Protein AF-A0A661SQD1-F1 (afdb_monomer_lite)

Sequence (396 aa):
MTQITIQVTFFHPFRVVPWNHRDHRKTDRKYLRGGTFAKWHCTASEGKSGRPYITGTLLRSALFAEIEKLIAFHDPFKCCRGKDKTENGNAKPLFLRRRPRADCDPCGTCPLCLLMGRSDTVRRDAKKQKKDWSVHFCNLREATERSFNWKETAIERIVNRVDPSSGKAKDYMRIWEIDPLVCSQFNGIITINLDTDNAGKVKLLMAAGLAQINILAGSICRADIISEDHDALIKQFMAIDVREPEVSTSFPLQDDELNNAPAGCGDDEISTDQPVGHNLVDRVRISKIAESIEGVFSQEQKAQQLRRMADAIRDLRRSKPDETTLDALPKGKTDKDNSVWDKPLKKDILPSPRMPASEDDDTPTLRKVLKDEINGQEDMWRKFCEALGNSLYDLS

Radius of gyration: 28.75 Å; chains: 1; bounding box: 71×48×98 Å

pLDDT: mean 76.03, std 19.91, range [27.05, 98.0]

Foldseek 3Di:
DDKFKKKKFFPFWFFEDEPPDPVCCVPPPRNVVCPQAWYWDADPDPSFKTFTWAALVNLLLQLLVLLLVVCVPAPLQPADSDDDDDDPPDPDRPDDDPDPDDPDDHPCPTLSNLSVQVVWPDDPPDPDDDGPHFKDGHMWGQPVPDMDGCVVFKDKDKDFDADPVPRDGPDIDITITGGSVVTTMTMTMMDGDDPPVSVLNNQLSSLLSQQSRQDGSRGGMHMHGPVDDSVVSPVVSVPSDPPDPPPPPPDPDDDDDDDDDDDDDDDDDDDDDDPPDDDPPPLLQLLLLLVQLLVLDDPVCSLVVLLVVLVVLLVCLVPQLDLVVLVPPDAAPDPVGGDSQADATDPVRHDDQPDDDDPDPRRDGNSNVSNSVSVPCRVCSNVSSNSSSVSSNVVD

Structure (mmCIF, N/CA/C/O backbone):
data_AF-A0A661SQD1-F1
#
_entry.id   AF-A0A661SQD1-F1
#
loop_
_atom_site.group_PDB
_atom_site.id
_atom_site.type_symbol
_atom_site.label_atom_id
_atom_site.label_alt_id
_atom_site.label_comp_id
_atom_site.label_asym_id
_atom_site.label_entity_id
_atom_site.label_seq_id
_atom_site.pdbx_PDB_ins_code
_atom_site.Cartn_x
_atom_site.Cartn_y
_atom_site.Cartn_z
_atom_site.occupancy
_atom_site.B_iso_or_equiv
_atom_site.auth_seq_id
_atom_site.auth_comp_id
_atom_site.auth_asym_id
_atom_site.auth_atom_id
_atom_site.pdbx_PDB_model_num
ATOM 1 N N . MET A 1 1 ? -23.353 11.674 2.525 1.00 85.19 1 MET A N 1
ATOM 2 C CA . MET A 1 1 ? -22.384 11.096 1.569 1.00 85.19 1 MET A CA 1
ATOM 3 C C . MET A 1 1 ? -21.149 11.972 1.572 1.00 85.19 1 MET A C 1
ATOM 5 O O . MET A 1 1 ? -21.251 13.142 1.231 1.00 85.19 1 MET A O 1
ATOM 9 N N . THR A 1 2 ? -20.018 11.419 1.990 1.00 91.38 2 THR A N 1
ATOM 10 C CA . THR A 1 2 ? -18.751 12.141 2.162 1.00 91.38 2 THR A CA 1
ATOM 11 C C . THR A 1 2 ? -17.753 11.627 1.134 1.00 91.38 2 THR A C 1
ATOM 13 O O . THR A 1 2 ? -17.626 10.414 0.958 1.00 91.38 2 THR A O 1
ATOM 16 N N . GLN A 1 3 ? -17.066 12.526 0.433 1.00 94.62 3 GLN A N 1
ATOM 17 C CA . GLN A 1 3 ? -16.004 12.175 -0.511 1.00 94.62 3 GLN A CA 1
ATOM 18 C C . GLN A 1 3 ? -14.655 12.554 0.085 1.00 94.62 3 GLN A C 1
ATOM 20 O O . GLN A 1 3 ? -14.497 13.652 0.605 1.00 94.62 3 GLN A O 1
ATOM 25 N N . ILE A 1 4 ? -13.706 11.628 0.009 1.00 95.88 4 ILE A N 1
ATOM 26 C CA . ILE A 1 4 ? -12.348 11.794 0.512 1.00 95.88 4 ILE A CA 1
ATOM 27 C C . ILE A 1 4 ? -11.409 11.611 -0.668 1.00 95.88 4 ILE A C 1
ATOM 29 O O . ILE A 1 4 ? -11.439 10.573 -1.337 1.00 95.88 4 ILE A O 1
ATOM 33 N N . THR A 1 5 ? -10.583 12.617 -0.922 1.00 97.12 5 THR A N 1
ATOM 34 C CA . THR A 1 5 ? -9.567 12.551 -1.970 1.00 97.12 5 THR A CA 1
ATOM 35 C C . THR A 1 5 ? -8.308 11.945 -1.381 1.00 97.12 5 THR A C 1
ATOM 37 O O . THR A 1 5 ? -7.803 12.407 -0.359 1.00 97.12 5 THR A O 1
ATOM 40 N N . ILE A 1 6 ? -7.805 10.910 -2.038 1.00 97.44 6 ILE A N 1
ATOM 41 C CA . ILE A 1 6 ? -6.592 10.198 -1.651 1.00 97.44 6 ILE A CA 1
ATOM 42 C C . ILE A 1 6 ? -5.519 10.342 -2.721 1.00 97.44 6 ILE A C 1
ATOM 44 O O . ILE A 1 6 ? -5.829 10.407 -3.914 1.00 97.44 6 ILE A O 1
ATOM 48 N N . GLN A 1 7 ? -4.265 10.316 -2.292 1.00 97.56 7 GLN A N 1
ATOM 49 C CA . GLN A 1 7 ? -3.096 10.285 -3.153 1.00 97.56 7 GLN A CA 1
ATOM 50 C C . GLN A 1 7 ? -2.206 9.101 -2.782 1.00 97.56 7 GLN A C 1
ATOM 52 O O . GLN A 1 7 ? -1.984 8.822 -1.611 1.00 97.56 7 GLN A O 1
ATOM 57 N N . VAL A 1 8 ? -1.677 8.407 -3.784 1.00 98.00 8 VAL A N 1
ATOM 58 C CA . VAL A 1 8 ? -0.572 7.462 -3.617 1.00 98.00 8 VAL A CA 1
ATOM 59 C C . VAL A 1 8 ? 0.641 8.015 -4.346 1.00 98.00 8 VAL A C 1
ATOM 61 O O . VAL A 1 8 ? 0.559 8.290 -5.543 1.00 98.00 8 VAL A O 1
ATOM 64 N N . THR A 1 9 ? 1.755 8.126 -3.630 1.00 97.69 9 THR A N 1
ATOM 65 C CA . THR A 1 9 ? 3.041 8.591 -4.154 1.00 97.69 9 THR A CA 1
ATOM 66 C C . THR A 1 9 ? 4.053 7.452 -4.110 1.00 97.69 9 THR A C 1
ATOM 68 O O . THR A 1 9 ? 4.333 6.910 -3.042 1.00 97.69 9 THR A O 1
ATOM 71 N N . PHE A 1 10 ? 4.599 7.073 -5.264 1.00 97.12 10 PHE A N 1
ATOM 72 C CA . PHE A 1 10 ? 5.676 6.090 -5.381 1.00 97.12 10 PHE A CA 1
ATOM 73 C C . PHE A 1 10 ? 7.047 6.753 -5.305 1.00 97.12 10 PHE A C 1
ATOM 75 O O . PHE A 1 10 ? 7.287 7.774 -5.946 1.00 97.12 10 PHE A O 1
ATOM 82 N N . PHE A 1 11 ? 7.964 6.115 -4.578 1.00 94.38 11 PHE A N 1
ATOM 83 C CA . PHE A 1 11 ? 9.355 6.563 -4.442 1.00 94.38 11 PHE A CA 1
ATOM 84 C C . PHE A 1 11 ? 10.348 5.663 -5.177 1.00 94.38 11 PHE A C 1
ATOM 86 O O . PHE A 1 11 ? 11.519 6.000 -5.286 1.00 94.38 11 PHE A O 1
ATOM 93 N N . HIS A 1 12 ? 9.896 4.503 -5.650 1.00 94.69 12 HIS A N 1
ATOM 94 C CA . HIS A 1 12 ? 10.696 3.539 -6.402 1.00 94.69 12 HIS A CA 1
ATOM 95 C C . HIS A 1 12 ? 9.927 3.072 -7.645 1.00 94.69 12 HIS A C 1
ATOM 97 O O . HIS A 1 12 ? 8.700 3.247 -7.700 1.00 94.69 12 HIS A O 1
ATOM 103 N N . PRO A 1 13 ? 10.599 2.447 -8.632 1.00 95.19 13 PRO A N 1
ATOM 104 C CA . PRO A 1 13 ? 9.924 1.893 -9.797 1.00 95.19 13 PRO A CA 1
ATOM 105 C C . PRO A 1 13 ? 8.789 0.950 -9.400 1.00 95.19 13 PRO A C 1
ATOM 107 O O . PRO A 1 13 ? 8.994 0.008 -8.635 1.00 95.19 13 PRO A O 1
ATOM 110 N N . PHE A 1 14 ? 7.579 1.215 -9.889 1.00 95.50 14 PHE A N 1
ATOM 111 C CA . PHE A 1 14 ? 6.391 0.433 -9.547 1.00 95.50 14 PHE A CA 1
ATOM 112 C C . PHE A 1 14 ? 5.998 -0.504 -10.673 1.00 95.50 14 PHE A C 1
ATOM 114 O O . PHE A 1 14 ? 6.151 -0.202 -11.856 1.00 95.50 14 PHE A O 1
ATOM 121 N N . ARG A 1 15 ? 5.468 -1.670 -10.299 1.00 94.00 15 ARG A N 1
ATOM 122 C CA . ARG A 1 15 ? 5.148 -2.720 -11.259 1.00 94.00 15 ARG A CA 1
ATOM 123 C C . ARG A 1 15 ? 3.828 -2.426 -11.937 1.00 94.00 15 ARG A C 1
ATOM 125 O O . ARG A 1 15 ? 2.823 -2.126 -11.285 1.00 94.00 15 ARG A O 1
ATOM 132 N N . VAL A 1 16 ? 3.817 -2.615 -13.246 1.00 93.06 16 VAL A N 1
ATOM 133 C CA . VAL A 1 16 ? 2.665 -2.386 -14.104 1.00 93.06 16 VAL A CA 1
ATOM 134 C C . VAL A 1 16 ? 2.396 -3.612 -14.973 1.00 93.06 16 VAL A C 1
ATOM 136 O O . VAL A 1 16 ? 3.295 -4.374 -15.323 1.00 93.06 16 VAL A O 1
ATOM 139 N N . VAL A 1 17 ? 1.129 -3.836 -15.315 1.00 89.62 17 VAL A N 1
ATOM 140 C CA . VAL A 1 17 ? 0.724 -4.866 -16.274 1.00 89.62 17 VAL A CA 1
ATOM 141 C C . VAL A 1 17 ? -0.226 -4.272 -17.318 1.00 89.62 17 VAL A C 1
ATOM 143 O O . VAL A 1 17 ? -1.152 -3.540 -16.942 1.00 89.62 17 VAL A O 1
ATOM 146 N N . PRO A 1 18 ? -0.055 -4.594 -18.616 1.00 86.69 18 PRO A N 1
ATOM 147 C CA . PRO A 1 18 ? -1.050 -4.285 -19.637 1.00 86.69 18 PRO A CA 1
ATOM 148 C C . PRO A 1 18 ? -2.416 -4.829 -19.226 1.00 86.69 18 PRO A C 1
ATOM 150 O O . PRO A 1 18 ? -2.525 -5.971 -18.788 1.00 86.69 18 PRO A O 1
ATOM 153 N N . TRP A 1 19 ? -3.467 -4.015 -19.321 1.00 82.94 19 TRP A N 1
ATOM 154 C CA . TRP A 1 19 ? -4.817 -4.410 -18.910 1.00 82.94 19 TRP A CA 1
ATOM 155 C C . TRP A 1 19 ? -5.816 -4.339 -20.070 1.00 82.94 19 TRP A C 1
ATOM 157 O O . TRP A 1 19 ? -6.962 -3.918 -19.910 1.00 82.94 19 TRP A O 1
ATOM 167 N N . ASN A 1 20 ? -5.388 -4.779 -21.249 1.00 75.00 20 ASN A N 1
ATOM 168 C CA . ASN A 1 20 ? -6.091 -4.642 -22.527 1.00 75.00 20 ASN A CA 1
ATOM 169 C C . ASN A 1 20 ? -6.905 -5.890 -22.933 1.00 75.00 20 ASN A C 1
ATOM 171 O O . ASN A 1 20 ? -8.025 -5.739 -23.411 1.00 75.00 20 ASN A O 1
ATOM 175 N N . HIS A 1 21 ? -6.437 -7.113 -22.665 1.00 72.50 21 HIS A N 1
ATOM 176 C CA . HIS A 1 21 ? -7.135 -8.335 -23.103 1.00 72.50 21 HIS A CA 1
ATOM 177 C C . HIS A 1 21 ? -8.022 -8.924 -22.003 1.00 72.50 21 HIS A C 1
ATOM 179 O O . HIS A 1 21 ? -7.527 -9.621 -21.120 1.00 72.50 21 HIS A O 1
ATOM 185 N N . ARG A 1 22 ? -9.336 -8.645 -22.024 1.00 72.75 22 ARG A N 1
ATOM 186 C CA . ARG A 1 22 ? -10.289 -9.133 -21.000 1.00 72.75 22 ARG A CA 1
ATOM 187 C C . ARG A 1 22 ? -10.290 -10.655 -20.857 1.00 72.75 22 ARG A C 1
ATOM 189 O O . ARG A 1 22 ? -10.279 -11.133 -19.723 1.00 72.75 22 ARG A O 1
ATOM 196 N N . ASP A 1 23 ? -10.246 -11.377 -21.970 1.00 73.19 23 ASP A N 1
ATOM 197 C CA . ASP A 1 23 ? -10.400 -12.836 -21.992 1.00 73.19 23 ASP A CA 1
ATOM 198 C C . ASP A 1 23 ? -9.183 -13.559 -21.402 1.00 73.19 23 ASP A C 1
ATOM 200 O O . ASP A 1 23 ? -9.313 -14.598 -20.759 1.00 73.19 23 ASP A O 1
ATOM 204 N N . HIS A 1 24 ? -7.999 -12.949 -21.504 1.00 70.06 24 HIS A N 1
ATOM 205 C CA . HIS A 1 24 ? -6.753 -13.527 -20.997 1.00 70.06 24 HIS A CA 1
ATOM 206 C C . HIS A 1 24 ? -6.563 -13.296 -19.492 1.00 70.06 24 HIS A C 1
ATOM 208 O O . HIS A 1 24 ? -5.728 -13.942 -18.863 1.00 70.06 24 HIS A O 1
ATOM 214 N N . ARG A 1 25 ? 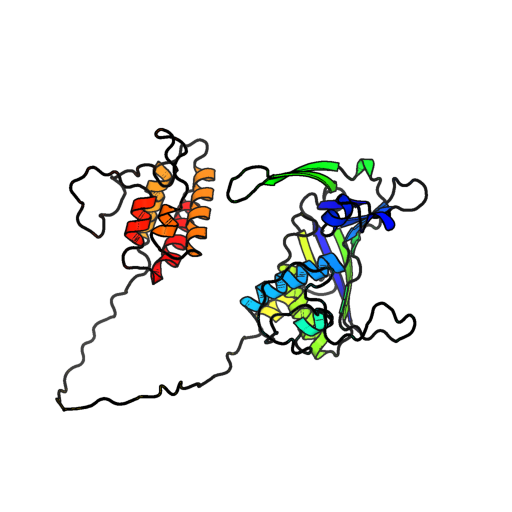-7.360 -12.417 -18.863 1.00 71.94 25 ARG A N 1
ATOM 215 C CA . ARG A 1 25 ? -7.186 -12.051 -17.443 1.00 71.94 25 ARG A CA 1
ATOM 216 C C . ARG A 1 25 ? -7.357 -13.220 -16.476 1.00 71.94 25 ARG A C 1
ATOM 218 O O . ARG A 1 25 ? -6.844 -13.153 -15.362 1.00 71.94 25 ARG A O 1
ATOM 225 N N . LYS A 1 26 ? -8.114 -14.248 -16.872 1.00 68.75 26 LYS A N 1
ATOM 226 C CA . LYS A 1 26 ? -8.430 -15.416 -16.034 1.00 68.75 26 LYS A CA 1
ATOM 227 C C . LYS A 1 26 ? -7.545 -16.630 -16.321 1.00 68.75 26 LYS A C 1
ATOM 229 O O . LYS A 1 26 ? -7.488 -17.529 -15.492 1.00 68.75 26 LYS A O 1
ATOM 234 N N . THR A 1 27 ? -6.883 -16.662 -17.473 1.00 69.62 27 THR A N 1
ATOM 235 C CA . THR A 1 27 ? -6.175 -17.843 -17.984 1.00 69.62 27 THR A CA 1
ATOM 236 C C . THR A 1 27 ? -4.670 -17.616 -18.087 1.00 69.62 27 THR A C 1
ATOM 238 O O . THR A 1 27 ? -3.890 -18.517 -17.785 1.00 69.62 27 THR A O 1
ATOM 241 N N . ASP A 1 28 ? -4.235 -16.408 -18.445 1.00 73.19 28 ASP A N 1
ATOM 242 C CA . ASP A 1 28 ? -2.822 -16.090 -18.606 1.00 73.19 28 ASP A CA 1
ATOM 243 C C . ASP A 1 28 ? -2.163 -15.805 -17.245 1.00 73.19 28 ASP A C 1
ATOM 245 O O . ASP A 1 28 ? -2.543 -14.903 -16.486 1.00 73.19 28 ASP A O 1
ATOM 249 N N . ARG A 1 29 ? -1.108 -16.575 -16.954 1.00 69.44 29 ARG A N 1
ATOM 250 C CA . ARG A 1 29 ? -0.277 -16.440 -15.752 1.00 69.44 29 ARG A CA 1
ATOM 251 C C . ARG A 1 29 ? 0.250 -15.019 -15.550 1.00 69.44 29 ARG A C 1
ATOM 253 O O . ARG A 1 29 ? 0.378 -14.611 -14.397 1.00 69.44 29 ARG A O 1
ATOM 260 N N . LYS A 1 30 ? 0.536 -14.258 -16.614 1.00 68.81 30 LYS A N 1
ATOM 261 C CA . LYS A 1 30 ? 0.999 -12.862 -16.514 1.00 68.81 30 LYS A CA 1
ATOM 262 C C . LYS A 1 30 ? -0.053 -11.968 -15.855 1.00 68.81 30 LYS A C 1
ATOM 264 O O . LYS A 1 30 ? 0.273 -11.187 -14.963 1.00 68.81 30 LYS A O 1
ATOM 269 N N . TYR A 1 31 ? -1.323 -12.136 -16.220 1.00 68.81 31 TYR A N 1
ATOM 270 C CA . TYR A 1 31 ? -2.433 -11.361 -15.663 1.00 68.81 31 TYR A CA 1
ATOM 271 C C . TYR A 1 31 ? -2.813 -11.805 -14.252 1.00 68.81 31 TYR A C 1
ATOM 273 O O . TYR A 1 31 ? -3.046 -10.953 -13.391 1.00 68.81 31 TYR A O 1
ATOM 281 N N . LEU A 1 32 ? -2.823 -13.119 -14.000 1.00 68.12 32 LEU A N 1
ATOM 282 C CA . LEU A 1 32 ? -3.098 -13.679 -12.675 1.00 68.12 32 LEU A CA 1
ATOM 283 C C . LEU A 1 32 ? -2.062 -13.208 -11.643 1.00 68.12 32 LEU A C 1
ATOM 285 O O . LEU A 1 32 ? -2.422 -12.795 -10.542 1.00 68.12 32 LEU A O 1
ATOM 289 N N . ARG A 1 33 ? -0.775 -13.202 -12.017 1.00 68.56 33 ARG A N 1
ATOM 290 C CA . ARG A 1 33 ? 0.319 -12.692 -11.172 1.00 68.56 33 ARG A CA 1
ATOM 291 C C . ARG A 1 33 ? 0.289 -11.169 -11.042 1.00 68.56 33 ARG A C 1
ATOM 293 O O . ARG A 1 33 ? 0.550 -10.646 -9.965 1.00 68.56 33 ARG A O 1
ATOM 300 N N . GLY A 1 34 ? -0.098 -10.463 -12.105 1.00 71.12 34 GLY A N 1
ATOM 301 C CA . GLY A 1 34 ? -0.237 -9.007 -12.119 1.00 71.12 34 GLY A CA 1
ATOM 302 C C . GLY A 1 34 ? -1.415 -8.466 -11.306 1.00 71.12 34 GLY A C 1
ATOM 303 O O . GLY A 1 34 ? -1.644 -7.258 -11.316 1.00 71.12 34 GLY A O 1
ATOM 304 N N . GLY A 1 35 ? -2.185 -9.310 -10.606 1.00 76.81 35 GLY A N 1
ATOM 305 C CA . GLY A 1 35 ? -3.311 -8.905 -9.757 1.00 76.81 35 GLY A CA 1
ATOM 306 C C . GLY A 1 35 ? -2.954 -7.843 -8.710 1.00 76.81 35 GLY A C 1
ATOM 307 O O . GLY A 1 35 ? -3.789 -7.000 -8.400 1.00 76.81 35 GLY A O 1
ATOM 308 N N . THR A 1 36 ? -1.705 -7.834 -8.241 1.00 85.00 36 THR A N 1
ATOM 309 C CA . THR A 1 36 ? -1.187 -6.874 -7.255 1.00 85.00 36 THR A CA 1
ATOM 310 C C . THR A 1 36 ? -0.424 -5.699 -7.863 1.00 85.00 36 THR A C 1
ATOM 312 O O . THR A 1 36 ? 0.175 -4.938 -7.115 1.00 85.00 36 THR A O 1
ATOM 315 N N . PHE A 1 37 ? -0.375 -5.572 -9.190 1.00 92.06 37 PHE A N 1
ATOM 316 C CA . PHE A 1 37 ? 0.352 -4.510 -9.895 1.00 92.06 37 PHE A CA 1
ATOM 317 C C . PHE A 1 37 ? -0.589 -3.384 -10.321 1.00 92.06 37 PHE A C 1
ATOM 319 O O . PHE A 1 37 ? -1.805 -3.588 -10.444 1.00 92.06 37 PHE A O 1
ATOM 326 N N . ALA A 1 38 ? -0.012 -2.216 -10.602 1.00 93.88 38 ALA A N 1
ATOM 327 C CA . ALA A 1 38 ? -0.712 -1.162 -11.317 1.00 93.88 38 ALA A CA 1
ATOM 328 C C . ALA A 1 38 ? -1.145 -1.670 -12.700 1.00 93.88 38 ALA A C 1
ATOM 330 O O . ALA A 1 38 ? -0.570 -2.602 -13.271 1.00 93.88 38 ALA A O 1
ATOM 331 N N . LYS A 1 39 ? -2.206 -1.083 -13.235 1.00 92.50 39 LYS A N 1
ATOM 332 C CA . LYS A 1 39 ? -2.807 -1.492 -14.501 1.00 92.50 39 LYS A CA 1
ATOM 333 C C . LYS A 1 39 ? -2.526 -0.441 -15.549 1.00 92.50 39 LYS A C 1
ATOM 335 O O . LYS A 1 39 ? -2.630 0.742 -15.260 1.00 92.50 39 LYS A O 1
ATOM 340 N N . TRP A 1 40 ? -2.232 -0.866 -16.766 1.00 90.69 40 TRP A N 1
ATOM 341 C CA . TRP A 1 40 ? -2.110 0.040 -17.896 1.00 90.69 40 TRP A CA 1
ATOM 342 C C . TRP A 1 40 ? -3.365 -0.010 -18.759 1.00 90.69 40 TRP A C 1
ATOM 344 O O . TRP A 1 40 ? -3.717 -1.063 -19.302 1.00 90.69 40 TRP A O 1
ATOM 354 N N . HIS A 1 41 ? -4.047 1.125 -18.878 1.00 85.62 41 HIS A N 1
ATOM 355 C CA . HIS A 1 41 ? -5.179 1.294 -19.779 1.00 85.62 41 HIS A CA 1
ATOM 356 C C . HIS A 1 41 ? -4.698 1.879 -21.109 1.00 85.62 41 HIS A C 1
ATOM 358 O O . HIS A 1 41 ? -4.190 2.997 -21.133 1.00 85.62 41 HIS A O 1
ATOM 364 N N . CYS A 1 42 ? -4.852 1.140 -22.208 1.00 80.44 42 CYS A N 1
ATOM 365 C CA . CYS A 1 42 ? -4.530 1.638 -23.546 1.00 80.44 42 CYS A CA 1
ATOM 366 C C . CYS A 1 42 ? -5.630 2.584 -24.043 1.00 80.44 42 CYS A C 1
ATOM 368 O O . CYS A 1 42 ? -6.807 2.222 -24.015 1.00 80.44 42 CYS A O 1
ATOM 370 N N . THR A 1 43 ? -5.249 3.756 -24.546 1.00 70.12 43 THR A N 1
ATOM 371 C CA . THR A 1 43 ? -6.152 4.647 -25.285 1.00 70.12 43 THR A CA 1
ATOM 372 C C . THR A 1 43 ? -6.221 4.192 -26.743 1.00 70.12 43 THR A C 1
ATOM 374 O O . THR A 1 43 ? -5.201 3.896 -27.366 1.00 70.12 43 THR A O 1
ATOM 377 N N . ALA A 1 44 ? -7.435 4.042 -27.268 1.00 58.72 44 ALA A N 1
ATOM 378 C CA . ALA A 1 44 ? -7.692 3.415 -28.559 1.00 58.72 44 ALA A CA 1
ATOM 379 C C . ALA A 1 44 ? -7.297 4.331 -29.730 1.00 58.72 44 ALA A C 1
ATOM 381 O O . ALA A 1 44 ? -8.056 5.214 -30.109 1.00 58.72 44 ALA A O 1
ATOM 382 N N . SER A 1 45 ? -6.123 4.084 -30.308 1.00 53.53 45 SER A N 1
ATOM 383 C CA . SER A 1 45 ? -5.845 4.344 -31.731 1.00 53.53 45 SER A CA 1
ATOM 384 C C . SER A 1 45 ? -4.616 3.577 -32.228 1.00 53.53 45 SER A C 1
ATOM 386 O O . SER A 1 45 ? -4.619 3.131 -33.365 1.00 53.53 45 SER A O 1
ATOM 388 N N . GLU A 1 46 ? -3.618 3.294 -31.376 1.00 54.03 46 GLU A N 1
ATOM 389 C CA . GLU A 1 46 ? -2.402 2.575 -31.822 1.00 54.03 46 GLU A CA 1
ATOM 390 C C . GLU A 1 46 ? -1.843 1.538 -30.831 1.00 54.03 46 GLU A C 1
ATOM 392 O O . GLU A 1 46 ? -0.744 1.017 -31.016 1.00 54.03 46 GLU A O 1
ATOM 397 N N . GLY A 1 47 ? -2.556 1.235 -29.740 1.00 59.81 47 GLY A N 1
ATOM 398 C CA . GLY A 1 47 ? -2.153 0.214 -28.756 1.00 59.81 47 GLY A CA 1
ATOM 399 C C . GLY A 1 47 ? -0.862 0.512 -27.972 1.00 59.81 47 GLY A C 1
ATOM 400 O O . GLY A 1 47 ? -0.525 -0.237 -27.057 1.00 59.81 47 GLY A O 1
ATOM 401 N N . LYS A 1 48 ? -0.156 1.601 -28.301 1.00 67.56 48 LYS A N 1
ATOM 402 C CA . LYS A 1 48 ? 1.118 2.019 -27.697 1.00 67.56 48 LYS A CA 1
ATOM 403 C C . LYS A 1 48 ? 0.954 3.130 -26.665 1.00 67.56 48 LYS A C 1
ATOM 405 O O . LYS A 1 48 ? 1.743 3.186 -25.726 1.00 67.56 48 LYS A O 1
ATOM 410 N N . SER A 1 49 ? -0.063 3.979 -26.811 1.00 83.94 49 SER A N 1
ATOM 411 C CA . SER A 1 49 ? -0.368 5.045 -25.860 1.00 83.94 49 SER A CA 1
ATOM 412 C C . SER A 1 49 ? -1.355 4.571 -24.793 1.00 83.94 49 SER A C 1
ATOM 414 O O . SER A 1 49 ? -2.297 3.815 -25.055 1.00 83.94 49 SER A O 1
ATOM 416 N N . GLY A 1 50 ? -1.133 4.984 -23.555 1.00 88.50 50 GLY A N 1
ATOM 417 C CA . GLY A 1 50 ? -2.024 4.654 -22.459 1.00 88.50 50 GLY A CA 1
ATOM 418 C C . GLY A 1 50 ? -1.613 5.303 -21.157 1.00 88.50 50 GLY A C 1
ATOM 419 O O . GLY A 1 50 ? -0.780 6.207 -21.133 1.00 88.50 50 GLY A O 1
ATOM 420 N N . ARG A 1 51 ? -2.255 4.872 -20.073 1.00 90.00 51 ARG A N 1
ATOM 421 C CA . ARG A 1 51 ? -2.046 5.445 -18.744 1.00 90.00 51 ARG A CA 1
ATOM 422 C C . ARG A 1 51 ? -1.995 4.360 -17.683 1.00 90.00 51 ARG A C 1
ATOM 424 O O . ARG A 1 51 ? -2.850 3.461 -17.702 1.00 90.00 51 ARG A O 1
ATOM 431 N N . PRO A 1 52 ? -1.043 4.437 -16.742 1.00 93.88 52 PRO A N 1
ATOM 432 C CA . PRO A 1 52 ? -1.099 3.613 -15.556 1.00 93.88 52 PRO A CA 1
ATOM 433 C C . PRO A 1 52 ? -2.243 4.087 -14.649 1.00 93.88 52 PRO A C 1
ATOM 435 O O . PRO A 1 52 ? -2.596 5.265 -14.605 1.00 93.88 52 PRO A O 1
ATOM 438 N N . TYR A 1 53 ? -2.828 3.158 -13.906 1.00 94.88 53 TYR A N 1
ATOM 439 C CA . TYR A 1 53 ? -3.783 3.444 -12.845 1.00 94.88 53 TYR A CA 1
ATOM 440 C C . TYR A 1 53 ? -3.697 2.376 -11.752 1.00 94.88 53 TYR A C 1
ATOM 442 O O . TYR A 1 53 ? -3.369 1.210 -12.007 1.00 94.88 53 TYR A O 1
ATOM 450 N N . ILE A 1 54 ? -4.033 2.755 -10.524 1.00 95.88 54 ILE A N 1
ATOM 451 C CA . ILE A 1 54 ? -4.119 1.835 -9.389 1.00 95.88 54 ILE A CA 1
ATOM 452 C C . ILE A 1 54 ? -5.586 1.463 -9.216 1.00 95.88 54 ILE A C 1
ATOM 454 O O . ILE A 1 54 ? -6.461 2.320 -9.106 1.00 95.88 54 ILE A O 1
ATOM 458 N N . THR A 1 55 ? -5.897 0.170 -9.202 1.00 93.75 55 THR A N 1
ATOM 459 C CA . THR A 1 55 ? -7.280 -0.256 -8.954 1.00 93.75 55 THR A CA 1
ATOM 460 C C . THR A 1 55 ? -7.684 0.048 -7.516 1.00 93.75 55 THR A C 1
ATOM 462 O O . THR A 1 55 ? -6.925 -0.282 -6.604 1.00 93.75 55 THR A O 1
ATOM 465 N N . GLY A 1 56 ? -8.908 0.533 -7.295 1.00 93.19 56 GLY A N 1
ATOM 466 C CA . GLY A 1 56 ? -9.431 0.756 -5.942 1.00 93.19 56 GLY A CA 1
ATOM 467 C C . GLY A 1 56 ? -9.413 -0.519 -5.091 1.00 93.19 56 GLY A C 1
ATOM 468 O O . GLY A 1 56 ? -9.113 -0.479 -3.904 1.00 93.19 56 GLY A O 1
ATOM 469 N N . THR A 1 57 ? -9.613 -1.688 -5.714 1.00 89.44 57 THR A N 1
ATOM 470 C CA . THR A 1 57 ? -9.489 -2.998 -5.052 1.00 89.44 57 THR A CA 1
ATOM 471 C C . THR A 1 57 ? -8.081 -3.275 -4.523 1.00 89.44 57 THR A C 1
ATOM 473 O O . THR A 1 57 ? -7.954 -3.882 -3.463 1.00 89.44 57 THR A O 1
ATOM 476 N N . LEU A 1 58 ? -7.028 -2.841 -5.226 1.00 92.31 58 LEU A N 1
ATOM 477 C CA . LEU A 1 58 ? -5.644 -3.049 -4.791 1.00 92.31 58 LEU A CA 1
ATOM 478 C C . LEU A 1 58 ? -5.354 -2.226 -3.535 1.00 92.31 58 LEU A C 1
ATOM 480 O O . LEU A 1 58 ? -4.910 -2.794 -2.540 1.00 92.31 58 LEU A O 1
ATOM 484 N N . LEU A 1 59 ? -5.692 -0.933 -3.558 1.00 95.25 59 LEU A N 1
ATOM 485 C CA . LEU A 1 59 ? -5.547 -0.063 -2.393 1.00 95.25 59 LEU A CA 1
ATOM 486 C C . LEU A 1 59 ? -6.392 -0.560 -1.216 1.00 95.25 59 LEU A C 1
ATOM 488 O O . LEU A 1 59 ? -5.867 -0.736 -0.125 1.00 95.25 59 LEU A O 1
ATOM 492 N N . ARG A 1 60 ? -7.673 -0.869 -1.451 1.00 92.88 60 ARG A N 1
ATOM 493 C CA . ARG A 1 60 ? -8.577 -1.438 -0.442 1.00 92.88 60 ARG A CA 1
ATOM 494 C C . ARG A 1 60 ? -7.993 -2.693 0.208 1.00 92.88 60 ARG A C 1
ATOM 496 O O . ARG A 1 60 ? -8.063 -2.853 1.420 1.00 92.88 60 ARG A O 1
ATOM 503 N N . SER A 1 61 ? -7.417 -3.592 -0.589 1.00 89.00 61 SER A N 1
ATOM 504 C CA . SER A 1 61 ? -6.846 -4.838 -0.066 1.00 89.00 61 SER A CA 1
ATOM 505 C C . SER A 1 61 ? -5.605 -4.592 0.790 1.00 89.00 61 SER A C 1
ATOM 507 O O . SER A 1 61 ? -5.446 -5.266 1.805 1.00 89.00 61 SER A O 1
ATOM 509 N N . ALA A 1 62 ? -4.744 -3.655 0.379 1.00 92.44 62 ALA A N 1
ATOM 510 C CA . ALA A 1 62 ? -3.567 -3.259 1.146 1.00 92.44 62 ALA A CA 1
ATOM 511 C C . ALA A 1 62 ? -3.974 -2.580 2.460 1.00 92.44 62 ALA A C 1
ATOM 513 O O . ALA A 1 62 ? -3.550 -3.013 3.524 1.00 92.44 62 ALA A O 1
ATOM 514 N N . LEU A 1 63 ? -4.897 -1.619 2.386 1.00 94.56 63 LEU A N 1
ATOM 515 C CA . LEU A 1 63 ? -5.458 -0.924 3.539 1.00 94.56 63 LEU A CA 1
ATOM 516 C C . LEU A 1 63 ? -6.003 -1.899 4.584 1.00 94.56 63 LEU A C 1
ATOM 518 O O . LEU A 1 63 ? -5.695 -1.774 5.761 1.00 94.56 63 LEU A O 1
ATOM 522 N N . PHE A 1 64 ? -6.783 -2.898 4.169 1.00 90.62 64 PHE A N 1
ATOM 523 C CA . PHE A 1 64 ? -7.347 -3.864 5.114 1.00 90.62 64 PHE A CA 1
ATOM 524 C C . PHE A 1 64 ? -6.272 -4.695 5.809 1.00 90.62 64 PHE A C 1
ATOM 526 O O . PHE A 1 64 ? -6.412 -4.974 6.991 1.00 90.62 64 PHE A O 1
ATOM 533 N N . ALA A 1 65 ? -5.217 -5.084 5.089 1.00 87.25 65 ALA A N 1
ATOM 534 C CA . ALA A 1 65 ? -4.123 -5.846 5.679 1.00 87.25 65 ALA A CA 1
ATOM 535 C C . ALA A 1 65 ? -3.367 -5.025 6.734 1.00 87.25 65 ALA A C 1
ATOM 537 O O . ALA A 1 65 ? -2.975 -5.569 7.762 1.00 87.25 65 ALA A O 1
ATOM 538 N N . GLU A 1 66 ? -3.182 -3.725 6.498 1.00 91.94 66 GLU A N 1
ATOM 539 C CA . GLU A 1 66 ? -2.529 -2.851 7.472 1.00 91.94 66 GLU A CA 1
ATOM 540 C C . GLU A 1 66 ? -3.442 -2.493 8.650 1.00 91.94 66 GLU A C 1
ATOM 542 O O . GLU A 1 66 ? -2.990 -2.507 9.790 1.00 91.94 66 GLU A O 1
ATOM 547 N N . ILE A 1 67 ? -4.738 -2.270 8.414 1.00 92.25 67 ILE A N 1
ATOM 548 C CA . ILE A 1 67 ? -5.717 -2.056 9.490 1.00 92.25 67 ILE A CA 1
ATOM 549 C C . ILE A 1 67 ? -5.802 -3.278 10.413 1.00 92.25 67 ILE A C 1
ATOM 551 O O . ILE A 1 67 ? -5.853 -3.117 11.625 1.00 92.25 67 ILE A O 1
ATOM 555 N N . GLU A 1 68 ? -5.792 -4.498 9.871 1.00 86.25 68 GLU A N 1
ATOM 556 C CA . GLU A 1 68 ? -5.802 -5.722 10.687 1.00 86.25 68 GLU A CA 1
ATOM 557 C C . GLU A 1 68 ? -4.583 -5.814 11.612 1.00 86.25 68 GLU A C 1
ATOM 559 O O . GLU A 1 68 ? -4.718 -6.227 12.763 1.00 86.25 68 GLU A O 1
ATOM 564 N N . LYS A 1 69 ? -3.400 -5.404 11.135 1.00 87.69 69 LYS A N 1
ATOM 565 C CA . LYS A 1 69 ? -2.201 -5.315 11.978 1.00 87.69 69 LYS A CA 1
ATOM 566 C C . LYS A 1 69 ? -2.350 -4.215 13.019 1.00 87.69 69 LYS A C 1
ATOM 568 O O . LYS A 1 69 ? -2.042 -4.452 14.175 1.00 87.69 69 LYS A O 1
ATOM 573 N N . LEU A 1 70 ? -2.831 -3.039 12.616 1.00 89.75 70 LEU A N 1
ATOM 574 C CA . LEU A 1 70 ? -3.010 -1.886 13.495 1.00 89.75 70 LEU A CA 1
ATOM 575 C C . LEU A 1 70 ? -3.955 -2.209 14.658 1.00 89.75 70 LEU A C 1
ATOM 577 O O . LEU A 1 70 ? -3.584 -2.009 15.807 1.00 89.75 70 LEU A O 1
ATOM 581 N N . ILE A 1 71 ? -5.116 -2.796 14.364 1.00 87.88 71 ILE A N 1
ATOM 582 C CA . ILE A 1 71 ? -6.122 -3.230 15.348 1.00 87.88 71 ILE A CA 1
ATOM 583 C C . ILE A 1 71 ? -5.560 -4.280 16.316 1.00 87.88 71 ILE A C 1
ATOM 585 O O . ILE A 1 71 ? -5.984 -4.349 17.463 1.00 87.88 71 ILE A O 1
ATOM 589 N N . ALA A 1 72 ? -4.582 -5.093 15.903 1.00 84.38 72 ALA A N 1
ATOM 590 C CA . ALA A 1 72 ? -3.947 -6.041 16.817 1.00 84.38 72 ALA A CA 1
ATOM 591 C C . ALA A 1 72 ? -3.146 -5.357 17.944 1.00 84.38 72 ALA A C 1
ATOM 593 O O . ALA A 1 72 ? -2.881 -6.002 18.956 1.00 84.38 72 ALA A O 1
ATOM 594 N N . PHE A 1 73 ? -2.769 -4.085 17.771 1.00 84.69 73 PHE A N 1
ATOM 595 C CA . PHE A 1 73 ? -2.009 -3.302 18.750 1.00 84.69 73 PHE A CA 1
ATOM 596 C C . PHE A 1 73 ? -2.811 -2.141 19.353 1.00 84.69 73 PHE A C 1
ATOM 598 O O . PHE A 1 73 ? -2.611 -1.819 20.518 1.00 84.69 73 PHE A O 1
ATOM 605 N N . HIS A 1 74 ? -3.700 -1.515 18.578 1.00 87.94 74 HIS A N 1
ATOM 606 C CA . HIS A 1 74 ? -4.518 -0.372 18.985 1.00 87.94 74 HIS A CA 1
ATOM 607 C C . HIS A 1 74 ? -5.904 -0.467 18.341 1.00 87.94 74 HIS A C 1
ATOM 609 O O . HIS A 1 74 ? -6.071 -0.194 17.149 1.00 87.94 74 HIS A O 1
ATOM 615 N N . ASP A 1 75 ? -6.901 -0.870 19.131 1.00 87.88 75 ASP A N 1
ATOM 616 C CA . ASP A 1 75 ? -8.291 -1.017 18.686 1.00 87.88 75 ASP A CA 1
ATOM 617 C C . ASP A 1 75 ? -9.259 -0.164 19.518 1.00 87.88 75 ASP A C 1
ATOM 619 O O . ASP A 1 75 ? -10.055 -0.688 20.307 1.00 87.88 75 ASP A O 1
ATOM 623 N N . PRO A 1 76 ? -9.241 1.166 19.330 1.00 88.06 76 PRO A N 1
ATOM 624 C CA . PRO A 1 76 ? -10.114 2.076 20.070 1.00 88.06 76 PRO A CA 1
ATOM 625 C C . PRO A 1 76 ? -11.605 1.843 19.785 1.00 88.06 76 PRO A C 1
ATOM 627 O O . PRO A 1 76 ? -12.470 2.271 20.547 1.00 88.06 76 PRO A O 1
ATOM 630 N N . PHE A 1 77 ? -11.931 1.161 18.683 1.00 87.75 77 PHE A N 1
ATOM 631 C CA . PHE A 1 77 ? -13.303 0.935 18.239 1.00 87.75 77 PHE A CA 1
ATOM 632 C C . PHE A 1 77 ? -13.823 -0.476 18.530 1.00 87.75 77 PHE A C 1
ATOM 634 O O . PHE A 1 77 ? -14.960 -0.772 18.156 1.00 87.75 77 PHE A O 1
ATOM 641 N N . LYS A 1 78 ? -13.019 -1.339 19.172 1.00 86.69 78 LYS A N 1
ATOM 642 C CA . LYS A 1 78 ? -13.360 -2.742 19.469 1.00 86.69 78 LYS A CA 1
ATOM 643 C C . LYS A 1 78 ? -13.846 -3.485 18.214 1.00 86.69 78 LYS A C 1
ATOM 645 O O . LYS A 1 78 ? -14.913 -4.104 18.186 1.00 86.69 78 LYS A O 1
ATOM 650 N N . CYS A 1 79 ? -13.099 -3.352 17.123 1.00 84.12 79 CYS A N 1
ATOM 651 C CA . CYS A 1 79 ? -13.377 -4.002 15.856 1.00 84.12 79 CYS A CA 1
ATOM 652 C C . CYS A 1 79 ? -13.187 -5.524 15.930 1.00 84.12 79 CYS A C 1
ATOM 654 O O . CYS A 1 79 ? -12.186 -6.045 16.409 1.00 84.12 79 CYS A O 1
ATOM 656 N N . CYS A 1 80 ? -14.115 -6.272 15.327 1.00 78.19 80 CYS A N 1
ATOM 657 C CA . CYS A 1 80 ? -13.903 -7.702 15.098 1.00 78.19 80 CYS A CA 1
ATOM 658 C C . CYS A 1 80 ? -12.746 -7.943 14.103 1.00 78.19 80 CYS A C 1
ATOM 660 O O . CYS A 1 80 ? -12.474 -7.106 13.242 1.00 78.19 80 CYS A O 1
ATOM 662 N N . ARG A 1 81 ? -12.111 -9.123 14.134 1.00 67.62 81 ARG A N 1
ATOM 663 C CA . ARG A 1 81 ? -10.969 -9.489 13.261 1.00 67.62 81 ARG A CA 1
ATOM 664 C C . ARG A 1 81 ? -11.333 -9.791 11.789 1.00 67.62 81 ARG A C 1
ATOM 666 O O . ARG A 1 81 ? -10.618 -10.516 11.112 1.00 67.62 81 ARG A O 1
ATOM 673 N N . GLY A 1 82 ? -12.437 -9.242 11.272 1.00 58.88 82 GLY A N 1
ATOM 674 C CA . GLY A 1 82 ? -12.739 -9.158 9.834 1.00 58.88 82 GLY A CA 1
ATOM 675 C C . GLY A 1 82 ? -12.651 -10.459 9.009 1.00 58.88 82 GLY A C 1
ATOM 676 O O . GLY A 1 82 ? -11.835 -10.568 8.103 1.00 58.88 82 GLY A O 1
ATOM 677 N N . LYS A 1 83 ? -13.539 -11.441 9.209 1.00 60.97 83 LYS A N 1
ATOM 678 C CA . LYS A 1 83 ? -13.530 -12.716 8.445 1.00 60.97 83 LYS A CA 1
ATOM 679 C C . LYS A 1 83 ? -14.203 -12.612 7.077 1.00 60.97 83 LYS A C 1
ATOM 681 O O . LYS A 1 83 ? -15.405 -12.401 7.053 1.00 60.97 83 LYS A O 1
ATOM 686 N N . ASP A 1 84 ? -13.515 -12.745 5.933 1.00 56.19 84 ASP A N 1
ATOM 687 C CA . ASP A 1 84 ? -14.101 -12.700 4.560 1.00 56.19 84 ASP A CA 1
ATOM 688 C C . ASP A 1 84 ? -15.413 -13.500 4.393 1.00 56.19 84 ASP A C 1
ATOM 690 O O . ASP A 1 84 ? -15.537 -14.605 4.915 1.00 56.19 84 ASP A O 1
ATOM 694 N N . LYS A 1 85 ? -16.410 -12.941 3.676 1.00 52.19 85 LYS A N 1
ATOM 695 C CA . LYS A 1 85 ? -17.672 -13.645 3.375 1.00 52.19 85 LYS A CA 1
ATOM 696 C C . LYS A 1 85 ? -17.325 -14.794 2.428 1.00 52.19 85 LYS A C 1
ATOM 698 O O . LYS A 1 85 ? -17.091 -14.569 1.243 1.00 52.19 85 LYS A O 1
ATOM 703 N N . THR A 1 86 ? -17.278 -16.017 2.938 1.00 51.22 86 THR A N 1
ATOM 704 C CA . THR A 1 86 ? -17.370 -17.212 2.099 1.00 51.22 86 THR A CA 1
ATOM 705 C C . THR A 1 86 ? -18.835 -17.414 1.738 1.00 51.22 86 THR A C 1
ATOM 707 O O . THR A 1 86 ? -19.686 -17.398 2.623 1.00 51.22 86 THR A O 1
ATOM 710 N N . GLU A 1 87 ? -19.148 -17.558 0.451 1.00 44.28 87 GLU A N 1
ATOM 711 C CA . GLU A 1 87 ? -20.493 -17.961 0.031 1.00 44.28 87 GLU A CA 1
ATOM 712 C C . GLU A 1 87 ? -20.849 -19.307 0.675 1.00 44.28 87 GLU A C 1
ATOM 714 O O . GLU A 1 87 ? -20.012 -20.216 0.718 1.00 44.28 87 GLU A O 1
ATOM 719 N N . ASN A 1 88 ? -22.079 -19.429 1.184 1.00 42.47 88 ASN A N 1
ATOM 720 C CA . ASN A 1 88 ? -22.592 -20.676 1.752 1.00 42.47 88 ASN A CA 1
ATOM 721 C C . ASN A 1 88 ? -22.364 -21.828 0.758 1.00 42.47 88 ASN A C 1
ATOM 723 O O . ASN A 1 88 ? -22.800 -21.752 -0.388 1.00 42.47 88 ASN A O 1
ATOM 727 N N . GLY A 1 89 ? -21.661 -22.875 1.197 1.00 47.62 89 GLY A N 1
ATOM 728 C CA . GLY A 1 89 ? -21.358 -24.063 0.390 1.00 47.62 89 GLY A CA 1
ATOM 729 C C . GLY A 1 89 ? -19.988 -24.072 -0.303 1.00 47.62 89 GLY A C 1
ATOM 730 O O . GLY A 1 89 ? -19.547 -25.136 -0.724 1.00 47.62 89 GLY A O 1
ATOM 731 N N . ASN A 1 90 ? -19.257 -22.952 -0.355 1.00 46.28 90 ASN A N 1
ATOM 732 C CA . ASN A 1 90 ? -17.896 -22.917 -0.899 1.00 46.28 90 ASN A CA 1
ATOM 733 C C . ASN A 1 90 ? -16.857 -22.806 0.228 1.00 46.28 90 ASN A C 1
ATOM 735 O O . ASN A 1 90 ? -16.630 -21.737 0.791 1.00 46.28 90 ASN A O 1
ATOM 739 N N . ALA A 1 91 ? -16.146 -23.905 0.509 1.00 47.56 91 ALA A N 1
ATOM 740 C CA . ALA A 1 91 ? -15.077 -23.969 1.519 1.00 47.56 91 ALA A CA 1
ATOM 741 C C . ALA A 1 91 ? -13.877 -23.035 1.237 1.00 47.56 91 ALA A C 1
ATOM 743 O O . ALA A 1 91 ? -12.965 -22.908 2.062 1.00 47.56 91 ALA A O 1
ATOM 744 N N . LYS A 1 92 ? -13.833 -22.404 0.057 1.00 43.06 92 LYS A N 1
ATOM 745 C CA . LYS A 1 92 ? -12.773 -21.486 -0.366 1.00 43.06 92 LYS A CA 1
ATOM 746 C C . LYS A 1 92 ? -13.398 -20.248 -1.020 1.00 43.06 92 LYS A C 1
ATOM 748 O O . LYS A 1 92 ? -14.147 -20.405 -1.983 1.00 43.06 92 LYS A O 1
ATOM 753 N N . PRO A 1 93 ? -13.082 -19.025 -0.559 1.00 43.44 93 PRO A N 1
ATOM 754 C CA . PRO A 1 93 ? -13.490 -17.817 -1.264 1.00 43.44 93 PRO A CA 1
ATOM 755 C C . PRO A 1 93 ? -12.835 -17.792 -2.656 1.00 43.44 93 PRO A C 1
ATOM 757 O O . PRO A 1 93 ? -11.635 -18.036 -2.784 1.00 43.44 93 PRO A O 1
ATOM 760 N N . LEU A 1 94 ? -13.627 -17.494 -3.694 1.00 38.00 94 LEU A N 1
ATOM 761 C CA . LEU A 1 94 ? -13.230 -17.548 -5.112 1.00 38.00 94 LEU A CA 1
ATOM 762 C C . LEU A 1 94 ? -11.981 -16.713 -5.442 1.00 38.00 94 LEU A C 1
ATOM 764 O O . LEU A 1 94 ? -11.241 -17.060 -6.356 1.00 38.00 94 LEU A O 1
ATOM 768 N N . PHE A 1 95 ? -11.725 -15.633 -4.700 1.00 40.22 95 PHE A N 1
ATOM 769 C CA . PHE A 1 95 ? -10.565 -14.766 -4.900 1.00 40.22 95 PHE A CA 1
ATOM 770 C C . PHE A 1 95 ? -10.213 -14.022 -3.614 1.00 40.22 95 PHE A C 1
ATOM 772 O O . PHE A 1 95 ? -10.526 -12.845 -3.529 1.00 40.22 95 PHE A O 1
ATOM 779 N N . LEU A 1 96 ? -9.573 -14.650 -2.625 1.00 44.78 96 LEU A N 1
ATOM 780 C CA . LEU A 1 96 ? -8.899 -13.917 -1.541 1.00 44.78 96 LEU A CA 1
ATOM 781 C C . LEU A 1 96 ? -7.737 -14.741 -0.969 1.00 44.78 96 LEU A C 1
ATOM 783 O O . LEU A 1 96 ? -7.798 -15.968 -0.871 1.00 44.78 96 LEU A O 1
ATOM 787 N N . ARG A 1 97 ? -6.645 -14.040 -0.633 1.00 44.34 97 ARG A N 1
ATOM 788 C CA . ARG A 1 97 ? -5.500 -14.590 0.107 1.00 44.34 97 ARG A CA 1
ATOM 789 C C . ARG A 1 97 ? -6.027 -15.254 1.384 1.00 44.34 97 ARG A C 1
ATOM 791 O O . ARG A 1 97 ? -6.887 -14.683 2.043 1.00 44.34 97 ARG A O 1
ATOM 798 N N . ARG A 1 98 ? -5.500 -16.429 1.750 1.00 37.34 98 ARG A N 1
ATOM 799 C CA . ARG A 1 98 ? -5.749 -17.041 3.067 1.00 37.34 98 ARG A CA 1
ATOM 800 C C . ARG A 1 98 ? -5.273 -16.059 4.147 1.00 37.34 98 ARG A C 1
ATOM 802 O O . ARG A 1 98 ? -4.072 -15.974 4.383 1.00 37.34 98 ARG A O 1
ATOM 809 N N . ARG A 1 99 ? -6.182 -15.288 4.746 1.00 47.00 99 ARG A N 1
ATOM 810 C CA . ARG A 1 99 ? -5.899 -14.517 5.964 1.00 47.00 99 ARG A CA 1
ATOM 811 C C . ARG A 1 99 ? -5.837 -15.484 7.156 1.00 47.00 99 ARG A C 1
ATOM 813 O O . ARG A 1 99 ? -6.498 -16.529 7.095 1.00 47.00 99 ARG A O 1
ATOM 820 N N . PRO A 1 100 ? -5.038 -15.195 8.198 1.00 38.12 100 PRO A N 1
ATOM 821 C CA . PRO A 1 100 ? -5.061 -15.967 9.435 1.00 38.12 100 PRO A CA 1
ATOM 822 C C . PRO A 1 100 ? -6.502 -16.051 9.940 1.00 38.12 100 PRO A C 1
ATOM 824 O O . PRO A 1 100 ? -7.186 -15.038 10.064 1.00 38.12 100 PRO A O 1
ATOM 827 N N . ARG A 1 101 ? -6.991 -17.274 10.142 1.00 39.06 101 ARG A N 1
ATOM 828 C CA . ARG A 1 101 ? -8.334 -17.512 10.667 1.00 39.06 101 ARG A CA 1
ATOM 829 C C . ARG A 1 101 ? -8.328 -17.105 12.138 1.00 39.06 101 ARG A C 1
ATOM 831 O O . ARG A 1 101 ? -7.521 -17.631 12.895 1.00 39.06 101 ARG A O 1
ATOM 838 N N . ALA A 1 102 ? -9.206 -16.190 12.517 1.00 41.34 102 ALA A N 1
ATOM 839 C CA . ALA A 1 102 ? -9.592 -15.997 13.905 1.00 41.34 102 ALA A CA 1
ATOM 840 C C . ALA A 1 102 ? -11.096 -16.265 14.021 1.00 41.34 102 ALA A C 1
ATOM 842 O O . ALA A 1 102 ? -11.876 -15.842 13.160 1.00 41.34 102 ALA A O 1
ATOM 843 N N . ASP A 1 103 ? -11.473 -16.989 15.068 1.00 44.56 103 ASP A N 1
ATOM 844 C CA . ASP A 1 103 ? -12.836 -17.424 15.365 1.00 44.56 103 ASP A CA 1
ATOM 845 C C . ASP A 1 103 ? -13.634 -16.304 16.043 1.00 44.56 103 ASP A C 1
ATOM 847 O O . ASP A 1 103 ? -14.030 -16.411 17.197 1.00 44.56 103 ASP A O 1
ATOM 851 N N . CYS A 1 104 ? -13.856 -15.190 15.341 1.00 49.50 104 CYS A N 1
ATOM 852 C CA . CYS A 1 104 ? -14.892 -14.242 15.745 1.00 49.50 104 CYS A CA 1
ATOM 853 C C . CYS A 1 104 ? -15.919 -14.075 14.629 1.00 49.50 104 CYS A C 1
ATOM 855 O O . CYS A 1 104 ? -15.562 -13.892 13.455 1.00 49.50 104 CYS A O 1
ATOM 857 N N . ASP A 1 105 ? -17.196 -14.101 14.994 1.00 59.62 105 ASP A N 1
ATOM 858 C CA . ASP A 1 105 ? -18.259 -13.784 14.056 1.00 59.62 105 ASP A CA 1
ATOM 859 C C . ASP A 1 105 ? -18.241 -12.283 13.727 1.00 59.62 105 ASP A C 1
ATOM 861 O O . ASP A 1 105 ? -18.066 -11.439 14.612 1.00 59.62 105 ASP A O 1
ATOM 865 N N . PRO A 1 106 ? -18.358 -11.911 12.441 1.00 64.56 106 PRO A N 1
ATOM 866 C CA . PRO A 1 106 ? -18.379 -10.513 12.049 1.00 64.56 106 PRO A CA 1
ATOM 867 C C . PRO A 1 106 ? -19.641 -9.836 12.597 1.00 64.56 106 PRO A C 1
ATOM 869 O O . PRO A 1 106 ? -20.750 -10.211 12.227 1.00 64.56 106 PRO A O 1
ATOM 872 N N . CYS A 1 107 ? -19.477 -8.792 13.415 1.00 75.75 107 CYS A N 1
ATOM 873 C CA . CYS A 1 107 ? -20.605 -8.060 14.005 1.00 75.75 107 CYS A CA 1
ATOM 874 C C . CYS A 1 107 ? -21.387 -7.206 12.990 1.00 75.75 107 CYS A C 1
ATOM 876 O O . CYS A 1 107 ? -22.513 -6.804 13.253 1.00 75.75 107 CYS A O 1
ATOM 878 N N . GLY A 1 108 ? -20.794 -6.896 11.829 1.00 73.94 108 GLY A N 1
ATOM 879 C CA . GLY A 1 108 ? -21.439 -6.133 10.753 1.00 73.94 108 GLY A CA 1
ATOM 880 C C . GLY A 1 108 ? -21.549 -4.622 10.997 1.00 73.94 108 GLY A C 1
ATOM 881 O O . GLY A 1 108 ? -21.809 -3.883 10.051 1.00 73.94 108 GLY A O 1
ATOM 882 N N . THR A 1 109 ? -21.292 -4.156 12.219 1.00 83.25 109 THR A N 1
ATOM 883 C CA . THR A 1 109 ? -21.511 -2.764 12.644 1.00 83.25 109 THR A CA 1
ATOM 884 C C . THR A 1 109 ? -20.238 -2.019 13.034 1.00 83.25 109 THR A C 1
ATOM 886 O O . THR A 1 109 ? -20.247 -0.793 13.049 1.00 83.25 109 THR A O 1
ATOM 889 N N . CYS A 1 110 ? -19.125 -2.709 13.322 1.00 87.81 110 CYS A N 1
ATOM 890 C CA . CYS A 1 110 ? -17.883 -2.016 13.674 1.00 87.81 110 CYS A CA 1
ATOM 891 C C . CYS A 1 110 ? -17.296 -1.246 12.472 1.00 87.81 110 CYS A C 1
ATOM 893 O O . CYS A 1 110 ? -17.531 -1.638 11.321 1.00 87.81 110 CYS A O 1
ATOM 895 N N . PRO A 1 111 ? -16.463 -0.210 12.700 1.00 90.94 111 PRO A N 1
ATOM 896 C CA . PRO A 1 111 ? -15.867 0.581 11.621 1.00 90.94 111 PRO A CA 1
ATOM 897 C C . PRO A 1 111 ? -15.133 -0.256 10.566 1.00 90.94 111 PRO A C 1
ATOM 899 O O . PRO A 1 111 ? -15.275 0.007 9.373 1.00 90.94 111 PRO A O 1
ATOM 902 N N . LEU A 1 112 ? -14.426 -1.323 10.964 1.00 90.25 112 LEU A N 1
ATOM 903 C CA . LEU A 1 112 ? -13.813 -2.251 10.008 1.00 90.25 112 LEU A CA 1
ATOM 904 C C . LEU A 1 112 ? -14.863 -3.007 9.172 1.00 90.25 112 LEU A C 1
ATOM 906 O O . LEU A 1 112 ? -14.709 -3.125 7.958 1.00 90.25 112 LEU A O 1
ATOM 910 N N . CYS A 1 113 ? -15.951 -3.502 9.772 1.00 85.81 113 CYS A N 1
ATOM 911 C CA . CYS A 1 113 ? -17.034 -4.167 9.038 1.00 85.81 113 CYS A CA 1
ATOM 912 C C . CYS A 1 113 ? -17.734 -3.233 8.043 1.00 85.81 113 CYS A C 1
ATOM 914 O O . CYS A 1 113 ? -18.026 -3.662 6.922 1.00 85.81 113 CYS A O 1
ATOM 916 N N . LEU A 1 114 ? -17.968 -1.977 8.434 1.00 89.06 114 LEU A N 1
ATOM 917 C CA . LEU A 1 114 ? -18.542 -0.941 7.573 1.00 89.06 114 LEU A CA 1
ATOM 918 C C . LEU A 1 114 ? -17.594 -0.606 6.416 1.00 89.06 114 LEU A C 1
ATOM 920 O O . LEU A 1 114 ? -17.999 -0.610 5.255 1.00 89.06 114 LEU A O 1
ATOM 924 N N . LEU A 1 115 ? -16.302 -0.436 6.702 1.00 89.88 115 LEU A N 1
ATOM 925 C CA . LEU A 1 115 ? -15.267 -0.215 5.692 1.00 89.88 115 LEU A CA 1
ATOM 926 C C . LEU A 1 115 ? -15.136 -1.405 4.717 1.00 89.88 115 LEU A C 1
ATOM 928 O O . LEU A 1 115 ? -14.912 -1.227 3.516 1.00 89.88 115 LEU A O 1
ATOM 932 N N . MET A 1 116 ? -15.321 -2.632 5.209 1.00 85.88 116 MET A N 1
ATOM 933 C CA . MET A 1 116 ? -15.378 -3.848 4.394 1.00 85.88 116 MET A CA 1
ATOM 934 C C . MET A 1 116 ? -16.696 -4.011 3.617 1.00 85.88 116 MET A C 1
ATOM 936 O O . MET A 1 116 ? -16.756 -4.879 2.742 1.00 85.88 116 MET A O 1
ATOM 940 N N . GLY A 1 117 ? -17.734 -3.221 3.894 1.00 81.81 117 GLY A N 1
ATOM 941 C CA . GLY A 1 117 ? -19.050 -3.361 3.267 1.00 81.81 117 GLY A CA 1
ATOM 942 C C . GLY A 1 117 ? -19.753 -4.669 3.641 1.00 81.81 117 GLY A C 1
ATOM 943 O O . GLY A 1 117 ? -20.294 -5.369 2.787 1.00 81.81 117 GLY A O 1
ATOM 944 N N . ARG A 1 118 ? -19.686 -5.079 4.915 1.00 75.25 118 ARG A N 1
ATOM 945 C CA . ARG A 1 118 ? -20.282 -6.350 5.377 1.00 75.25 118 ARG A CA 1
ATOM 946 C C . ARG A 1 118 ? -21.794 -6.358 5.327 1.00 75.25 118 ARG A C 1
ATOM 948 O O . ARG A 1 118 ? -22.374 -7.394 5.000 1.00 75.25 118 ARG A O 1
ATOM 955 N N . SER A 1 119 ? -22.393 -5.223 5.626 1.00 71.06 119 SER A N 1
ATOM 956 C CA . SER A 1 119 ? -23.840 -5.040 5.618 1.00 71.06 119 SER A CA 1
ATOM 957 C C . SER A 1 119 ? -24.351 -4.597 4.243 1.00 71.06 119 SER A C 1
ATOM 959 O O . SER A 1 119 ? -25.555 -4.477 4.053 1.00 71.06 119 SER A O 1
ATOM 961 N N . ASP A 1 120 ? -23.454 -4.425 3.262 1.00 77.44 120 ASP A N 1
ATOM 962 C CA . ASP A 1 120 ? -23.817 -4.029 1.905 1.00 77.44 120 ASP A CA 1
ATOM 963 C C . ASP A 1 120 ? -24.611 -5.155 1.223 1.00 77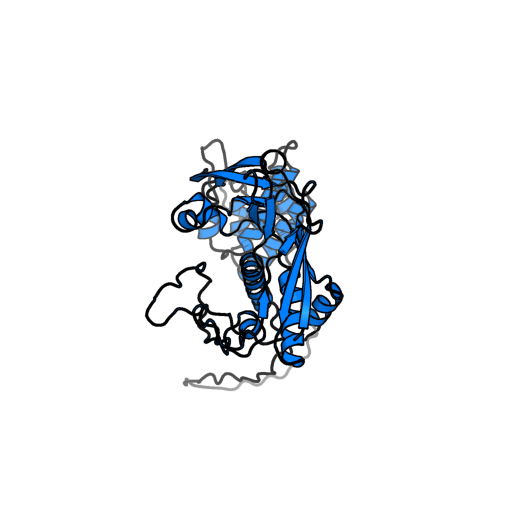.44 120 ASP A C 1
ATOM 965 O O . ASP A 1 120 ? -24.187 -6.317 1.164 1.00 77.44 120 ASP A O 1
ATOM 969 N N . THR A 1 121 ? -25.764 -4.799 0.661 1.00 64.56 121 THR A N 1
ATOM 970 C CA . THR A 1 121 ? -26.670 -5.713 -0.057 1.00 64.56 121 THR A CA 1
ATOM 971 C C . THR A 1 121 ? -26.314 -5.856 -1.539 1.00 64.56 121 THR A C 1
ATOM 973 O O . THR A 1 121 ? -26.957 -6.611 -2.271 1.00 64.56 121 THR A O 1
ATOM 976 N N . VAL A 1 122 ? -25.262 -5.168 -2.001 1.00 57.75 122 VAL A N 1
ATOM 977 C CA . VAL A 1 122 ? -24.853 -5.118 -3.410 1.00 57.75 122 VAL A CA 1
ATOM 978 C C . VAL A 1 122 ? -24.348 -6.487 -3.891 1.00 57.75 122 VAL A C 1
ATOM 980 O O . VAL A 1 122 ? -23.155 -6.793 -3.857 1.00 57.75 122 VAL A O 1
ATOM 983 N N . ARG A 1 123 ? -25.258 -7.319 -4.410 1.00 51.06 123 ARG A N 1
ATOM 984 C CA . ARG A 1 123 ? -24.913 -8.437 -5.301 1.00 51.06 123 ARG A CA 1
ATOM 985 C C . ARG A 1 123 ? -24.535 -7.884 -6.679 1.00 51.06 123 ARG A C 1
ATOM 987 O O . ARG A 1 123 ? -25.139 -6.926 -7.159 1.00 51.06 123 ARG A O 1
ATOM 994 N N . ARG A 1 124 ? -23.544 -8.506 -7.330 1.00 47.56 124 ARG A N 1
ATOM 995 C CA . ARG A 1 124 ? -22.979 -8.091 -8.634 1.00 47.56 124 ARG A CA 1
ATOM 996 C C . ARG A 1 124 ? -23.997 -7.985 -9.786 1.00 47.56 124 ARG A C 1
ATOM 998 O O . ARG A 1 124 ? -23.652 -7.374 -10.794 1.00 47.56 124 ARG A O 1
ATOM 1005 N N . ASP A 1 125 ? -25.225 -8.487 -9.630 1.00 42.69 125 ASP A N 1
ATOM 1006 C CA . ASP A 1 125 ? -26.152 -8.710 -10.750 1.00 42.69 125 ASP A CA 1
ATOM 1007 C C . ASP A 1 125 ? -27.402 -7.808 -10.808 1.00 42.69 125 ASP A C 1
ATOM 1009 O O . ASP A 1 125 ? -28.177 -7.899 -11.759 1.00 42.69 125 ASP A O 1
ATOM 1013 N N . ALA A 1 126 ? -27.617 -6.871 -9.879 1.00 43.22 126 ALA A N 1
ATOM 1014 C CA . ALA A 1 126 ? -28.821 -6.031 -9.913 1.00 43.22 126 ALA A CA 1
ATOM 1015 C C . ALA A 1 126 ? -28.584 -4.689 -10.632 1.00 43.22 126 ALA A C 1
ATOM 1017 O O . ALA A 1 126 ? -28.253 -3.676 -10.019 1.00 43.22 126 ALA A O 1
ATOM 1018 N N . LYS A 1 127 ? -28.819 -4.652 -11.950 1.00 45.69 127 LYS A N 1
ATOM 1019 C CA . LYS A 1 127 ? -28.744 -3.449 -12.811 1.00 45.69 127 LYS A CA 1
ATOM 1020 C C . LYS A 1 127 ? -29.668 -2.270 -12.417 1.00 45.69 127 LYS A C 1
ATOM 1022 O O . LYS A 1 127 ? -29.675 -1.280 -13.143 1.00 45.69 127 LYS A O 1
ATOM 1027 N N . LYS A 1 128 ? -30.460 -2.332 -11.335 1.00 45.53 128 LYS A N 1
ATOM 1028 C CA . LYS A 1 128 ? -31.532 -1.343 -11.070 1.00 45.53 128 LYS A CA 1
ATOM 1029 C C . LYS A 1 128 ? -31.836 -0.967 -9.608 1.00 45.53 128 LYS A C 1
ATOM 1031 O O . LYS A 1 128 ? -32.764 -0.193 -9.407 1.00 45.53 128 LYS A O 1
ATOM 1036 N N . GLN A 1 129 ? -31.103 -1.424 -8.592 1.00 45.62 129 GLN A N 1
ATOM 1037 C CA . GLN A 1 129 ? -31.371 -0.976 -7.210 1.00 45.62 129 GLN A CA 1
ATOM 1038 C C . GLN A 1 129 ? -30.412 0.137 -6.771 1.00 45.62 129 GLN A C 1
ATOM 1040 O O . GLN A 1 129 ? -29.221 0.101 -7.095 1.00 45.62 129 GLN A O 1
ATOM 1045 N N . LYS A 1 130 ? -30.954 1.145 -6.060 1.00 49.06 130 LYS A N 1
ATOM 1046 C CA . LYS A 1 130 ? -30.176 2.152 -5.320 1.00 49.06 130 LYS A CA 1
ATOM 1047 C C . LYS A 1 130 ? -29.117 1.397 -4.525 1.00 49.06 130 LYS A C 1
ATOM 1049 O O . LYS A 1 130 ? -29.435 0.474 -3.785 1.00 49.06 130 LYS A O 1
ATOM 1054 N N . LYS A 1 131 ? -27.853 1.696 -4.803 1.00 56.69 131 LYS A N 1
ATOM 1055 C CA . LYS A 1 131 ? -26.756 0.881 -4.304 1.00 56.69 131 LYS A CA 1
ATOM 1056 C C . LYS A 1 131 ? -26.516 1.227 -2.830 1.00 56.69 131 LYS A C 1
ATOM 1058 O O . LYS A 1 131 ? -25.888 2.246 -2.560 1.00 56.69 131 LYS A O 1
ATOM 1063 N N . ASP A 1 132 ? -26.969 0.374 -1.919 1.00 70.75 132 ASP A N 1
ATOM 1064 C CA . ASP A 1 132 ? -26.615 0.444 -0.497 1.00 70.75 132 ASP A CA 1
ATOM 1065 C C . ASP A 1 132 ? -25.209 -0.140 -0.298 1.00 70.75 132 ASP A C 1
ATOM 1067 O O . ASP A 1 132 ? -25.031 -1.303 0.070 1.00 70.75 132 ASP A O 1
ATOM 1071 N N . TRP A 1 133 ? -24.189 0.648 -0.645 1.00 84.50 133 TRP A N 1
ATOM 1072 C CA . TRP A 1 133 ? -22.805 0.391 -0.240 1.00 84.50 133 TRP A CA 1
ATOM 1073 C C . TRP A 1 133 ? -22.395 1.368 0.851 1.00 84.50 133 TRP A C 1
ATOM 1075 O O . TRP A 1 133 ? -22.765 2.539 0.797 1.00 84.50 133 TRP A O 1
ATOM 1085 N N . SER A 1 134 ? -21.590 0.890 1.797 1.00 89.19 134 SER A N 1
ATOM 1086 C CA . SER A 1 134 ? -21.068 1.693 2.906 1.00 89.19 134 SER A CA 1
ATOM 1087 C C . SER A 1 134 ? -19.870 2.535 2.468 1.00 89.19 134 SER A C 1
ATOM 1089 O O . SER A 1 134 ? -19.844 3.752 2.655 1.00 89.19 134 SER A O 1
ATOM 1091 N N . VAL A 1 135 ? -18.873 1.897 1.838 1.00 91.25 135 VAL A N 1
ATOM 1092 C CA . VAL A 1 135 ? -17.641 2.555 1.379 1.00 91.25 135 VAL A CA 1
ATOM 1093 C C . VAL A 1 135 ? -17.240 2.073 -0.014 1.00 91.25 135 VAL A C 1
ATOM 1095 O O . VAL A 1 135 ? -17.097 0.873 -0.268 1.00 91.25 135 VAL A O 1
ATOM 1098 N N . HIS A 1 136 ? -17.003 3.017 -0.923 1.00 92.00 136 HIS A N 1
ATOM 1099 C CA . HIS A 1 136 ? -16.578 2.751 -2.292 1.00 92.00 136 HIS A CA 1
ATOM 1100 C C . HIS A 1 136 ? -15.181 3.309 -2.577 1.00 92.00 136 HIS A C 1
ATOM 1102 O O . HIS A 1 136 ? -14.911 4.477 -2.322 1.00 92.00 136 HIS A O 1
ATOM 1108 N N . PHE A 1 137 ? -14.314 2.476 -3.161 1.00 94.06 137 PHE A N 1
ATOM 1109 C CA . PHE A 1 137 ? -12.961 2.845 -3.582 1.00 94.06 137 PHE A CA 1
ATOM 1110 C C . PHE A 1 137 ? -12.918 2.971 -5.105 1.00 94.06 137 PHE A C 1
ATOM 1112 O O . PHE A 1 137 ? -12.962 1.955 -5.810 1.00 94.06 137 PHE A O 1
ATOM 1119 N N . CYS A 1 138 ? -12.796 4.196 -5.615 1.00 94.25 138 CYS A N 1
ATOM 1120 C CA . CYS A 1 138 ? -12.545 4.422 -7.035 1.00 94.25 138 CYS A CA 1
ATOM 1121 C C . CYS A 1 138 ? -11.121 3.992 -7.418 1.00 94.25 138 CYS A C 1
ATOM 1123 O O . CYS A 1 138 ? -10.239 3.830 -6.575 1.00 94.25 138 CYS A O 1
ATOM 1125 N N . ASN A 1 139 ? -10.882 3.808 -8.717 1.00 95.44 139 ASN A N 1
ATOM 1126 C CA . ASN A 1 139 ? -9.520 3.653 -9.224 1.00 95.44 139 ASN A CA 1
ATOM 1127 C C . ASN A 1 139 ? -8.771 4.983 -9.110 1.00 95.44 139 ASN A C 1
ATOM 1129 O O . ASN A 1 139 ? -9.350 6.030 -9.401 1.00 95.44 139 ASN A O 1
ATOM 1133 N N . LEU A 1 140 ? -7.492 4.920 -8.748 1.00 96.44 140 LEU A N 1
ATOM 1134 C CA . LEU A 1 140 ? -6.629 6.089 -8.692 1.00 96.44 140 LEU A CA 1
ATOM 1135 C C . LEU A 1 140 ? -5.976 6.270 -10.057 1.00 96.44 140 LEU A C 1
ATOM 1137 O O . LEU A 1 140 ? -5.398 5.328 -10.611 1.00 96.44 140 LEU A O 1
ATOM 1141 N N . ARG A 1 141 ? -6.088 7.476 -10.595 1.00 94.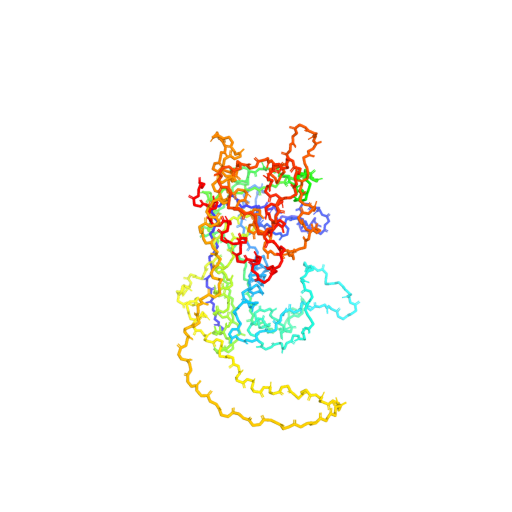69 141 ARG A N 1
ATOM 1142 C CA . ARG A 1 141 ? -5.524 7.872 -11.881 1.00 94.69 141 ARG A CA 1
ATOM 1143 C C . ARG A 1 141 ? -4.226 8.616 -11.651 1.00 94.69 141 ARG A C 1
ATOM 1145 O O . ARG A 1 141 ? -4.076 9.280 -10.634 1.00 94.69 141 ARG A O 1
ATOM 1152 N N . GLU A 1 142 ? -3.309 8.495 -12.597 1.00 93.25 142 GLU A N 1
ATOM 1153 C CA . GLU A 1 142 ? -2.099 9.309 -12.603 1.00 93.25 142 GLU A CA 1
ATOM 1154 C C . GLU A 1 142 ? -2.476 10.803 -12.587 1.00 93.25 142 GLU A C 1
ATOM 1156 O O . GLU A 1 142 ? -3.400 11.217 -13.290 1.00 93.25 142 GLU A O 1
ATOM 1161 N N . ALA A 1 143 ? -1.816 11.574 -11.720 1.00 90.00 143 ALA A N 1
ATOM 1162 C CA . ALA A 1 143 ? -2.252 12.911 -11.322 1.00 90.00 143 ALA A CA 1
ATOM 1163 C C . ALA A 1 143 ? -2.212 13.953 -12.452 1.00 90.00 143 ALA A C 1
ATOM 1165 O O . ALA A 1 143 ? -3.038 14.862 -12.456 1.00 90.00 143 ALA A O 1
ATOM 1166 N N . THR A 1 144 ? -1.283 13.831 -13.406 1.00 86.00 144 THR A N 1
ATOM 1167 C CA . THR A 1 144 ? -1.165 14.774 -14.532 1.00 86.00 144 THR A CA 1
ATOM 1168 C C . THR A 1 144 ? -2.134 14.479 -15.673 1.00 86.00 144 THR A C 1
ATOM 1170 O O . THR A 1 144 ? -2.244 15.272 -16.605 1.00 86.00 144 THR A O 1
ATOM 1173 N N . GLU A 1 145 ? -2.831 13.339 -15.620 1.00 80.94 145 GLU A N 1
ATOM 1174 C CA . GLU A 1 145 ? -3.711 12.855 -16.678 1.00 80.94 145 GLU A CA 1
ATOM 1175 C C . GLU A 1 145 ? -3.059 12.911 -18.069 1.00 80.94 145 GLU A C 1
ATOM 1177 O O . GLU A 1 145 ? -3.731 13.145 -19.078 1.00 80.94 145 GLU A O 1
ATOM 1182 N N . ARG A 1 146 ? -1.747 12.677 -18.156 1.00 85.19 146 ARG A N 1
ATOM 1183 C CA . ARG A 1 146 ? -1.052 12.611 -19.444 1.00 85.19 146 ARG A CA 1
ATOM 1184 C C . ARG A 1 146 ? -1.100 11.202 -20.012 1.00 85.19 146 ARG A C 1
ATOM 1186 O O . ARG A 1 146 ? -1.228 10.217 -19.289 1.00 85.19 146 ARG A O 1
ATOM 1193 N N . SER A 1 147 ? -1.039 11.098 -21.333 1.00 87.38 147 SER A N 1
ATOM 1194 C CA . SER A 1 147 ? -0.902 9.808 -22.011 1.00 87.38 147 SER A CA 1
ATOM 1195 C C . SER A 1 147 ? 0.572 9.509 -22.247 1.00 87.38 147 SER A C 1
ATOM 1197 O O . SER A 1 147 ? 1.335 10.390 -22.626 1.00 87.38 147 SER A O 1
ATOM 1199 N N . PHE A 1 148 ? 0.955 8.258 -22.040 1.00 89.50 148 PHE A N 1
ATOM 1200 C CA . PHE A 1 148 ? 2.333 7.792 -22.092 1.00 89.50 148 PHE A CA 1
ATOM 1201 C C . PHE A 1 148 ? 2.491 6.731 -23.173 1.00 89.50 148 PHE A C 1
ATOM 1203 O O . PHE A 1 148 ? 1.572 5.941 -23.403 1.00 89.50 148 PHE A O 1
ATOM 1210 N N . ASN A 1 149 ? 3.660 6.664 -23.804 1.00 89.94 149 ASN A N 1
ATOM 1211 C CA . ASN A 1 149 ? 4.016 5.551 -24.676 1.00 89.94 149 ASN A CA 1
ATOM 1212 C C . ASN A 1 149 ? 4.593 4.400 -23.838 1.00 89.94 149 ASN A C 1
ATOM 1214 O O . ASN A 1 149 ? 5.590 4.571 -23.138 1.00 89.94 149 ASN A O 1
ATOM 1218 N N . TRP A 1 150 ? 3.992 3.211 -23.933 1.00 89.19 150 TRP A N 1
ATOM 1219 C CA . TRP A 1 150 ? 4.422 2.025 -23.185 1.00 89.19 150 TRP A CA 1
ATOM 1220 C C . TRP A 1 150 ? 5.904 1.703 -23.384 1.00 89.19 150 TRP A C 1
ATOM 1222 O O . TRP A 1 150 ? 6.594 1.422 -22.412 1.00 89.19 150 TRP A O 1
ATOM 1232 N N . LYS A 1 151 ? 6.400 1.755 -24.628 1.00 87.12 151 LYS A N 1
ATOM 1233 C CA . LYS A 1 151 ? 7.780 1.356 -24.950 1.00 87.12 151 LYS A CA 1
ATOM 1234 C C . LYS A 1 151 ? 8.831 2.315 -24.395 1.00 87.12 151 LYS A C 1
ATOM 1236 O O . LYS A 1 151 ? 9.963 1.903 -24.192 1.00 87.12 151 LYS A O 1
ATOM 1241 N N . GLU A 1 152 ? 8.456 3.573 -24.196 1.00 88.81 152 GLU A N 1
ATOM 1242 C CA . GLU A 1 152 ? 9.341 4.618 -23.672 1.00 88.81 152 GLU A CA 1
ATOM 1243 C C . GLU A 1 152 ? 9.271 4.695 -22.143 1.00 88.81 152 GLU A C 1
ATOM 1245 O O . GLU A 1 152 ? 10.239 5.073 -21.496 1.00 88.81 152 GLU A O 1
ATOM 1250 N N . THR A 1 153 ? 8.119 4.345 -21.563 1.00 91.38 153 THR A N 1
ATOM 1251 C CA . THR A 1 153 ? 7.838 4.542 -20.134 1.00 91.38 153 THR A CA 1
ATOM 1252 C C . THR A 1 153 ? 8.047 3.282 -19.298 1.00 91.38 153 THR A C 1
ATOM 1254 O O . THR A 1 153 ? 8.502 3.367 -18.160 1.00 91.38 153 THR A O 1
ATOM 1257 N N . ALA A 1 154 ? 7.675 2.113 -19.825 1.00 92.12 154 ALA A N 1
ATOM 1258 C CA . ALA A 1 154 ? 7.738 0.857 -19.094 1.00 92.12 154 ALA A CA 1
ATOM 1259 C C . ALA A 1 154 ? 9.011 0.085 -19.458 1.00 92.12 154 ALA A C 1
ATOM 1261 O O . ALA A 1 154 ? 9.278 -0.187 -20.628 1.00 92.12 154 ALA A O 1
ATOM 1262 N N . ILE A 1 155 ? 9.761 -0.328 -18.441 1.00 92.62 155 ILE A N 1
ATOM 1263 C CA . ILE A 1 155 ? 11.007 -1.083 -18.580 1.00 92.62 155 ILE A CA 1
ATOM 1264 C C . ILE A 1 155 ? 10.745 -2.534 -18.176 1.00 92.62 155 ILE A C 1
ATOM 1266 O O . ILE A 1 155 ? 10.227 -2.802 -17.089 1.00 92.62 155 ILE A O 1
ATOM 1270 N N . GLU A 1 156 ? 11.095 -3.488 -19.044 1.00 92.25 156 GLU A N 1
ATOM 1271 C CA . GLU A 1 156 ? 11.024 -4.912 -18.705 1.00 92.25 156 GLU A CA 1
ATOM 1272 C C . GLU A 1 156 ? 12.213 -5.296 -17.818 1.00 92.25 156 GLU A C 1
ATOM 1274 O O . GLU A 1 156 ? 13.369 -5.024 -18.142 1.00 92.25 156 GLU A O 1
ATOM 1279 N N . ARG A 1 157 ? 11.937 -5.975 -16.704 1.00 88.81 157 ARG A N 1
ATOM 1280 C CA . ARG A 1 157 ? 12.953 -6.530 -15.809 1.00 88.81 157 ARG A CA 1
ATOM 1281 C C . ARG A 1 157 ? 12.683 -7.991 -15.515 1.00 88.81 157 ARG A C 1
ATOM 1283 O O . ARG A 1 157 ? 11.536 -8.432 -15.432 1.00 88.81 157 ARG A O 1
ATOM 1290 N N . ILE A 1 158 ? 13.759 -8.739 -15.303 1.00 88.12 158 ILE A N 1
ATOM 1291 C CA . ILE A 1 158 ? 13.702 -10.112 -14.810 1.00 88.12 158 ILE A CA 1
ATOM 1292 C C . ILE A 1 158 ? 13.958 -10.078 -13.307 1.00 88.12 158 ILE A C 1
ATOM 1294 O O . ILE A 1 158 ? 15.008 -9.619 -12.867 1.00 88.12 158 ILE A O 1
ATOM 1298 N N . VAL A 1 159 ? 12.996 -10.562 -12.525 1.00 85.62 159 VAL A N 1
ATOM 1299 C CA . VAL A 1 159 ? 13.123 -10.687 -11.070 1.00 85.62 159 VAL A CA 1
ATOM 1300 C C . VAL A 1 159 ? 13.108 -12.149 -10.657 1.00 85.62 159 VAL A C 1
ATOM 1302 O O . VAL A 1 159 ? 12.320 -12.943 -11.174 1.00 85.62 159 VAL A O 1
ATOM 1305 N N . ASN A 1 160 ? 13.963 -12.489 -9.695 1.00 84.19 160 ASN A N 1
ATOM 1306 C CA . ASN A 1 160 ? 14.035 -13.822 -9.111 1.00 84.19 160 ASN A CA 1
ATOM 1307 C C . ASN A 1 160 ? 13.196 -13.874 -7.840 1.00 84.19 160 ASN A C 1
ATOM 1309 O O . ASN A 1 160 ? 13.305 -13.007 -6.973 1.00 84.19 160 ASN A O 1
ATOM 1313 N N . ARG A 1 161 ? 12.387 -14.922 -7.694 1.00 79.25 161 ARG A N 1
ATOM 1314 C CA . ARG A 1 161 ? 11.818 -15.268 -6.396 1.00 79.25 161 ARG A CA 1
ATOM 1315 C C . ARG A 1 161 ? 12.829 -16.131 -5.669 1.00 79.25 161 ARG A C 1
ATOM 1317 O O . ARG A 1 161 ? 13.077 -17.271 -6.057 1.00 79.25 161 ARG A O 1
ATOM 1324 N N . VAL A 1 162 ? 13.396 -15.576 -4.614 1.00 79.88 162 VAL A N 1
ATOM 1325 C CA . VAL A 1 162 ? 14.338 -16.282 -3.755 1.00 79.88 162 VAL A CA 1
ATOM 1326 C C . VAL A 1 162 ? 13.564 -16.949 -2.629 1.00 79.88 162 VAL A C 1
ATOM 1328 O O . VAL A 1 162 ? 12.658 -16.355 -2.046 1.00 79.88 162 VAL A O 1
ATOM 1331 N N . ASP A 1 163 ? 13.882 -18.208 -2.367 1.00 78.62 163 ASP A N 1
ATOM 1332 C CA . ASP A 1 163 ? 13.403 -18.915 -1.192 1.00 78.62 163 ASP A CA 1
ATOM 1333 C C . ASP A 1 163 ? 14.104 -18.378 0.059 1.00 78.62 163 ASP A C 1
ATOM 1335 O O . ASP A 1 163 ? 15.325 -18.522 0.147 1.00 78.62 163 ASP A O 1
ATOM 1339 N N . PRO A 1 164 ? 13.390 -17.780 1.027 1.00 77.06 164 PRO A N 1
ATOM 1340 C CA . PRO A 1 164 ? 14.042 -17.155 2.175 1.00 77.06 164 PRO A CA 1
ATOM 1341 C C . PRO A 1 164 ? 14.863 -18.140 3.013 1.00 77.06 164 PRO A C 1
ATOM 1343 O O . PRO A 1 164 ? 15.898 -17.763 3.546 1.00 77.06 164 PRO A O 1
ATOM 1346 N N . SER A 1 165 ? 14.433 -19.404 3.101 1.00 81.12 165 SER A N 1
ATOM 1347 C CA . SER A 1 165 ? 15.108 -20.428 3.906 1.00 81.12 165 SER A CA 1
ATOM 1348 C C . SER A 1 165 ? 16.378 -20.980 3.256 1.00 81.12 165 SER A C 1
ATOM 1350 O O . SER A 1 165 ? 17.329 -21.303 3.958 1.00 81.12 165 SER A O 1
ATOM 1352 N N . SER A 1 166 ? 16.411 -21.105 1.926 1.00 86.25 166 SER A N 1
ATOM 1353 C CA . SER A 1 166 ? 17.550 -21.701 1.211 1.00 86.25 166 SER A CA 1
ATOM 1354 C C . SER A 1 166 ? 18.425 -20.688 0.471 1.00 86.25 166 SER A C 1
ATOM 1356 O O . SER A 1 166 ? 19.505 -21.048 0.000 1.00 86.25 166 SER A O 1
ATOM 1358 N N . GLY A 1 167 ? 17.967 -19.443 0.313 1.00 84.62 167 GLY A N 1
ATOM 1359 C CA . GLY A 1 167 ? 18.631 -18.413 -0.491 1.00 84.62 167 GLY A CA 1
ATOM 1360 C C . GLY A 1 167 ? 18.675 -18.729 -1.991 1.00 84.62 167 GLY A C 1
ATOM 1361 O O . GLY A 1 167 ? 19.289 -17.993 -2.762 1.00 84.62 167 GLY A O 1
ATOM 1362 N N . LYS A 1 168 ? 18.036 -19.820 -2.436 1.00 84.44 168 LYS A N 1
ATOM 1363 C CA . LYS A 1 168 ? 18.043 -20.255 -3.835 1.00 84.44 168 LYS A CA 1
ATOM 1364 C C . LYS A 1 168 ? 16.919 -19.583 -4.612 1.00 84.44 168 LYS A C 1
ATOM 1366 O O . LYS A 1 168 ? 15.795 -19.447 -4.123 1.00 84.44 168 LYS A O 1
ATOM 1371 N N . ALA A 1 169 ? 17.204 -19.200 -5.854 1.00 81.62 169 ALA A N 1
ATOM 1372 C CA . ALA A 1 169 ? 16.167 -18.763 -6.779 1.00 81.62 169 ALA A CA 1
ATOM 1373 C C . ALA A 1 169 ? 15.245 -19.950 -7.107 1.00 81.62 169 ALA A C 1
ATOM 1375 O O . ALA A 1 169 ? 15.693 -20.960 -7.645 1.00 81.62 169 ALA A O 1
ATOM 1376 N N . LYS A 1 170 ? 13.958 -19.834 -6.763 1.00 78.62 170 LYS A N 1
ATOM 1377 C CA . LYS A 1 170 ? 12.921 -20.829 -7.082 1.00 78.62 170 LYS A CA 1
ATOM 1378 C C . LYS A 1 170 ? 12.451 -20.707 -8.525 1.00 78.62 170 LYS A C 1
ATOM 1380 O O . LYS A 1 170 ? 12.225 -21.707 -9.192 1.00 78.62 170 LYS A O 1
ATOM 1385 N N . ASP A 1 171 ? 12.264 -19.477 -8.983 1.00 79.31 171 ASP A N 1
ATOM 1386 C CA . ASP A 1 171 ? 11.913 -19.142 -10.358 1.00 79.31 171 ASP A CA 1
ATOM 1387 C C . ASP A 1 171 ? 12.286 -17.689 -10.660 1.00 79.31 171 ASP A C 1
ATOM 1389 O O . ASP A 1 171 ? 12.499 -16.878 -9.755 1.00 79.31 171 ASP A O 1
ATOM 1393 N N . TYR A 1 172 ? 12.339 -17.365 -11.948 1.00 83.00 172 TYR A N 1
ATOM 1394 C CA . TYR A 1 172 ? 12.425 -15.998 -12.438 1.00 83.00 172 TYR A CA 1
ATOM 1395 C C . TYR A 1 172 ? 11.114 -15.611 -13.118 1.00 83.00 172 TYR A C 1
ATOM 1397 O O . TYR A 1 172 ? 10.365 -16.452 -13.625 1.00 83.00 172 TYR A O 1
ATOM 1405 N N . MET A 1 173 ? 10.812 -14.321 -13.140 1.00 81.56 173 MET A N 1
ATOM 1406 C CA . MET A 1 173 ? 9.669 -13.799 -13.871 1.00 81.56 173 MET A CA 1
ATOM 1407 C C . MET A 1 173 ? 9.986 -12.451 -14.490 1.00 81.56 173 MET A C 1
ATOM 1409 O O . MET A 1 173 ? 10.729 -11.650 -13.927 1.00 81.56 173 MET A O 1
ATOM 1413 N N . ARG A 1 174 ? 9.386 -12.212 -15.653 1.00 85.69 174 ARG A N 1
ATOM 1414 C CA . ARG A 1 174 ? 9.438 -10.916 -16.316 1.00 85.69 174 ARG A CA 1
ATOM 1415 C C . ARG A 1 174 ? 8.335 -10.026 -15.769 1.00 85.69 174 ARG A C 1
ATOM 1417 O O . ARG A 1 174 ? 7.175 -10.442 -15.716 1.00 85.69 174 ARG A O 1
ATOM 1424 N N . ILE A 1 175 ? 8.710 -8.827 -15.364 1.00 89.50 175 ILE A N 1
ATOM 1425 C CA . ILE A 1 175 ? 7.813 -7.777 -14.899 1.00 89.50 175 ILE A CA 1
ATOM 1426 C C . ILE A 1 175 ? 8.087 -6.508 -15.694 1.00 89.50 175 ILE A C 1
ATOM 1428 O O . ILE A 1 175 ? 9.173 -6.338 -16.238 1.00 89.50 175 ILE A O 1
ATOM 1432 N N . TRP A 1 176 ? 7.098 -5.628 -15.741 1.00 92.38 176 TRP A N 1
ATOM 1433 C CA . TRP A 1 176 ? 7.265 -4.285 -16.275 1.00 92.38 176 TRP A CA 1
ATOM 1434 C C . TRP A 1 176 ? 7.216 -3.304 -15.120 1.00 92.38 176 TRP A C 1
ATOM 1436 O O . TRP A 1 176 ? 6.350 -3.427 -14.251 1.00 92.38 176 TRP A O 1
ATOM 1446 N N . GLU A 1 177 ? 8.139 -2.356 -15.110 1.00 94.44 177 GLU A N 1
ATOM 1447 C CA . GLU A 1 177 ? 8.226 -1.306 -14.102 1.00 94.44 177 GLU A CA 1
ATOM 1448 C C . GLU A 1 177 ? 8.192 0.066 -14.768 1.00 94.44 177 GLU A C 1
ATOM 1450 O O . GLU A 1 177 ? 8.653 0.225 -15.896 1.00 94.44 177 GLU A O 1
ATOM 1455 N N . ILE A 1 178 ? 7.626 1.047 -14.074 1.00 95.00 178 ILE A N 1
ATOM 1456 C CA . ILE A 1 178 ? 7.655 2.454 -14.474 1.00 95.00 178 ILE A CA 1
ATOM 1457 C C . ILE A 1 178 ? 8.417 3.215 -13.401 1.00 95.00 178 ILE A C 1
ATOM 1459 O O . ILE A 1 178 ? 8.140 3.051 -12.212 1.00 95.00 178 ILE A O 1
ATOM 1463 N N . ASP A 1 179 ? 9.369 4.035 -13.833 1.00 93.69 179 ASP A N 1
ATOM 1464 C CA . ASP A 1 179 ? 10.167 4.871 -12.947 1.00 93.69 179 ASP A CA 1
ATOM 1465 C C . ASP A 1 179 ? 9.311 6.006 -12.337 1.00 93.69 179 ASP A C 1
ATOM 1467 O O . ASP A 1 179 ? 8.542 6.650 -13.066 1.00 93.69 179 ASP A O 1
ATOM 1471 N N . PRO A 1 180 ? 9.417 6.280 -11.021 1.00 92.25 180 PRO A N 1
ATOM 1472 C CA . PRO A 1 180 ? 8.677 7.359 -10.370 1.00 92.25 180 PRO A CA 1
ATOM 1473 C C . PRO A 1 180 ? 8.984 8.745 -10.956 1.00 92.25 180 PRO A C 1
ATOM 1475 O O . PRO A 1 180 ? 8.117 9.614 -10.904 1.00 92.25 180 PRO A O 1
ATOM 1478 N N . LEU A 1 181 ? 10.153 8.956 -11.573 1.00 90.19 181 LEU A N 1
ATOM 1479 C CA . LEU A 1 181 ? 10.479 10.197 -12.288 1.00 90.19 181 LEU A CA 1
ATOM 1480 C C . LEU A 1 181 ? 9.553 10.435 -13.491 1.00 90.19 181 LEU A C 1
ATOM 1482 O O . LEU A 1 181 ? 9.306 11.577 -13.876 1.00 90.19 181 LEU A O 1
ATOM 1486 N N . VAL A 1 182 ? 9.010 9.363 -14.077 1.00 89.31 182 VAL A N 1
ATOM 1487 C CA . VAL A 1 182 ? 8.009 9.449 -15.146 1.00 89.31 182 VAL A CA 1
ATOM 1488 C C . VAL A 1 182 ? 6.600 9.528 -14.566 1.00 89.31 182 VAL A C 1
ATOM 1490 O O . VAL A 1 182 ? 5.739 10.218 -15.101 1.00 89.31 182 VAL A O 1
ATOM 1493 N N . CYS A 1 183 ? 6.304 8.815 -13.489 1.00 89.38 183 CYS A N 1
ATOM 1494 C CA . CYS A 1 183 ? 4.962 8.781 -12.923 1.00 89.38 183 CYS A CA 1
ATOM 1495 C C . CYS A 1 183 ? 5.043 8.387 -11.450 1.00 89.38 183 CYS A C 1
ATOM 1497 O O . CYS A 1 183 ? 5.227 7.219 -11.132 1.00 89.38 183 CYS A O 1
ATOM 1499 N N . SER A 1 184 ? 4.898 9.345 -10.540 1.00 93.69 184 SER A N 1
ATOM 1500 C CA . SER A 1 184 ? 4.978 9.071 -9.101 1.00 93.69 184 SER A CA 1
ATOM 1501 C C . SER A 1 184 ? 3.625 9.142 -8.404 1.00 93.69 184 SER A C 1
ATOM 1503 O O . SER A 1 184 ? 3.405 8.387 -7.461 1.00 93.69 184 SER A O 1
ATOM 1505 N N . GLN A 1 185 ? 2.715 10.009 -8.854 1.00 96.44 185 GLN A N 1
ATOM 1506 C CA . GLN A 1 185 ? 1.516 10.375 -8.098 1.00 96.44 185 GLN A CA 1
ATOM 1507 C C . GLN A 1 185 ? 0.222 9.889 -8.745 1.00 96.44 185 GLN A C 1
ATOM 1509 O O . GLN A 1 185 ? -0.018 10.077 -9.940 1.00 96.44 185 GLN A O 1
ATOM 1514 N N . PHE A 1 186 ? -0.644 9.304 -7.919 1.00 97.56 186 PHE A N 1
ATOM 1515 C CA . PHE A 1 186 ? -1.944 8.783 -8.317 1.00 97.56 186 PHE A CA 1
ATOM 1516 C C . PHE A 1 186 ? -3.037 9.278 -7.380 1.00 97.56 186 PHE A C 1
ATOM 1518 O O . PHE A 1 186 ? -2.999 8.987 -6.190 1.00 97.56 186 PHE A O 1
ATOM 1525 N N . ASN A 1 187 ? -4.054 9.940 -7.924 1.00 97.31 187 ASN A N 1
ATOM 1526 C CA . ASN A 1 187 ? -5.163 10.495 -7.158 1.00 97.31 187 ASN A CA 1
ATOM 1527 C C . ASN A 1 187 ? -6.437 9.677 -7.371 1.00 97.31 187 ASN A C 1
ATOM 1529 O O . ASN A 1 187 ? -6.744 9.247 -8.485 1.00 97.31 187 ASN A O 1
ATOM 1533 N N . GLY A 1 188 ? -7.212 9.475 -6.312 1.00 96.62 188 GLY A N 1
ATOM 1534 C CA . GLY A 1 188 ? -8.513 8.818 -6.382 1.00 96.62 188 GLY A CA 1
ATOM 1535 C C . GLY A 1 188 ? -9.473 9.333 -5.325 1.00 96.62 188 GLY A C 1
ATOM 1536 O O . GLY A 1 188 ? -9.117 10.140 -4.473 1.00 96.62 188 GLY A O 1
ATOM 1537 N N . ILE A 1 189 ? -10.711 8.851 -5.394 1.00 97.06 189 ILE A N 1
ATOM 1538 C CA . ILE A 1 189 ? -11.775 9.236 -4.469 1.00 97.06 189 ILE A CA 1
ATOM 1539 C C . ILE A 1 189 ? -12.254 7.991 -3.729 1.00 97.06 189 ILE A C 1
ATOM 1541 O O . ILE A 1 189 ? -12.562 6.965 -4.344 1.00 97.06 189 ILE A O 1
ATOM 1545 N N . ILE A 1 190 ? -12.342 8.098 -2.409 1.00 96.50 190 ILE A N 1
ATOM 1546 C CA . ILE A 1 190 ? -13.072 7.161 -1.564 1.00 96.50 190 ILE A CA 1
ATOM 1547 C C . ILE A 1 190 ? -14.378 7.831 -1.169 1.00 96.50 190 ILE A C 1
ATOM 1549 O O . ILE A 1 190 ? -14.395 8.973 -0.715 1.00 96.50 190 ILE A O 1
ATOM 1553 N N . THR A 1 191 ? -15.491 7.136 -1.361 1.00 95.50 191 THR A N 1
ATOM 1554 C CA . THR A 1 191 ? -16.804 7.650 -0.981 1.00 95.50 191 THR A CA 1
ATOM 1555 C C . THR A 1 191 ? -17.360 6.874 0.196 1.00 95.50 191 THR A C 1
ATOM 1557 O O . THR A 1 191 ? -17.375 5.646 0.165 1.00 95.50 191 THR A O 1
ATOM 1560 N N . ILE A 1 192 ? -17.838 7.595 1.208 1.00 94.38 192 ILE A N 1
ATOM 1561 C CA . ILE A 1 192 ? -18.446 7.051 2.420 1.00 94.38 192 ILE A CA 1
ATOM 1562 C C . ILE A 1 192 ? -19.927 7.432 2.437 1.00 94.38 192 ILE A C 1
ATOM 1564 O O . ILE A 1 192 ? -20.293 8.610 2.368 1.00 94.38 192 ILE A O 1
ATOM 1568 N N . ASN A 1 193 ? -20.785 6.424 2.521 1.00 92.19 193 ASN A N 1
ATOM 1569 C CA . ASN A 1 193 ? -22.233 6.557 2.580 1.00 92.19 193 ASN A CA 1
ATOM 1570 C C . ASN A 1 193 ? -22.748 5.962 3.898 1.00 92.19 193 ASN A C 1
ATOM 1572 O O . ASN A 1 193 ? -23.380 4.912 3.925 1.00 92.19 193 ASN A O 1
ATOM 1576 N N . LEU A 1 194 ? -22.399 6.635 4.992 1.00 90.25 194 LEU A N 1
ATOM 1577 C CA . LEU A 1 194 ? -22.764 6.299 6.366 1.00 90.25 194 LEU A CA 1
ATOM 1578 C C . LEU A 1 194 ? -23.299 7.562 7.052 1.00 90.25 194 LEU A C 1
ATOM 1580 O O . LEU A 1 194 ? -23.108 8.672 6.540 1.00 90.25 194 LEU A O 1
ATOM 1584 N N . ASP A 1 195 ? -23.953 7.398 8.200 1.00 91.25 195 ASP A N 1
ATOM 1585 C CA . ASP A 1 195 ? -24.246 8.51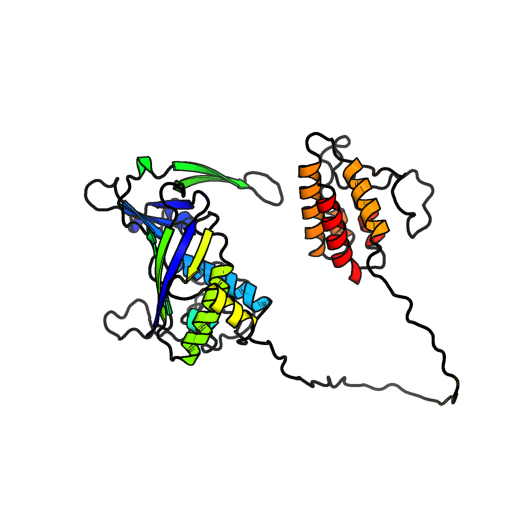2 9.103 1.00 91.25 195 ASP A CA 1
ATOM 1586 C C . ASP A 1 195 ? -22.951 9.183 9.598 1.00 91.25 195 ASP A C 1
ATOM 1588 O O . ASP A 1 195 ? -21.857 8.625 9.490 1.00 91.25 195 ASP A O 1
ATOM 1592 N N . THR A 1 196 ? -23.068 10.405 10.117 1.00 89.75 196 THR A N 1
ATOM 1593 C CA . THR A 1 196 ? -21.920 11.253 10.467 1.00 89.75 196 THR A CA 1
ATOM 1594 C C . THR A 1 196 ? -20.986 10.613 11.498 1.00 89.75 196 THR A C 1
ATOM 1596 O O . THR A 1 196 ? -19.769 10.740 11.356 1.00 89.75 196 THR A O 1
ATOM 1599 N N . ASP A 1 197 ? -21.524 9.901 12.493 1.00 91.19 197 ASP A N 1
ATOM 1600 C CA . ASP A 1 197 ? -20.723 9.262 13.546 1.00 91.19 197 ASP A CA 1
ATOM 1601 C C . ASP A 1 197 ? -19.908 8.094 12.974 1.00 91.19 197 ASP A C 1
ATOM 1603 O O . ASP A 1 197 ? -18.675 8.061 13.067 1.00 91.19 197 ASP A O 1
ATOM 1607 N N . ASN A 1 198 ? -20.572 7.175 12.271 1.00 92.12 198 ASN A N 1
ATOM 1608 C CA . ASN A 1 198 ? -19.893 6.049 11.634 1.00 92.12 198 ASN A CA 1
ATOM 1609 C C . ASN A 1 198 ? -18.920 6.497 10.536 1.00 92.12 198 ASN A C 1
ATOM 1611 O O . ASN A 1 198 ? -17.830 5.933 10.406 1.00 92.12 198 ASN A O 1
ATOM 1615 N N . ALA A 1 199 ? -19.264 7.535 9.771 1.00 93.50 199 ALA A N 1
ATOM 1616 C CA . ALA A 1 199 ? -18.370 8.114 8.777 1.00 93.50 199 ALA A CA 1
ATOM 1617 C C . ALA A 1 199 ? -17.095 8.686 9.417 1.00 93.50 199 ALA A C 1
ATOM 1619 O O . ALA A 1 199 ? -16.012 8.503 8.859 1.00 93.50 199 ALA A O 1
ATOM 1620 N N . GLY A 1 200 ? -17.204 9.328 10.586 1.00 94.69 200 GLY A N 1
ATOM 1621 C CA . GLY A 1 200 ? -16.062 9.824 11.357 1.00 94.69 200 GLY A CA 1
ATOM 1622 C C . GLY A 1 200 ? -15.133 8.696 11.806 1.00 94.69 200 GLY A C 1
ATOM 1623 O O . GLY A 1 200 ? -13.941 8.716 11.500 1.00 94.69 200 GLY A O 1
ATOM 1624 N N . LYS A 1 201 ? -15.683 7.653 12.438 1.00 94.81 201 LYS A N 1
ATOM 1625 C CA . LYS A 1 201 ? -14.908 6.486 12.905 1.00 94.81 201 LYS A CA 1
ATOM 1626 C C . LYS A 1 201 ? -14.207 5.754 11.759 1.00 94.81 201 LYS A C 1
ATOM 1628 O O . LYS A 1 201 ? -13.023 5.431 11.851 1.00 94.81 201 LYS A O 1
ATOM 1633 N N . VAL A 1 202 ? -14.919 5.530 10.651 1.00 94.88 202 VAL A N 1
ATOM 1634 C CA . VAL A 1 202 ? -14.354 4.910 9.442 1.00 94.88 202 VAL A CA 1
ATOM 1635 C C . VAL A 1 202 ? -13.241 5.771 8.850 1.00 94.88 202 VAL A C 1
ATOM 1637 O O . VAL A 1 202 ? -12.216 5.229 8.439 1.00 94.88 202 VAL A O 1
ATOM 1640 N N . LYS A 1 203 ? -13.408 7.097 8.827 1.00 96.31 203 LYS A N 1
ATOM 1641 C CA . LYS A 1 203 ? -12.389 8.025 8.327 1.00 96.31 203 LYS A CA 1
ATOM 1642 C C . LYS A 1 203 ? -11.108 7.963 9.162 1.00 96.31 203 LYS A C 1
ATOM 1644 O O . LYS A 1 203 ? -10.036 7.837 8.579 1.00 96.31 203 LYS A O 1
ATOM 1649 N N . LEU A 1 204 ? -11.216 7.991 10.491 1.00 96.50 204 LEU A N 1
ATOM 1650 C CA . LEU A 1 204 ? -10.069 7.891 11.401 1.00 96.50 204 LEU A CA 1
ATOM 1651 C C . LEU A 1 204 ? -9.313 6.568 11.222 1.00 96.50 204 LEU A C 1
ATOM 1653 O O . LEU A 1 204 ? -8.099 6.565 11.017 1.00 96.50 204 LEU A O 1
ATOM 1657 N N . LEU A 1 205 ? -10.041 5.446 11.208 1.00 95.94 205 LEU A N 1
ATOM 1658 C CA . LEU A 1 205 ? -9.453 4.123 10.989 1.00 95.94 205 LEU A CA 1
ATOM 1659 C C . LEU A 1 205 ? -8.766 4.022 9.618 1.00 95.94 205 LEU A C 1
ATOM 1661 O O . LEU A 1 205 ? -7.678 3.461 9.492 1.00 95.94 205 LEU A O 1
ATOM 1665 N N . MET A 1 206 ? -9.396 4.576 8.581 1.00 96.50 206 MET A N 1
ATOM 1666 C CA . MET A 1 206 ? -8.845 4.607 7.231 1.00 96.50 206 MET A CA 1
ATOM 1667 C C . MET A 1 206 ? -7.579 5.463 7.153 1.00 96.50 206 MET A C 1
ATOM 1669 O O . MET A 1 206 ? -6.614 5.028 6.534 1.00 96.50 206 MET A O 1
ATOM 1673 N N . ALA A 1 207 ? -7.560 6.640 7.780 1.00 97.19 207 ALA A N 1
ATOM 1674 C CA . ALA A 1 207 ? -6.394 7.518 7.822 1.00 97.19 207 ALA A CA 1
ATOM 1675 C C . ALA A 1 207 ? -5.189 6.807 8.458 1.00 97.19 207 ALA A C 1
ATOM 1677 O O . ALA A 1 207 ? -4.114 6.747 7.858 1.00 97.19 207 ALA A O 1
ATOM 1678 N N . ALA A 1 208 ? -5.391 6.192 9.625 1.00 96.50 208 ALA A N 1
ATOM 1679 C CA . ALA A 1 208 ? -4.345 5.441 10.307 1.00 96.50 208 ALA A CA 1
ATOM 1680 C C . ALA A 1 208 ? -3.878 4.229 9.485 1.00 96.50 208 ALA A C 1
ATOM 1682 O O . ALA A 1 208 ? -2.679 4.001 9.354 1.00 96.50 208 ALA A O 1
ATOM 1683 N N . GLY A 1 209 ? -4.804 3.493 8.863 1.00 96.12 209 GLY A N 1
ATOM 1684 C CA . GLY A 1 209 ? -4.480 2.361 7.998 1.00 96.12 209 GLY A CA 1
ATOM 1685 C C . GLY A 1 209 ? -3.714 2.742 6.726 1.00 96.12 209 GLY A C 1
ATOM 1686 O O . GLY A 1 209 ? -2.781 2.039 6.349 1.00 96.12 209 GLY A O 1
ATOM 1687 N N . LEU A 1 210 ? -4.079 3.848 6.065 1.00 97.38 210 LEU A N 1
ATOM 1688 C CA . LEU A 1 210 ? -3.394 4.341 4.863 1.00 97.38 210 LEU A CA 1
ATOM 1689 C C . LEU A 1 210 ? -1.941 4.721 5.167 1.00 97.38 210 LEU A C 1
ATOM 1691 O O . LEU A 1 210 ? -1.052 4.358 4.399 1.00 97.38 210 LEU A O 1
ATOM 1695 N N . ALA A 1 211 ? -1.697 5.353 6.318 1.00 95.38 211 ALA A N 1
ATOM 1696 C CA . ALA A 1 211 ? -0.360 5.753 6.756 1.00 95.38 211 ALA A CA 1
ATOM 1697 C C . ALA A 1 211 ? 0.603 4.568 6.963 1.00 95.38 211 ALA A C 1
ATOM 1699 O O . ALA A 1 211 ? 1.816 4.736 6.880 1.00 95.38 211 ALA A O 1
ATOM 1700 N N . GLN A 1 212 ? 0.077 3.363 7.205 1.00 95.44 212 GLN A N 1
ATOM 1701 C CA . GLN A 1 212 ? 0.878 2.142 7.351 1.00 95.44 212 GLN A CA 1
ATOM 1702 C C . GLN A 1 212 ? 1.222 1.475 6.007 1.00 95.44 212 GLN A C 1
ATOM 1704 O O . GLN A 1 212 ? 2.065 0.577 5.959 1.00 95.44 212 GLN A O 1
ATOM 1709 N N . ILE A 1 213 ? 0.592 1.881 4.897 1.00 95.88 213 ILE A N 1
ATOM 1710 C CA . ILE A 1 213 ? 0.864 1.295 3.580 1.00 95.88 213 ILE A CA 1
ATOM 1711 C C . ILE A 1 213 ? 2.209 1.812 3.067 1.00 95.88 213 ILE A C 1
ATOM 1713 O O . ILE A 1 213 ? 2.297 2.885 2.477 1.00 95.88 213 ILE A O 1
ATOM 1717 N N . ASN A 1 214 ? 3.248 0.998 3.232 1.00 94.19 214 ASN A N 1
ATOM 1718 C CA . ASN A 1 214 ? 4.595 1.292 2.743 1.00 94.19 214 ASN A CA 1
ATOM 1719 C C . ASN A 1 214 ? 4.921 0.634 1.393 1.00 94.19 214 ASN A C 1
ATOM 1721 O O . ASN A 1 214 ? 5.882 1.034 0.738 1.00 94.19 214 ASN A O 1
ATOM 1725 N N . ILE A 1 215 ? 4.152 -0.378 0.970 1.00 94.06 215 ILE A N 1
ATOM 1726 C CA . ILE A 1 215 ? 4.355 -1.091 -0.296 1.00 94.06 215 ILE A CA 1
ATOM 1727 C C . ILE A 1 215 ? 3.031 -1.253 -1.041 1.00 94.06 215 ILE A C 1
ATOM 1729 O O . ILE A 1 215 ? 2.096 -1.902 -0.567 1.00 94.06 215 ILE A O 1
ATOM 1733 N N . LEU A 1 216 ? 2.991 -0.767 -2.279 1.00 94.75 216 LEU A N 1
ATOM 1734 C CA . LEU A 1 216 ? 1.887 -0.972 -3.213 1.00 94.75 216 LEU A CA 1
ATOM 1735 C C . LEU A 1 216 ? 2.450 -1.230 -4.610 1.00 94.75 216 LEU A C 1
ATOM 1737 O O . LEU A 1 216 ? 3.528 -0.759 -4.947 1.00 94.75 216 LEU A O 1
ATOM 1741 N N . ALA A 1 217 ? 1.772 -2.036 -5.431 1.00 93.56 217 ALA A N 1
ATOM 1742 C CA . ALA A 1 217 ? 2.263 -2.377 -6.773 1.00 93.56 217 ALA A CA 1
ATOM 1743 C C . ALA A 1 217 ? 3.727 -2.885 -6.812 1.00 93.56 217 ALA A C 1
ATOM 1745 O O . ALA A 1 217 ? 4.409 -2.753 -7.823 1.00 93.56 217 ALA A O 1
ATOM 1746 N N . GLY A 1 218 ? 4.210 -3.493 -5.721 1.00 90.38 218 GLY A N 1
ATOM 1747 C CA . GLY A 1 218 ? 5.586 -3.983 -5.603 1.00 90.38 218 GLY A CA 1
ATOM 1748 C C . GLY A 1 218 ? 6.658 -2.902 -5.431 1.00 90.38 218 GLY A C 1
ATOM 1749 O O . GLY A 1 218 ? 7.826 -3.232 -5.595 1.00 90.38 218 GLY A O 1
ATOM 1750 N N . SER A 1 219 ? 6.274 -1.665 -5.109 1.00 93.88 219 SER A N 1
ATOM 1751 C CA . SER A 1 219 ? 7.168 -0.527 -4.892 1.00 93.88 219 SER A CA 1
ATOM 1752 C C . SER A 1 219 ? 6.891 0.164 -3.563 1.00 93.88 219 SER A C 1
ATOM 1754 O O . SER A 1 219 ? 5.784 0.070 -3.031 1.00 93.88 219 SER A O 1
ATOM 1756 N N . ILE A 1 220 ? 7.909 0.855 -3.051 1.00 95.56 220 ILE A N 1
ATOM 1757 C CA . ILE A 1 220 ? 7.808 1.706 -1.870 1.00 95.56 220 ILE A CA 1
ATOM 1758 C C . ILE A 1 220 ? 6.929 2.910 -2.207 1.00 95.56 220 ILE A C 1
ATOM 1760 O O . ILE A 1 220 ? 7.173 3.625 -3.186 1.00 95.56 220 ILE A O 1
ATOM 1764 N N . CYS A 1 221 ? 5.912 3.134 -1.384 1.00 96.75 221 CYS A N 1
ATOM 1765 C CA . CYS A 1 221 ? 4.965 4.222 -1.559 1.00 96.75 221 CYS A CA 1
ATOM 1766 C C . CYS A 1 221 ? 4.539 4.840 -0.230 1.00 96.75 221 CYS A C 1
ATOM 1768 O O . CYS A 1 221 ? 4.754 4.268 0.836 1.00 96.75 221 CYS A O 1
ATOM 1770 N N . ARG A 1 222 ? 3.864 5.982 -0.335 1.00 96.75 222 ARG A N 1
ATOM 1771 C CA . ARG A 1 222 ? 3.070 6.601 0.725 1.00 96.75 222 ARG A CA 1
ATOM 1772 C C . ARG A 1 222 ? 1.649 6.799 0.206 1.00 96.75 222 ARG A C 1
ATOM 1774 O O . ARG A 1 222 ? 1.473 7.136 -0.967 1.00 96.75 222 ARG A O 1
ATOM 1781 N N . ALA A 1 223 ? 0.653 6.535 1.044 1.00 97.31 223 ALA A N 1
ATOM 1782 C CA . ALA A 1 223 ? -0.754 6.730 0.719 1.00 97.31 223 ALA A CA 1
ATOM 1783 C C . ALA A 1 223 ? -1.365 7.732 1.699 1.00 97.31 223 ALA A C 1
ATOM 1785 O O . ALA A 1 223 ? -1.421 7.452 2.895 1.00 97.31 223 ALA A O 1
ATOM 1786 N N . ASP A 1 224 ? -1.838 8.864 1.182 1.00 96.12 224 ASP A N 1
ATOM 1787 C CA . ASP A 1 224 ? -2.325 9.980 1.984 1.00 96.12 224 ASP A CA 1
ATOM 1788 C C . ASP A 1 224 ? -3.768 10.369 1.662 1.00 96.12 224 ASP A C 1
ATOM 1790 O O . ASP A 1 224 ? -4.243 10.211 0.534 1.00 96.12 224 ASP A O 1
ATOM 1794 N N . ILE A 1 225 ? -4.460 10.923 2.656 1.00 97.06 225 ILE A N 1
ATOM 1795 C CA . ILE A 1 225 ? -5.674 11.713 2.446 1.00 97.06 225 ILE A CA 1
ATOM 1796 C C . ILE A 1 225 ? -5.239 13.150 2.157 1.00 97.06 225 ILE A C 1
ATOM 1798 O O . ILE A 1 225 ? -4.545 13.754 2.963 1.00 97.06 225 ILE A O 1
ATOM 1802 N N . ILE A 1 226 ? -5.656 13.703 1.018 1.00 95.88 226 ILE A N 1
ATOM 1803 C CA . ILE A 1 226 ? -5.284 15.067 0.598 1.00 95.88 226 ILE A CA 1
ATOM 1804 C C . ILE A 1 226 ? -6.455 16.051 0.639 1.00 95.88 226 ILE A C 1
ATOM 1806 O O . ILE A 1 226 ? -6.264 17.244 0.433 1.00 95.88 226 ILE A O 1
ATOM 1810 N N . SER A 1 227 ? -7.679 15.573 0.883 1.00 93.69 227 SER A N 1
ATOM 1811 C CA . SER A 1 227 ? -8.845 16.447 1.071 1.00 93.69 227 SER A CA 1
ATOM 1812 C C . SER A 1 227 ? -8.933 17.061 2.472 1.00 93.69 227 SER A C 1
ATOM 1814 O O . SER A 1 227 ? -9.744 17.957 2.681 1.00 93.69 227 SER A O 1
ATOM 1816 N N . GLU A 1 228 ? -8.160 16.554 3.433 1.00 93.44 228 GLU A N 1
ATOM 1817 C CA . GLU A 1 228 ? -8.183 16.919 4.855 1.00 93.44 228 GLU A CA 1
ATOM 1818 C C . GLU A 1 228 ? -6.765 16.780 5.437 1.00 93.44 228 GLU A C 1
ATOM 1820 O O . GLU A 1 228 ? -5.892 16.196 4.796 1.00 93.44 228 GLU A O 1
ATOM 1825 N N . ASP A 1 229 ? -6.536 17.281 6.654 1.00 94.56 229 ASP A N 1
ATOM 1826 C CA . ASP A 1 229 ? -5.268 17.084 7.366 1.00 94.56 229 ASP A CA 1
ATOM 1827 C C . ASP A 1 229 ? -5.141 15.625 7.839 1.00 94.56 229 ASP A C 1
ATOM 1829 O O . ASP A 1 229 ? -5.742 15.202 8.832 1.00 94.56 229 ASP A O 1
ATOM 1833 N N . HIS A 1 230 ? -4.370 14.837 7.090 1.00 94.38 230 HIS A N 1
ATOM 1834 C CA . HIS A 1 230 ? -4.153 13.421 7.373 1.00 94.38 230 HIS A CA 1
ATOM 1835 C C . HIS A 1 230 ? -3.457 13.206 8.721 1.00 94.38 230 HIS A C 1
ATOM 1837 O O . HIS A 1 230 ? -3.893 12.360 9.503 1.00 94.38 230 HIS A O 1
ATOM 1843 N N . ASP A 1 231 ? -2.438 13.996 9.049 1.00 93.44 231 ASP A N 1
ATOM 1844 C CA . ASP A 1 231 ? -1.701 13.839 10.304 1.00 93.44 231 ASP A CA 1
ATOM 1845 C C . ASP A 1 231 ? -2.593 14.154 11.509 1.00 93.44 231 ASP A C 1
ATOM 1847 O O . ASP A 1 231 ? -2.524 13.464 12.531 1.00 93.44 231 ASP A O 1
ATOM 1851 N N . ALA A 1 232 ? -3.487 15.139 11.387 1.00 95.25 232 ALA A N 1
ATOM 1852 C CA . ALA A 1 232 ? -4.499 15.408 12.404 1.00 95.25 232 ALA A CA 1
ATOM 1853 C C . ALA A 1 232 ? -5.461 14.224 12.592 1.00 95.25 232 ALA A C 1
ATOM 1855 O O . ALA A 1 232 ? -5.754 13.862 13.732 1.00 95.25 232 ALA A O 1
ATOM 1856 N N . LEU A 1 233 ? -5.915 13.580 11.511 1.00 95.56 233 LEU A N 1
ATOM 1857 C CA . LEU A 1 233 ? -6.773 12.389 11.595 1.00 95.56 233 LEU A CA 1
ATOM 1858 C C . LEU A 1 233 ? -6.055 11.208 12.265 1.00 95.56 233 LEU A C 1
ATOM 1860 O O . LEU A 1 233 ? -6.655 10.500 13.073 1.00 95.56 233 LEU A O 1
ATOM 1864 N N . ILE A 1 234 ? -4.766 11.005 11.976 1.00 94.56 234 ILE A N 1
ATOM 1865 C CA . ILE A 1 234 ? -3.958 9.964 12.631 1.00 94.56 234 ILE A CA 1
ATOM 1866 C C . ILE A 1 234 ? -3.817 10.272 14.123 1.00 94.56 234 ILE A C 1
ATOM 1868 O O . ILE A 1 234 ? -4.052 9.395 14.951 1.00 94.56 234 ILE A O 1
ATOM 1872 N N . LYS A 1 235 ? -3.479 11.517 14.482 1.00 94.25 235 LYS A N 1
ATOM 1873 C CA . LYS A 1 235 ? -3.370 11.942 15.886 1.00 94.25 235 LYS A CA 1
ATOM 1874 C C . LYS A 1 235 ? -4.684 11.744 16.634 1.00 94.25 235 LYS A C 1
ATOM 1876 O O . LYS A 1 235 ? -4.664 11.211 17.735 1.00 94.25 235 LYS A O 1
ATOM 1881 N N . GLN A 1 236 ? -5.813 12.104 16.022 1.00 94.94 236 GLN A N 1
ATOM 1882 C CA . GLN A 1 236 ? -7.139 11.865 16.593 1.00 94.94 236 GLN A CA 1
ATOM 1883 C C . GLN A 1 236 ? -7.393 10.374 16.820 1.00 94.94 236 GLN A C 1
ATOM 1885 O O . GLN A 1 236 ? -7.845 10.006 17.894 1.00 94.94 236 GLN A O 1
ATOM 1890 N N . PHE A 1 237 ? -7.061 9.508 15.859 1.00 94.38 237 PHE A N 1
ATOM 1891 C CA . PHE A 1 237 ? -7.202 8.058 16.023 1.00 94.38 237 PHE A CA 1
ATOM 1892 C C . PHE A 1 237 ? -6.344 7.502 17.174 1.00 94.38 237 PHE A C 1
ATOM 1894 O O . PHE A 1 237 ? -6.814 6.672 17.952 1.00 94.38 237 PHE A O 1
ATOM 1901 N N . MET A 1 238 ? -5.099 7.969 17.302 1.00 92.38 238 MET A N 1
ATOM 1902 C CA . MET A 1 238 ? -4.180 7.529 18.359 1.00 92.38 238 MET A CA 1
ATOM 1903 C C . MET A 1 238 ? -4.547 8.084 19.741 1.00 92.38 238 MET A C 1
ATOM 1905 O O . MET A 1 238 ? -4.253 7.444 20.742 1.00 92.38 238 MET A O 1
ATOM 1909 N N . ALA A 1 239 ? -5.196 9.249 19.799 1.00 92.31 239 ALA A N 1
ATOM 1910 C CA . ALA A 1 239 ? -5.637 9.882 21.042 1.00 92.31 239 ALA A CA 1
ATOM 1911 C C . ALA A 1 239 ? -6.945 9.302 21.604 1.00 92.31 239 ALA A C 1
ATOM 1913 O O . ALA A 1 239 ? -7.344 9.666 22.708 1.00 92.31 239 ALA A O 1
ATOM 1914 N N . ILE A 1 240 ? -7.643 8.433 20.862 1.00 90.25 240 ILE A N 1
ATOM 1915 C CA . ILE A 1 240 ? -8.793 7.719 21.418 1.00 90.25 240 ILE A CA 1
ATOM 1916 C C . ILE A 1 240 ? -8.245 6.672 22.383 1.00 90.25 240 ILE A C 1
ATOM 1918 O O . ILE A 1 240 ? -7.762 5.621 21.958 1.00 90.25 240 ILE A O 1
ATOM 1922 N N . ASP A 1 241 ? -8.318 6.983 23.676 1.00 77.31 241 ASP A N 1
ATOM 1923 C CA . ASP A 1 241 ? -7.925 6.069 24.739 1.00 77.31 241 ASP A CA 1
ATOM 1924 C C . ASP A 1 241 ? -8.644 4.729 24.574 1.00 77.31 241 ASP A C 1
ATOM 1926 O O . ASP A 1 241 ? -9.880 4.650 24.564 1.00 77.31 241 ASP A O 1
ATOM 1930 N N . VAL A 1 242 ? -7.863 3.650 24.536 1.00 64.50 242 VAL A N 1
ATOM 1931 C CA . VAL A 1 242 ? -8.368 2.314 24.840 1.00 64.50 242 VAL A CA 1
ATOM 1932 C C . VAL A 1 242 ? -8.569 2.287 26.351 1.00 64.50 242 VAL A C 1
ATOM 1934 O O . VAL A 1 242 ? -7.753 1.740 27.084 1.00 64.50 242 VAL A O 1
ATOM 1937 N N . ARG A 1 243 ? -9.623 2.943 26.852 1.00 48.88 243 ARG A N 1
ATOM 1938 C CA . ARG A 1 243 ? -10.058 2.688 28.225 1.00 48.88 243 ARG A CA 1
ATOM 1939 C C . ARG A 1 243 ? -10.392 1.207 28.285 1.00 48.88 243 ARG A C 1
ATOM 1941 O O . ARG A 1 243 ? -11.369 0.761 27.669 1.00 48.88 243 ARG A O 1
ATOM 1948 N N . GLU A 1 244 ? -9.541 0.451 28.973 1.00 43.59 244 GLU A N 1
ATOM 1949 C CA . GLU A 1 244 ? -9.888 -0.882 29.428 1.00 43.59 244 GLU A CA 1
ATOM 1950 C C . GLU A 1 244 ? -11.278 -0.774 30.067 1.00 43.59 244 GLU A C 1
ATOM 1952 O O . GLU A 1 244 ? -11.519 0.143 30.859 1.00 43.59 244 GLU A O 1
ATOM 1957 N N . PRO A 1 245 ? -12.252 -1.624 29.703 1.00 42.09 245 PRO A N 1
ATOM 1958 C CA . PRO A 1 245 ? -13.332 -1.834 30.642 1.00 42.09 245 PRO A CA 1
ATOM 1959 C C . PRO A 1 245 ? -12.664 -2.290 31.943 1.00 42.09 245 PRO A C 1
ATOM 1961 O O . PRO A 1 245 ? -11.873 -3.231 31.912 1.00 42.09 245 PRO A O 1
ATOM 1964 N N . GLU A 1 246 ? -12.949 -1.608 33.053 1.00 38.31 246 GLU A N 1
ATOM 1965 C CA . GLU A 1 246 ? -12.697 -2.130 34.393 1.00 38.31 246 GLU A CA 1
ATOM 1966 C C . GLU A 1 246 ? -13.459 -3.454 34.503 1.00 38.31 246 GLU A C 1
ATOM 1968 O O . GLU A 1 246 ? -14.633 -3.508 34.862 1.00 38.31 246 GLU A O 1
ATOM 1973 N N . VAL A 1 247 ? -12.818 -4.537 34.078 1.00 36.91 247 VAL A N 1
ATOM 1974 C CA . VAL A 1 247 ? -13.309 -5.884 34.283 1.00 36.91 247 VAL A CA 1
ATOM 1975 C C . VAL A 1 247 ? -12.697 -6.323 35.599 1.00 36.91 247 VAL A C 1
ATOM 1977 O O . VAL A 1 247 ? -11.642 -6.948 35.660 1.00 36.91 247 VAL A O 1
ATOM 1980 N N . SER A 1 248 ? -13.403 -5.981 36.671 1.00 42.66 248 SER A N 1
ATOM 1981 C CA . SER A 1 248 ? -13.423 -6.753 37.904 1.00 42.66 248 SER A CA 1
ATOM 1982 C C . SER A 1 248 ? -13.998 -8.145 37.611 1.00 42.66 248 SER A C 1
ATOM 1984 O O . SER A 1 248 ? -15.104 -8.491 38.009 1.00 42.66 248 SER A O 1
ATOM 1986 N N . THR A 1 249 ? -13.250 -8.975 36.887 1.00 34.47 249 THR A N 1
ATOM 1987 C CA . THR A 1 249 ? -13.429 -10.426 36.947 1.00 34.47 249 THR A CA 1
ATOM 1988 C C . THR A 1 249 ? -12.460 -10.942 37.983 1.00 34.47 249 THR A C 1
ATOM 1990 O O . THR A 1 249 ? -11.331 -11.326 37.680 1.00 34.47 249 THR A O 1
ATOM 1993 N N . SER A 1 250 ? -12.931 -10.945 39.226 1.00 33.16 250 SER A N 1
ATOM 1994 C CA . SER A 1 250 ? -12.611 -12.023 40.145 1.00 33.16 250 SER A CA 1
ATOM 1995 C C . SER A 1 250 ? -12.816 -13.343 39.399 1.00 33.16 250 SER A C 1
ATOM 1997 O O . SER A 1 250 ? -13.930 -13.706 39.028 1.00 33.16 250 SER A O 1
ATOM 1999 N N . PHE A 1 251 ? -11.721 -14.041 39.117 1.00 29.80 251 PHE A N 1
ATOM 2000 C CA . PHE A 1 251 ? -11.777 -15.464 38.825 1.00 29.80 251 PHE A CA 1
ATOM 2001 C C . PHE A 1 251 ? -12.293 -16.155 40.097 1.00 29.80 251 PHE A C 1
ATOM 2003 O O . PHE A 1 251 ? -11.632 -16.035 41.129 1.00 29.80 251 PHE A O 1
ATOM 2010 N N . PRO A 1 252 ? -13.432 -16.869 40.083 1.00 31.22 252 PRO A N 1
ATOM 2011 C CA . PRO A 1 252 ? -13.681 -17.859 41.110 1.00 31.22 252 PRO A CA 1
ATOM 2012 C C . PRO A 1 252 ? -12.784 -19.049 40.769 1.00 31.22 252 PRO A C 1
ATOM 2014 O O . PRO A 1 252 ? -13.089 -19.837 39.873 1.00 31.22 252 PRO A O 1
ATOM 2017 N N . LEU A 1 253 ? -11.639 -19.135 41.444 1.00 30.89 253 LEU A N 1
ATOM 2018 C CA . LEU A 1 253 ? -10.967 -20.413 41.608 1.00 30.89 253 LEU A CA 1
ATOM 2019 C C . LEU A 1 253 ? -11.908 -21.280 42.447 1.00 30.89 253 LEU A C 1
ATOM 2021 O O . LEU A 1 253 ? -12.290 -20.910 43.555 1.00 30.89 253 LEU A O 1
ATOM 2025 N N . GLN A 1 254 ? -12.362 -22.382 41.857 1.00 32.72 254 GLN A N 1
ATOM 2026 C CA . GLN A 1 254 ? -12.950 -23.480 42.605 1.00 32.72 254 GLN A CA 1
ATOM 2027 C C . GLN A 1 254 ? -11.826 -24.107 43.426 1.00 32.72 254 GLN A C 1
ATOM 2029 O O . GLN A 1 254 ? -10.946 -24.759 42.867 1.00 32.72 254 GLN A O 1
ATOM 2034 N N . ASP A 1 255 ? -11.858 -23.858 44.730 1.00 31.03 255 ASP A N 1
ATOM 2035 C CA . ASP A 1 255 ? -11.150 -24.658 45.715 1.00 31.03 255 ASP A CA 1
ATOM 2036 C C . ASP A 1 255 ? -11.916 -25.973 45.888 1.00 31.03 255 ASP A C 1
ATOM 2038 O O . ASP A 1 255 ? -13.065 -25.966 46.333 1.00 31.03 255 ASP A O 1
ATOM 2042 N N . ASP A 1 256 ? -11.268 -27.087 45.544 1.00 34.44 256 ASP A N 1
ATOM 2043 C CA . ASP A 1 256 ? -11.543 -28.371 46.179 1.00 34.44 256 ASP A CA 1
ATOM 2044 C C . ASP A 1 256 ? -10.474 -28.611 47.253 1.00 34.44 256 ASP A C 1
ATOM 2046 O O . ASP A 1 256 ? -9.266 -28.503 47.033 1.00 34.44 256 ASP A O 1
ATOM 2050 N N . GLU A 1 257 ? -11.010 -28.894 48.431 1.00 36.88 257 GLU A N 1
ATOM 2051 C CA . GLU A 1 257 ? -10.440 -29.234 49.728 1.00 36.88 257 GLU A CA 1
ATOM 2052 C C . GLU A 1 257 ? -9.112 -30.015 49.721 1.00 36.88 257 GLU A C 1
ATOM 2054 O O . GLU A 1 257 ? -8.999 -31.050 49.074 1.00 36.88 257 GLU A O 1
ATOM 2059 N N . LEU A 1 258 ? -8.174 -29.631 50.604 1.00 33.69 258 LEU A N 1
ATOM 2060 C CA . LEU A 1 258 ? -7.634 -30.554 51.619 1.00 33.69 258 LEU A CA 1
ATOM 2061 C C . LEU A 1 258 ? -6.845 -29.823 52.734 1.00 33.69 258 LEU A C 1
ATOM 2063 O O . LEU A 1 258 ? -5.682 -29.469 52.589 1.00 33.69 258 LEU A O 1
ATOM 2067 N N . ASN A 1 259 ? -7.522 -29.690 53.877 1.00 32.03 259 ASN A N 1
ATOM 2068 C CA . ASN A 1 259 ? -7.078 -30.013 55.240 1.00 32.03 259 ASN A CA 1
ATOM 2069 C C . ASN A 1 259 ? -5.832 -29.371 55.900 1.00 32.03 259 ASN A C 1
ATOM 2071 O O . ASN A 1 259 ? -4.687 -29.708 55.623 1.00 32.03 259 ASN A O 1
ATOM 2075 N N . ASN A 1 260 ? -6.172 -28.711 57.017 1.00 32.94 260 ASN A N 1
ATOM 2076 C CA . ASN A 1 260 ? -5.596 -28.822 58.368 1.00 32.94 260 ASN A CA 1
ATOM 2077 C C . ASN A 1 260 ? -4.424 -27.909 58.801 1.00 32.94 260 ASN A C 1
ATOM 2079 O O . ASN A 1 260 ? -3.262 -28.102 58.472 1.00 32.94 260 ASN A O 1
ATOM 2083 N N . ALA A 1 261 ? -4.842 -26.973 59.666 1.00 30.36 261 ALA A N 1
ATOM 2084 C CA . ALA A 1 261 ? -4.202 -26.117 60.677 1.00 30.36 261 ALA A CA 1
ATOM 2085 C C . ALA A 1 261 ? -3.061 -26.769 61.525 1.00 30.36 261 ALA A C 1
ATOM 2087 O O . ALA A 1 261 ? -2.888 -27.983 61.419 1.00 30.36 261 ALA A O 1
ATOM 2088 N N . PRO A 1 262 ? -2.360 -26.056 62.457 1.00 39.78 262 PRO A N 1
ATOM 2089 C CA . PRO A 1 262 ? -2.701 -24.742 63.028 1.00 39.78 262 PRO A CA 1
ATOM 2090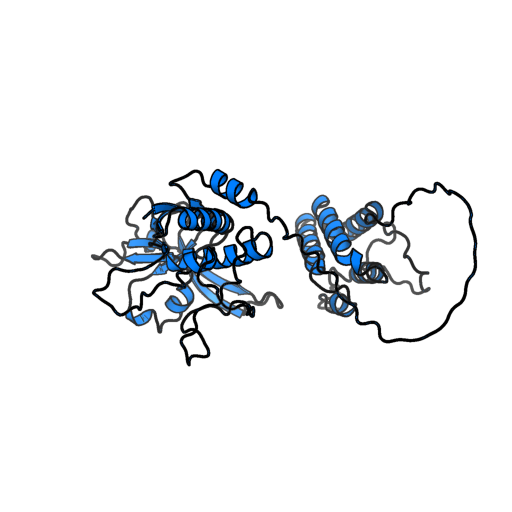 C C . PRO A 1 262 ? -1.560 -23.731 63.315 1.00 39.78 262 PRO A C 1
ATOM 2092 O O . PRO A 1 262 ? -0.384 -24.058 63.396 1.00 39.78 262 PRO A O 1
ATOM 2095 N N . ALA A 1 263 ? -2.014 -22.488 63.522 1.00 31.95 263 ALA A N 1
ATOM 2096 C CA . ALA A 1 263 ? -1.581 -21.466 64.485 1.00 31.95 263 ALA A CA 1
ATOM 2097 C C . ALA A 1 263 ? -0.103 -21.387 64.924 1.00 31.95 263 ALA A C 1
ATOM 2099 O O . ALA A 1 263 ? 0.398 -22.233 65.661 1.00 31.95 263 ALA A O 1
ATOM 2100 N N . GLY A 1 264 ? 0.513 -20.239 64.632 1.00 27.05 264 GLY A N 1
ATOM 2101 C CA . GLY A 1 264 ? 1.723 -19.756 65.292 1.00 27.05 264 GLY A CA 1
ATOM 2102 C C . GLY A 1 264 ? 1.822 -18.239 65.169 1.00 27.05 264 GLY A C 1
ATOM 2103 O O . GLY A 1 264 ? 2.017 -17.713 64.080 1.00 27.05 264 GLY A O 1
ATOM 2104 N N . CYS A 1 265 ? 1.609 -17.562 66.290 1.00 30.61 265 CYS A N 1
ATOM 2105 C CA . CYS A 1 265 ? 1.674 -16.121 66.498 1.00 30.61 265 CYS A CA 1
ATOM 2106 C C . CYS A 1 265 ? 3.122 -15.618 66.384 1.00 30.61 265 CYS A C 1
ATOM 2108 O O . CYS A 1 265 ? 4.040 -16.326 66.794 1.00 30.61 265 CYS A O 1
ATOM 2110 N N . GLY A 1 266 ? 3.315 -14.382 65.925 1.00 29.88 266 GLY A N 1
ATOM 2111 C CA . GLY A 1 266 ? 4.611 -13.709 65.974 1.00 29.88 266 GLY A CA 1
ATOM 2112 C C . GLY A 1 266 ? 4.535 -12.317 65.367 1.00 29.88 266 GLY A C 1
ATOM 2113 O O . GLY A 1 266 ? 4.681 -12.163 64.158 1.00 29.88 266 GLY A O 1
ATOM 2114 N N . ASP A 1 267 ? 4.266 -11.332 66.220 1.00 34.53 267 ASP A N 1
ATOM 2115 C CA . ASP A 1 267 ? 4.661 -9.945 65.996 1.00 34.53 267 ASP A CA 1
ATOM 2116 C C . ASP A 1 267 ? 6.193 -9.895 65.882 1.00 34.53 267 ASP A C 1
ATOM 2118 O O . ASP A 1 267 ? 6.861 -10.566 66.664 1.00 34.53 267 ASP A O 1
ATOM 2122 N N . ASP A 1 268 ? 6.740 -9.159 64.910 1.00 32.06 268 ASP A N 1
ATOM 2123 C CA . ASP A 1 268 ? 7.821 -8.195 65.154 1.00 32.06 268 ASP A CA 1
ATOM 2124 C C . ASP A 1 268 ? 8.343 -7.528 63.868 1.00 32.06 268 ASP A C 1
ATOM 2126 O O . ASP A 1 268 ? 8.578 -8.142 62.830 1.00 32.06 268 ASP A O 1
ATOM 2130 N N . GLU A 1 269 ? 8.533 -6.221 64.033 1.00 33.16 269 GLU A N 1
ATOM 2131 C CA . GLU A 1 269 ? 9.595 -5.377 63.490 1.00 33.16 269 GLU A CA 1
ATOM 2132 C C . GLU A 1 269 ? 9.675 -5.039 61.987 1.00 33.16 269 GLU A C 1
ATOM 2134 O O . GLU A 1 269 ? 10.079 -5.784 61.098 1.00 33.16 269 GLU A O 1
ATOM 2139 N N . ILE A 1 270 ? 9.390 -3.751 61.777 1.00 42.19 270 ILE A N 1
ATOM 2140 C CA . ILE A 1 270 ? 9.955 -2.831 60.791 1.00 42.19 270 ILE A CA 1
ATOM 2141 C C . ILE A 1 270 ? 11.405 -3.212 60.435 1.00 42.19 270 ILE A C 1
ATOM 2143 O O . ILE A 1 270 ? 12.323 -2.964 61.212 1.00 42.19 270 ILE A O 1
ATOM 2147 N N . SER A 1 271 ? 11.617 -3.693 59.208 1.00 31.81 271 SER A N 1
ATOM 2148 C CA . SER A 1 271 ? 12.907 -3.581 58.527 1.00 31.81 271 SER A CA 1
ATOM 2149 C C . SER A 1 271 ? 12.727 -2.786 57.239 1.00 31.81 271 SER A C 1
ATOM 2151 O O . SER A 1 271 ? 12.109 -3.221 56.266 1.00 31.81 271 SER A O 1
ATOM 2153 N N . THR A 1 272 ? 13.242 -1.563 57.270 1.00 42.31 272 THR A N 1
ATOM 2154 C CA . THR A 1 272 ? 13.580 -0.773 56.094 1.00 42.31 272 THR A CA 1
ATOM 2155 C C . THR A 1 272 ? 14.737 -1.447 55.369 1.00 42.31 272 THR A C 1
ATOM 2157 O O . THR A 1 272 ? 15.886 -1.171 55.694 1.00 42.31 272 THR A O 1
ATOM 2160 N N . ASP A 1 273 ? 14.440 -2.261 54.361 1.00 31.41 273 ASP A N 1
ATOM 2161 C CA . ASP A 1 273 ? 15.426 -2.645 53.357 1.00 31.41 273 ASP A CA 1
ATOM 2162 C C . ASP A 1 273 ? 14.866 -2.425 51.953 1.00 31.41 273 ASP A C 1
ATOM 2164 O O . ASP A 1 273 ? 13.804 -2.907 51.558 1.00 31.41 273 ASP A O 1
ATOM 2168 N N . GLN A 1 274 ? 15.597 -1.592 51.219 1.00 35.59 274 GLN A N 1
ATOM 2169 C CA . GLN A 1 274 ? 15.348 -1.235 49.834 1.00 35.59 274 GLN A CA 1
ATOM 2170 C C . GLN A 1 274 ? 15.286 -2.493 48.956 1.00 35.59 274 GLN A C 1
ATOM 2172 O O . GLN A 1 274 ? 16.120 -3.387 49.120 1.00 35.59 274 GLN A O 1
ATOM 2177 N N . PRO A 1 275 ? 14.406 -2.555 47.940 1.00 33.44 275 PRO A N 1
ATOM 2178 C CA . PRO A 1 275 ? 14.528 -3.584 46.927 1.00 33.44 275 PRO A CA 1
ATOM 2179 C C . PRO A 1 275 ? 15.743 -3.245 46.054 1.00 33.44 275 PRO A C 1
ATOM 2181 O O . PRO A 1 275 ? 15.676 -2.418 45.142 1.00 33.44 275 PRO A O 1
ATOM 2184 N N . VAL A 1 276 ? 16.875 -3.883 46.354 1.00 38.94 276 VAL A N 1
ATOM 2185 C CA . VAL A 1 276 ? 18.035 -3.959 45.463 1.00 38.94 276 VAL A CA 1
ATOM 2186 C C . VAL A 1 276 ? 17.555 -4.557 44.140 1.00 38.94 276 VAL A C 1
ATOM 2188 O O . VAL A 1 276 ? 16.993 -5.650 44.087 1.00 38.94 276 VAL A O 1
ATOM 2191 N N . GLY A 1 277 ? 17.710 -3.771 43.075 1.00 36.56 277 GLY A N 1
ATOM 2192 C CA . GLY A 1 277 ? 17.112 -4.003 41.770 1.00 36.56 277 GLY A CA 1
ATOM 2193 C C . GLY A 1 277 ? 17.484 -5.346 41.150 1.00 36.56 277 GLY A C 1
ATOM 2194 O O . GLY A 1 277 ? 18.618 -5.567 40.729 1.00 36.56 277 GLY A O 1
ATOM 2195 N N . HIS A 1 278 ? 16.484 -6.207 40.986 1.00 37.84 278 HIS A N 1
ATOM 2196 C CA . HIS A 1 278 ? 16.583 -7.354 40.100 1.00 37.84 278 HIS A CA 1
ATOM 2197 C C . HIS A 1 278 ? 16.460 -6.911 38.629 1.00 37.84 278 HIS A C 1
ATOM 2199 O O . HIS A 1 278 ? 15.386 -6.592 38.127 1.00 37.84 278 HIS A O 1
ATOM 2205 N N . ASN A 1 279 ? 17.605 -6.967 37.942 1.00 47.31 279 ASN A N 1
ATOM 2206 C CA . ASN A 1 279 ? 17.779 -7.277 36.518 1.00 47.31 279 ASN A CA 1
ATOM 2207 C C . ASN A 1 279 ? 17.206 -6.295 35.479 1.00 47.31 279 ASN A C 1
ATOM 2209 O O . ASN A 1 279 ? 16.427 -6.659 34.593 1.00 47.31 279 ASN A O 1
ATOM 2213 N N . LEU A 1 280 ? 17.753 -5.076 35.466 1.00 50.50 280 LEU A N 1
ATOM 2214 C CA . LEU A 1 280 ? 18.036 -4.418 34.190 1.00 50.50 280 LEU A CA 1
ATOM 2215 C C . LEU A 1 280 ? 19.101 -5.279 33.494 1.00 50.50 280 LEU A C 1
ATOM 2217 O O . LEU A 1 280 ? 20.146 -5.529 34.086 1.00 50.50 280 LEU A O 1
ATOM 2221 N N . VAL A 1 281 ? 18.819 -5.780 32.290 1.00 61.78 281 VAL A N 1
ATOM 2222 C CA . VAL A 1 281 ? 19.780 -6.536 31.470 1.00 61.78 281 VAL A CA 1
ATOM 2223 C C . VAL A 1 281 ? 21.156 -5.869 31.571 1.00 61.78 281 VAL A C 1
ATOM 2225 O O . VAL A 1 281 ? 21.258 -4.679 31.266 1.00 61.78 281 VAL A O 1
ATOM 2228 N N . ASP A 1 282 ? 22.166 -6.596 32.060 1.00 75.38 282 ASP A N 1
ATOM 2229 C CA . ASP A 1 282 ? 23.498 -6.056 32.350 1.00 75.38 282 ASP A CA 1
ATOM 2230 C C . ASP A 1 282 ? 24.109 -5.483 31.063 1.00 75.38 282 ASP A C 1
ATOM 2232 O O . ASP A 1 282 ? 24.650 -6.195 30.213 1.00 75.38 282 ASP A O 1
ATOM 2236 N N . ARG A 1 283 ? 23.951 -4.167 30.890 1.00 76.00 283 ARG A N 1
ATOM 2237 C CA . ARG A 1 283 ? 24.350 -3.451 29.676 1.00 76.00 283 ARG A CA 1
ATOM 2238 C C . ARG A 1 283 ? 25.850 -3.561 29.440 1.00 76.00 283 ARG A C 1
ATOM 2240 O O . ARG A 1 283 ? 26.267 -3.623 28.292 1.00 76.00 283 ARG A O 1
ATOM 2247 N N . VAL A 1 284 ? 26.644 -3.633 30.510 1.00 80.31 284 VAL A N 1
ATOM 2248 C CA . VAL A 1 284 ? 28.101 -3.779 30.423 1.00 80.31 284 VAL A CA 1
ATOM 2249 C C . VAL A 1 284 ? 28.451 -5.143 29.835 1.00 80.31 284 VAL A C 1
ATOM 2251 O O . VAL A 1 284 ? 29.291 -5.238 28.941 1.00 80.31 284 VAL A O 1
ATOM 2254 N N . ARG A 1 285 ? 27.767 -6.200 30.285 1.00 82.31 285 ARG A N 1
ATOM 2255 C CA . ARG A 1 285 ? 27.915 -7.552 29.733 1.00 82.31 285 ARG A CA 1
ATOM 2256 C C . ARG A 1 285 ? 27.497 -7.626 28.265 1.00 82.31 285 ARG A C 1
ATOM 2258 O O . ARG A 1 285 ? 28.224 -8.209 27.466 1.00 82.31 285 ARG A O 1
ATOM 2265 N N . ILE A 1 286 ? 26.386 -6.994 27.889 1.00 86.56 286 ILE A N 1
ATOM 2266 C CA . ILE A 1 286 ? 25.926 -6.970 26.493 1.00 86.56 286 ILE A CA 1
ATOM 2267 C C . ILE A 1 286 ? 26.897 -6.238 25.568 1.00 86.56 286 ILE A C 1
ATOM 2269 O O . ILE A 1 286 ? 27.211 -6.764 24.499 1.00 86.56 286 ILE A O 1
ATOM 2273 N N . SER A 1 287 ? 27.407 -5.073 25.971 1.00 85.12 287 SER A N 1
ATOM 2274 C CA . SER A 1 287 ? 28.379 -4.332 25.161 1.00 85.12 287 SER A CA 1
ATOM 2275 C C . SER A 1 287 ? 29.642 -5.156 24.902 1.00 85.12 287 SER A C 1
ATOM 2277 O O . SER A 1 287 ? 30.098 -5.232 23.766 1.00 85.12 287 SER A O 1
ATOM 2279 N N . LYS A 1 288 ? 30.141 -5.881 25.912 1.00 84.69 288 LYS A N 1
ATOM 2280 C CA . LYS A 1 288 ? 31.296 -6.783 25.762 1.00 84.69 288 LYS A CA 1
ATOM 2281 C C . LYS A 1 288 ? 31.045 -7.933 24.783 1.00 84.69 288 LYS A C 1
ATOM 2283 O O . LYS A 1 288 ? 31.927 -8.298 24.004 1.00 84.69 288 LYS A O 1
ATOM 2288 N N . ILE A 1 289 ? 29.840 -8.508 24.794 1.00 87.06 289 ILE A N 1
ATOM 2289 C CA . ILE A 1 289 ? 29.451 -9.534 23.814 1.00 87.06 289 ILE A CA 1
ATOM 2290 C C . ILE A 1 289 ? 29.412 -8.921 22.405 1.00 87.06 289 ILE A C 1
ATOM 2292 O O . ILE A 1 289 ? 29.927 -9.526 21.465 1.00 87.06 289 ILE A O 1
ATOM 2296 N N . ALA A 1 290 ? 28.862 -7.714 22.252 1.00 88.12 290 ALA A N 1
ATOM 2297 C CA . ALA A 1 290 ? 28.790 -7.023 20.965 1.00 88.12 290 ALA A CA 1
ATOM 2298 C C . ALA A 1 290 ? 30.185 -6.711 20.384 1.00 88.12 290 ALA A C 1
ATOM 2300 O O . ALA A 1 290 ? 30.441 -7.025 19.221 1.00 88.12 290 ALA A O 1
ATOM 2301 N N . GLU A 1 291 ? 31.111 -6.200 21.200 1.00 87.31 291 GLU A N 1
ATOM 2302 C CA . GLU A 1 291 ? 32.518 -5.963 20.826 1.00 87.31 291 GLU A CA 1
ATOM 2303 C C . GLU A 1 291 ? 33.238 -7.266 20.435 1.00 87.31 291 GLU A C 1
ATOM 2305 O O . GLU A 1 291 ? 34.028 -7.319 19.487 1.00 87.31 291 GLU A O 1
ATOM 2310 N N . SER A 1 292 ? 32.926 -8.366 21.126 1.00 85.44 292 SER A N 1
ATOM 2311 C CA . SER A 1 292 ? 33.479 -9.683 20.799 1.00 85.44 292 SER A CA 1
ATOM 2312 C C . SER A 1 292 ? 33.001 -10.180 19.429 1.00 85.44 292 SER A C 1
ATOM 2314 O O . SER A 1 292 ? 33.799 -10.726 18.666 1.00 85.44 292 SER A O 1
ATOM 2316 N N . ILE A 1 293 ? 31.722 -9.967 19.096 1.00 87.31 293 ILE A N 1
ATOM 2317 C CA . ILE A 1 293 ? 31.133 -10.298 17.786 1.00 87.31 293 ILE A CA 1
ATOM 2318 C C . ILE A 1 293 ? 31.735 -9.416 16.687 1.00 87.31 293 ILE A C 1
ATOM 2320 O O . ILE A 1 293 ? 32.069 -9.902 15.607 1.00 87.31 293 ILE A O 1
ATOM 2324 N N . GLU A 1 294 ? 31.913 -8.127 16.963 1.00 89.06 294 GLU A N 1
ATOM 2325 C CA . GLU A 1 294 ? 32.574 -7.182 16.067 1.00 89.06 294 GLU A CA 1
ATOM 2326 C C . GLU A 1 294 ? 33.978 -7.648 15.664 1.00 89.06 294 GLU A C 1
ATOM 2328 O O . GLU A 1 294 ? 34.350 -7.559 14.488 1.00 89.06 294 GLU A O 1
ATOM 2333 N N . GLY A 1 295 ? 34.728 -8.216 16.610 1.00 84.06 295 GLY A N 1
ATOM 2334 C CA . GLY A 1 295 ? 36.062 -8.766 16.381 1.00 84.06 295 GLY A CA 1
ATOM 2335 C C . GLY A 1 295 ? 36.134 -9.958 15.416 1.00 84.06 295 GLY A C 1
ATOM 2336 O O . GLY A 1 295 ? 37.241 -10.320 15.014 1.00 84.06 295 GLY A O 1
ATOM 2337 N N . VAL A 1 296 ? 34.998 -10.559 15.035 1.00 85.06 296 VAL A N 1
ATOM 2338 C CA . VAL A 1 296 ? 34.915 -11.716 14.120 1.00 85.06 296 VAL A CA 1
ATOM 2339 C C . VAL A 1 296 ? 34.915 -11.299 12.642 1.00 85.06 296 VAL A C 1
ATOM 2341 O O . VAL A 1 296 ? 35.258 -12.100 11.767 1.00 85.06 296 VAL A O 1
ATOM 2344 N N . PHE A 1 297 ? 34.520 -10.062 12.335 1.00 85.38 297 PHE A N 1
ATOM 2345 C CA . PHE A 1 297 ? 34.314 -9.604 10.960 1.00 85.38 297 PHE A CA 1
ATOM 2346 C C . PHE A 1 297 ? 35.533 -8.868 10.384 1.00 85.38 297 PHE A C 1
ATOM 2348 O O . PHE A 1 297 ? 36.194 -8.076 11.054 1.00 85.38 297 PHE A O 1
ATOM 2355 N N . SER A 1 298 ? 35.814 -9.092 9.096 1.00 82.56 298 SER A N 1
ATOM 2356 C CA . SER A 1 298 ? 36.868 -8.387 8.353 1.00 82.56 298 SER A CA 1
ATOM 2357 C C . SER A 1 298 ? 36.471 -6.937 8.051 1.00 82.56 298 SER A C 1
ATOM 2359 O O . SER A 1 298 ? 35.337 -6.691 7.639 1.00 82.56 298 SER A O 1
ATOM 2361 N N . GLN A 1 299 ? 37.422 -6.000 8.155 1.00 80.06 299 GLN A N 1
ATOM 2362 C CA . GLN A 1 299 ? 37.215 -4.546 8.002 1.00 80.06 299 GLN A CA 1
ATOM 2363 C C . GLN A 1 299 ? 36.418 -4.141 6.747 1.00 80.06 299 GLN A C 1
ATOM 2365 O O . GLN A 1 299 ? 35.540 -3.290 6.826 1.00 80.06 299 GLN A O 1
ATOM 2370 N N . GLU A 1 300 ? 36.657 -4.792 5.607 1.00 75.75 300 GLU A N 1
ATOM 2371 C CA . GLU A 1 300 ? 36.101 -4.399 4.302 1.00 75.75 300 GLU A CA 1
ATOM 2372 C C . GLU A 1 300 ? 34.567 -4.554 4.190 1.00 75.75 300 GLU A C 1
ATOM 2374 O O . GLU A 1 300 ? 33.931 -3.903 3.366 1.00 75.75 300 GLU A O 1
ATOM 2379 N N . GLN A 1 301 ? 33.944 -5.385 5.039 1.00 76.81 301 GLN A N 1
ATOM 2380 C CA . GLN A 1 301 ? 32.485 -5.610 5.057 1.00 76.81 301 GLN A CA 1
ATOM 2381 C C . GLN A 1 301 ? 31.879 -5.582 6.468 1.00 76.81 301 GLN A C 1
ATOM 2383 O O . GLN A 1 301 ? 30.719 -5.957 6.662 1.00 76.81 301 GLN A O 1
ATOM 2388 N N . LYS A 1 302 ? 32.656 -5.122 7.450 1.00 85.06 302 LYS A N 1
ATOM 2389 C CA . LYS A 1 302 ? 32.351 -5.191 8.880 1.00 85.06 302 LYS A CA 1
ATOM 2390 C C . LYS A 1 302 ? 30.999 -4.569 9.234 1.00 85.06 302 LYS A C 1
ATOM 2392 O O . LYS A 1 302 ? 30.145 -5.256 9.784 1.00 85.06 302 LYS A O 1
ATOM 2397 N N . ALA A 1 303 ? 30.763 -3.326 8.818 1.00 84.31 303 ALA A N 1
ATOM 2398 C CA . ALA A 1 303 ? 29.519 -2.599 9.083 1.00 84.31 303 ALA A CA 1
ATOM 2399 C C . ALA A 1 303 ? 28.274 -3.334 8.549 1.00 84.31 303 ALA A C 1
ATOM 2401 O O . ALA A 1 303 ? 27.282 -3.523 9.250 1.00 84.31 303 ALA A O 1
ATOM 2402 N N . GLN A 1 304 ? 28.322 -3.816 7.302 1.00 83.75 304 GLN A N 1
ATOM 2403 C CA . GLN A 1 304 ? 27.184 -4.517 6.705 1.00 83.75 304 GLN A CA 1
ATOM 2404 C C . GLN A 1 304 ? 26.945 -5.887 7.356 1.00 83.75 304 GLN A C 1
ATOM 2406 O O . GLN A 1 304 ? 25.794 -6.295 7.525 1.00 83.75 304 GLN A O 1
ATOM 2411 N N . GLN A 1 305 ? 28.013 -6.607 7.707 1.00 85.94 305 GLN A N 1
ATOM 2412 C CA . GLN A 1 305 ? 27.922 -7.903 8.380 1.00 85.94 305 GLN A CA 1
ATOM 2413 C C . GLN A 1 305 ? 27.396 -7.756 9.816 1.00 85.94 305 GLN A C 1
ATOM 2415 O O . GLN A 1 305 ? 26.549 -8.553 10.221 1.00 85.94 305 GLN A O 1
ATOM 2420 N N . LEU A 1 306 ? 27.785 -6.692 10.526 1.00 88.56 306 LEU A N 1
ATOM 2421 C CA . LEU A 1 306 ? 27.252 -6.348 11.845 1.00 88.56 306 LEU A CA 1
ATOM 2422 C C . LEU A 1 306 ? 25.759 -6.048 11.811 1.00 88.56 306 LEU A C 1
ATOM 2424 O O . LEU A 1 306 ? 25.024 -6.627 12.600 1.00 88.56 306 LEU A O 1
ATOM 2428 N N . ARG A 1 307 ? 25.281 -5.244 10.851 1.00 88.94 307 ARG A N 1
ATOM 2429 C CA . ARG A 1 307 ? 23.837 -4.971 10.706 1.00 88.94 307 ARG A CA 1
ATOM 2430 C C . ARG A 1 307 ? 23.033 -6.238 10.444 1.00 88.94 307 ARG A C 1
ATOM 2432 O O . ARG A 1 307 ? 22.006 -6.463 11.074 1.00 88.94 307 ARG A O 1
ATOM 2439 N N . ARG A 1 308 ? 23.530 -7.111 9.561 1.00 87.75 308 ARG A N 1
ATOM 2440 C CA . ARG A 1 308 ? 22.888 -8.410 9.291 1.00 87.75 308 ARG A CA 1
ATOM 2441 C C . ARG A 1 308 ? 22.862 -9.303 10.531 1.00 87.75 308 ARG A C 1
ATOM 2443 O O . ARG A 1 308 ? 21.877 -10.002 10.746 1.00 87.75 308 ARG A O 1
ATOM 2450 N N . MET A 1 309 ? 23.929 -9.287 11.330 1.00 90.12 309 MET A N 1
ATOM 2451 C CA . MET A 1 309 ? 23.990 -10.032 12.587 1.00 90.12 309 MET A CA 1
ATOM 2452 C C . MET A 1 309 ? 23.031 -9.452 13.633 1.00 90.12 309 MET A C 1
ATOM 2454 O O . MET A 1 309 ? 22.302 -10.202 14.278 1.00 90.12 309 MET A O 1
ATOM 2458 N N . ALA A 1 310 ? 22.972 -8.125 13.748 1.00 90.38 310 ALA A N 1
ATOM 2459 C CA . ALA A 1 310 ? 22.040 -7.422 14.615 1.00 90.38 310 ALA A CA 1
ATOM 2460 C C . ALA A 1 310 ? 20.586 -7.785 14.275 1.00 90.38 310 ALA A C 1
ATOM 2462 O O . ALA A 1 310 ? 19.824 -8.153 15.166 1.00 90.38 310 ALA A O 1
ATOM 2463 N N . ASP A 1 311 ? 20.213 -7.768 12.992 1.00 88.94 311 ASP A N 1
ATOM 2464 C CA . ASP A 1 311 ? 18.880 -8.183 12.541 1.00 88.94 311 ASP A CA 1
ATOM 2465 C C . ASP A 1 311 ? 18.582 -9.644 12.879 1.00 88.94 311 ASP A C 1
ATOM 2467 O O . ASP A 1 311 ? 17.516 -9.949 13.414 1.00 88.94 311 ASP A O 1
ATOM 2471 N N . ALA A 1 312 ? 19.540 -10.541 12.627 1.00 88.69 312 ALA A N 1
ATOM 2472 C CA . ALA A 1 312 ? 19.387 -11.960 12.924 1.00 88.69 312 ALA A CA 1
ATOM 2473 C C . ALA A 1 312 ? 19.172 -12.216 14.426 1.00 88.69 312 ALA A C 1
ATOM 2475 O O . ALA A 1 312 ? 18.266 -12.962 14.797 1.00 88.69 312 ALA A O 1
ATOM 2476 N N . ILE A 1 313 ? 19.944 -11.557 15.296 1.00 89.62 313 ILE A N 1
ATOM 2477 C CA . ILE A 1 313 ? 19.785 -11.642 16.755 1.00 89.62 313 ILE A CA 1
ATOM 2478 C C . ILE A 1 313 ? 18.448 -11.034 17.197 1.00 89.62 313 ILE A C 1
ATOM 2480 O O . ILE A 1 313 ? 17.759 -11.606 18.039 1.00 89.62 313 ILE A O 1
ATOM 2484 N N . ARG A 1 314 ? 18.012 -9.915 16.607 1.00 88.94 314 ARG A N 1
ATOM 2485 C CA . ARG A 1 314 ? 16.699 -9.326 16.925 1.00 88.94 314 ARG A CA 1
ATOM 2486 C C . ARG A 1 314 ? 15.541 -10.201 16.475 1.00 88.94 314 ARG A C 1
ATOM 2488 O O . ARG A 1 314 ? 14.493 -10.164 17.114 1.00 88.94 314 ARG A O 1
ATOM 2495 N N . ASP A 1 315 ? 15.685 -10.966 15.401 1.00 87.38 315 ASP A N 1
ATOM 2496 C CA . ASP A 1 315 ? 14.653 -11.904 14.964 1.00 87.38 315 ASP A CA 1
ATOM 2497 C C . ASP A 1 315 ? 14.564 -13.136 15.880 1.00 87.38 315 ASP A C 1
ATOM 2499 O O . ASP A 1 315 ? 13.456 -13.640 16.089 1.00 87.38 315 ASP A O 1
ATOM 2503 N N . LEU A 1 316 ? 15.667 -13.552 16.523 1.00 85.81 316 LEU A N 1
ATOM 2504 C CA . LEU A 1 316 ? 15.665 -14.641 17.515 1.00 85.81 316 LEU A CA 1
ATOM 2505 C C . LEU A 1 316 ? 14.726 -14.387 18.702 1.00 85.81 316 LEU A C 1
ATOM 2507 O O . LEU A 1 316 ? 14.199 -15.341 19.272 1.00 85.81 316 LEU A O 1
ATOM 2511 N N . ARG A 1 317 ? 14.416 -13.123 19.014 1.00 85.62 317 ARG A N 1
ATOM 2512 C CA . ARG A 1 317 ? 13.456 -12.747 20.070 1.00 85.62 317 ARG A CA 1
ATOM 2513 C C . ARG A 1 317 ? 12.036 -13.284 19.848 1.00 85.62 317 ARG A C 1
ATOM 2515 O O . ARG A 1 317 ? 11.221 -13.257 20.765 1.00 85.62 317 ARG A O 1
ATOM 2522 N N . ARG A 1 318 ? 11.692 -13.638 18.601 1.00 81.75 318 ARG A N 1
ATOM 2523 C CA . ARG A 1 318 ? 10.371 -14.171 18.222 1.00 81.75 318 ARG A CA 1
ATOM 2524 C C . ARG A 1 318 ? 10.268 -15.677 18.434 1.00 81.75 318 ARG A C 1
ATOM 2526 O O . ARG A 1 318 ? 9.162 -16.210 18.406 1.00 81.75 318 ARG A O 1
ATOM 2533 N N . SER A 1 319 ? 11.404 -16.340 18.592 1.00 80.81 319 SER A N 1
ATOM 2534 C CA . SER A 1 319 ? 11.489 -17.773 18.823 1.00 80.81 319 SER A CA 1
ATOM 2535 C C . SER A 1 319 ? 11.548 -18.035 20.322 1.00 80.81 319 SER A C 1
ATOM 2537 O O . SER A 1 319 ? 11.980 -17.173 21.092 1.00 80.81 319 SER A O 1
ATOM 2539 N N . LYS A 1 320 ? 11.104 -19.221 20.741 1.00 75.50 320 LYS A N 1
ATOM 2540 C CA . LYS A 1 320 ? 11.306 -19.643 22.124 1.00 75.50 320 LYS A CA 1
ATOM 2541 C C . LYS A 1 320 ? 12.813 -19.800 22.379 1.00 75.50 320 LYS A C 1
ATOM 2543 O O . LYS A 1 320 ? 13.515 -20.246 21.468 1.00 75.50 320 LYS A O 1
ATOM 2548 N N . PRO A 1 321 ? 13.311 -19.429 23.569 1.00 71.06 321 PRO A N 1
ATOM 2549 C CA . PRO A 1 321 ? 14.693 -19.665 23.969 1.00 71.06 321 PRO A CA 1
ATOM 2550 C C . PRO A 1 321 ? 14.909 -21.152 24.275 1.00 71.06 321 PRO A C 1
ATOM 2552 O O . PRO A 1 321 ? 15.230 -21.520 25.393 1.00 71.06 321 PRO A O 1
ATOM 2555 N N . ASP A 1 322 ? 14.676 -22.026 23.302 1.00 74.44 322 ASP A N 1
ATOM 2556 C CA . ASP A 1 322 ? 14.985 -23.444 23.431 1.00 74.44 322 ASP A CA 1
ATOM 2557 C C . ASP A 1 322 ? 16.300 -23.767 22.712 1.00 74.44 322 ASP A C 1
ATOM 2559 O O . ASP A 1 322 ? 16.665 -23.156 21.698 1.00 74.44 322 ASP A O 1
ATOM 2563 N N . GLU A 1 323 ? 17.039 -24.745 23.242 1.00 66.81 323 GLU A N 1
ATOM 2564 C CA . GLU A 1 323 ? 18.287 -25.206 22.626 1.00 66.81 323 GLU A CA 1
ATOM 2565 C C . GLU A 1 323 ? 18.063 -25.652 21.178 1.00 66.81 323 GLU A C 1
ATOM 2567 O O . GLU A 1 323 ? 18.918 -25.426 20.323 1.00 66.81 323 GLU A O 1
ATOM 2572 N N . THR A 1 324 ? 16.876 -26.182 20.870 1.00 73.69 324 THR A N 1
ATOM 2573 C CA . THR A 1 324 ? 16.491 -26.608 19.523 1.00 73.69 324 THR A CA 1
ATOM 2574 C C . THR A 1 324 ? 16.516 -25.473 18.499 1.00 73.69 324 THR A C 1
ATOM 2576 O O . THR A 1 324 ? 16.945 -25.690 17.364 1.00 73.69 324 THR A O 1
ATOM 2579 N N . THR A 1 325 ? 16.118 -24.256 18.875 1.00 77.81 325 THR A N 1
ATOM 2580 C CA . THR A 1 325 ? 16.153 -23.081 17.995 1.00 77.81 325 THR A CA 1
ATOM 2581 C C . THR A 1 325 ? 17.590 -22.657 17.713 1.00 77.81 325 THR A C 1
ATOM 2583 O O . THR A 1 325 ? 17.943 -22.389 16.560 1.00 77.81 325 THR A O 1
ATOM 2586 N N . LEU A 1 326 ? 18.441 -22.621 18.743 1.00 81.50 326 LEU A N 1
ATOM 2587 C CA . LEU A 1 326 ? 19.847 -22.259 18.572 1.00 81.50 326 LEU A CA 1
ATOM 2588 C C . LEU A 1 326 ? 20.643 -23.348 17.851 1.00 81.50 326 LEU A C 1
ATOM 2590 O O . LEU A 1 326 ? 21.542 -23.020 17.082 1.00 81.50 326 LEU A O 1
ATOM 2594 N N . ASP A 1 327 ? 20.305 -24.624 18.017 1.00 81.12 327 ASP A N 1
ATOM 2595 C CA . ASP A 1 327 ? 20.928 -25.738 17.292 1.00 81.12 327 ASP A CA 1
ATOM 2596 C C . ASP A 1 327 ? 20.518 -25.799 15.819 1.00 81.12 327 ASP A C 1
ATOM 2598 O O . ASP A 1 327 ? 21.301 -26.246 14.973 1.00 81.12 327 ASP A O 1
ATOM 2602 N N . ALA A 1 328 ? 19.333 -25.277 15.496 1.00 81.31 328 ALA A N 1
ATOM 2603 C CA . ALA A 1 328 ? 18.845 -25.129 14.130 1.00 81.31 328 ALA A CA 1
ATOM 2604 C C . ALA A 1 328 ? 19.490 -23.959 13.362 1.00 81.31 328 ALA A C 1
ATOM 2606 O O . ALA A 1 328 ? 19.312 -23.864 12.144 1.00 81.31 328 ALA A O 1
ATOM 2607 N N . LEU A 1 329 ? 20.254 -23.074 14.025 1.00 83.69 329 LEU A N 1
ATOM 2608 C CA . LEU A 1 329 ? 20.972 -21.997 13.336 1.00 83.69 329 LEU A CA 1
ATOM 2609 C C . LEU A 1 329 ? 21.977 -22.565 12.319 1.00 83.69 329 LEU A C 1
ATOM 2611 O O . LEU A 1 329 ? 22.600 -23.599 12.597 1.00 83.69 329 LEU A O 1
ATOM 2615 N N . PRO A 1 330 ? 22.185 -21.891 11.165 1.00 82.19 330 PRO A N 1
ATOM 2616 C CA . PRO A 1 330 ? 23.015 -22.401 10.079 1.00 82.19 330 PRO A CA 1
ATOM 2617 C C . PRO A 1 330 ? 24.374 -22.883 10.578 1.00 82.19 330 PRO A C 1
ATOM 2619 O O . PRO A 1 330 ? 25.104 -22.114 11.203 1.00 82.19 330 PRO A O 1
ATOM 2622 N N . LYS A 1 331 ? 24.699 -24.144 10.296 1.00 77.56 331 LYS A N 1
ATOM 2623 C CA . LYS A 1 331 ? 26.038 -24.709 10.484 1.00 77.56 331 LYS A CA 1
ATOM 2624 C C . LYS A 1 331 ? 26.859 -24.431 9.221 1.00 77.56 331 LYS A C 1
ATOM 2626 O O . LYS A 1 331 ? 26.294 -24.312 8.130 1.00 77.56 331 LYS A O 1
ATOM 2631 N N . GLY A 1 332 ? 28.168 -24.251 9.374 1.00 70.12 332 GLY A N 1
ATOM 2632 C CA . GLY A 1 332 ? 29.082 -24.016 8.251 1.00 70.12 332 GLY A CA 1
ATOM 2633 C C . GLY A 1 332 ? 28.947 -25.088 7.164 1.00 70.12 332 GLY A C 1
ATOM 2634 O O . GLY A 1 332 ? 28.605 -26.230 7.459 1.00 70.12 332 GLY A O 1
ATOM 2635 N N . LYS A 1 333 ? 29.178 -24.737 5.890 1.00 59.00 333 LYS A N 1
ATOM 2636 C CA . LYS A 1 333 ? 29.039 -25.696 4.771 1.00 59.00 333 LYS A CA 1
ATOM 2637 C C . LYS A 1 333 ? 30.209 -26.680 4.663 1.00 59.00 333 LYS A C 1
ATOM 2639 O O . LYS A 1 333 ? 30.081 -27.675 3.956 1.00 59.00 333 LYS A O 1
ATOM 2644 N N . THR A 1 334 ? 31.338 -26.386 5.308 1.00 56.84 334 THR A N 1
ATOM 2645 C CA . THR A 1 334 ? 32.558 -27.208 5.314 1.00 56.84 334 THR A CA 1
ATOM 2646 C C . THR A 1 334 ? 33.286 -27.040 6.648 1.00 56.84 334 THR A C 1
ATOM 2648 O O . THR A 1 334 ? 33.128 -25.995 7.277 1.00 56.84 334 THR A O 1
ATOM 2651 N N . ASP A 1 335 ? 34.147 -27.991 7.025 1.00 52.78 335 ASP A N 1
ATOM 2652 C CA . ASP A 1 335 ? 34.986 -27.920 8.242 1.00 52.78 335 ASP A CA 1
ATOM 2653 C C . ASP A 1 335 ? 35.935 -26.703 8.277 1.00 52.78 335 ASP A C 1
ATOM 2655 O O . ASP A 1 335 ? 36.522 -26.388 9.307 1.00 52.78 335 ASP A O 1
ATOM 2659 N N . LYS A 1 336 ? 36.106 -26.009 7.142 1.00 54.31 336 LYS A N 1
ATOM 2660 C CA . LYS A 1 336 ? 36.935 -24.800 7.011 1.00 54.31 336 LYS A CA 1
ATOM 2661 C C . LYS A 1 336 ? 36.134 -23.498 6.997 1.00 54.31 336 LYS A C 1
ATOM 2663 O O . LYS A 1 336 ? 36.730 -22.432 7.109 1.00 54.31 336 LYS A O 1
ATOM 2668 N N . ASP A 1 337 ? 34.815 -23.568 6.839 1.00 62.47 337 ASP A N 1
ATOM 2669 C CA . ASP A 1 337 ? 33.952 -22.400 6.646 1.00 62.47 337 ASP A CA 1
ATOM 2670 C C . ASP A 1 337 ? 32.882 -22.380 7.736 1.00 62.47 337 ASP A C 1
ATOM 2672 O O . ASP A 1 337 ? 31.701 -22.660 7.504 1.00 62.47 337 ASP A O 1
ATOM 2676 N N . ASN A 1 338 ? 33.341 -22.118 8.964 1.00 66.75 338 ASN A N 1
ATOM 2677 C CA . ASN A 1 338 ? 32.475 -22.024 10.130 1.00 66.75 338 ASN A CA 1
ATOM 2678 C C . ASN A 1 338 ? 31.465 -20.896 9.926 1.00 66.75 338 ASN A C 1
ATOM 2680 O O . ASN A 1 338 ? 31.809 -19.759 9.580 1.00 66.75 338 ASN A O 1
ATOM 2684 N N . SER A 1 339 ? 30.199 -21.227 10.175 1.00 80.69 339 SER A N 1
ATOM 2685 C CA . SER A 1 339 ? 29.127 -20.244 10.254 1.00 80.69 339 SER A CA 1
ATOM 2686 C C . SER A 1 339 ? 29.500 -19.153 11.250 1.00 80.69 339 SER A C 1
ATOM 2688 O O . SER A 1 339 ? 30.206 -19.413 12.219 1.00 80.69 339 SER A O 1
ATOM 2690 N N . VAL A 1 340 ? 29.002 -17.933 11.051 1.00 82.06 340 VAL A N 1
ATOM 2691 C CA . VAL A 1 340 ? 29.306 -16.814 11.957 1.00 82.06 340 VAL A CA 1
ATOM 2692 C C . VAL A 1 340 ? 28.885 -17.125 13.402 1.00 82.06 340 VAL A C 1
ATOM 2694 O O . VAL A 1 340 ? 29.537 -16.676 14.336 1.00 82.06 340 VAL A O 1
ATOM 2697 N N . TRP A 1 341 ? 27.859 -17.961 13.583 1.00 84.62 341 TRP A N 1
ATOM 2698 C CA . TRP A 1 341 ? 27.409 -18.450 14.891 1.00 84.62 341 TRP A CA 1
ATOM 2699 C C . TRP A 1 341 ? 28.440 -19.333 15.609 1.00 84.62 341 TRP A C 1
ATOM 2701 O O . TRP A 1 341 ? 28.449 -19.383 16.835 1.00 84.62 341 TRP A O 1
ATOM 2711 N N . ASP A 1 342 ? 29.313 -19.995 14.851 1.00 83.31 342 ASP A N 1
ATOM 2712 C CA . ASP A 1 342 ? 30.261 -21.013 15.319 1.00 83.31 342 ASP A CA 1
ATOM 2713 C C . ASP A 1 342 ? 31.723 -20.547 15.198 1.00 83.31 342 ASP A C 1
ATOM 2715 O O . ASP A 1 342 ? 32.655 -21.333 15.359 1.00 83.31 342 ASP A O 1
ATOM 2719 N N . LYS A 1 343 ? 31.951 -19.265 14.885 1.00 83.19 343 LYS A N 1
ATOM 2720 C CA . LYS A 1 343 ? 33.295 -18.683 14.898 1.00 83.19 343 LYS A CA 1
ATOM 2721 C C . LYS A 1 343 ? 33.740 -18.413 16.342 1.00 83.19 343 LYS A C 1
ATOM 2723 O O . LYS A 1 343 ? 32.914 -17.978 17.150 1.00 83.19 343 LYS A O 1
ATOM 2728 N N . PRO A 1 344 ? 35.024 -18.643 16.667 1.00 80.75 344 PRO A N 1
ATOM 2729 C CA . PRO A 1 344 ? 35.542 -18.394 18.004 1.00 80.75 344 PRO A CA 1
ATOM 2730 C C . PRO A 1 344 ? 35.528 -16.892 18.302 1.00 80.75 344 PRO A C 1
ATOM 2732 O O . PRO A 1 344 ? 36.013 -16.080 17.509 1.00 80.75 344 PRO A O 1
ATOM 2735 N N . LEU A 1 345 ? 34.971 -16.527 19.453 1.00 81.44 345 LEU A N 1
ATOM 2736 C CA . LEU A 1 345 ? 35.036 -15.179 20.001 1.00 81.44 345 LEU A CA 1
ATOM 2737 C C . LEU A 1 345 ? 36.361 -14.994 20.750 1.00 81.44 345 LEU A C 1
ATOM 2739 O O . LEU A 1 345 ? 36.930 -15.943 21.296 1.00 81.44 345 LEU A O 1
ATOM 2743 N N . LYS A 1 346 ? 36.867 -13.759 20.788 1.00 74.44 346 LYS A N 1
ATOM 2744 C CA . LYS A 1 346 ? 38.090 -13.436 21.535 1.00 74.44 346 LYS A CA 1
ATOM 2745 C C . LYS A 1 346 ? 37.834 -13.609 23.039 1.00 74.44 346 LYS A C 1
ATOM 2747 O O . LYS A 1 346 ? 37.017 -12.884 23.602 1.00 74.44 346 LYS A O 1
ATOM 2752 N N . LYS A 1 347 ? 38.534 -14.561 23.678 1.00 62.31 347 LYS A N 1
ATOM 2753 C CA . LYS A 1 347 ? 38.383 -14.901 25.112 1.00 62.31 347 LYS A CA 1
ATOM 2754 C C . LYS A 1 347 ? 38.611 -13.688 26.033 1.00 62.31 347 LYS A C 1
ATOM 2756 O O . LYS A 1 347 ? 37.942 -13.585 27.053 1.00 62.31 347 LYS A O 1
ATOM 2761 N N . ASP A 1 348 ? 39.463 -12.742 25.636 1.00 60.19 348 ASP A N 1
ATOM 2762 C CA . ASP A 1 348 ? 39.904 -11.616 26.480 1.00 60.19 348 ASP A CA 1
ATOM 2763 C C . ASP A 1 348 ? 38.814 -10.573 26.800 1.00 60.19 348 ASP A C 1
ATOM 2765 O O . ASP A 1 348 ? 39.019 -9.708 27.650 1.00 60.19 348 ASP A O 1
ATOM 2769 N N . ILE A 1 349 ? 37.662 -10.623 26.118 1.00 59.62 349 ILE A N 1
ATOM 2770 C CA . ILE A 1 349 ? 36.609 -9.593 26.207 1.00 59.62 349 ILE A CA 1
ATOM 2771 C C . ILE A 1 349 ? 35.330 -10.135 26.870 1.00 59.62 349 ILE A C 1
ATOM 2773 O O . ILE A 1 349 ? 34.507 -9.363 27.368 1.00 59.62 349 ILE A O 1
ATOM 2777 N N . LEU A 1 350 ? 35.156 -11.458 26.947 1.00 61.91 350 LEU A N 1
ATOM 2778 C CA . LEU A 1 350 ? 33.925 -12.053 27.464 1.00 61.91 350 LEU A CA 1
ATOM 2779 C C . LEU A 1 350 ? 33.874 -12.020 29.006 1.00 61.91 350 LEU A C 1
ATOM 2781 O O . LEU A 1 350 ? 34.859 -12.348 29.668 1.00 61.91 350 LEU A O 1
ATOM 2785 N N . PRO A 1 351 ? 32.732 -11.642 29.609 1.00 58.09 351 PRO A N 1
ATOM 2786 C CA . PRO A 1 351 ? 32.530 -11.784 31.049 1.00 58.09 351 PRO A CA 1
ATOM 2787 C C . PRO A 1 351 ? 32.541 -13.264 31.451 1.00 58.09 351 PRO A C 1
ATOM 2789 O O . PRO A 1 351 ? 32.059 -14.104 30.691 1.00 58.09 351 PRO A O 1
ATOM 2792 N N . SER A 1 352 ? 33.059 -13.576 32.647 1.00 57.72 352 SER A N 1
ATOM 2793 C CA . SER A 1 352 ? 33.117 -14.955 33.150 1.00 57.72 352 SER A CA 1
ATOM 2794 C C . SER A 1 352 ? 31.763 -15.669 33.009 1.00 57.72 352 SER A C 1
ATOM 2796 O O . SER A 1 352 ? 30.723 -15.071 33.330 1.00 57.72 352 SER A O 1
ATOM 2798 N N . PRO A 1 353 ? 31.755 -16.940 32.560 1.00 56.75 353 PRO A N 1
ATOM 2799 C CA . PRO A 1 353 ? 30.533 -17.727 32.499 1.00 56.75 353 PRO A CA 1
ATOM 2800 C C . PRO A 1 353 ? 29.881 -17.810 33.885 1.00 56.75 353 PRO A C 1
ATOM 2802 O O . PRO A 1 353 ? 30.561 -17.795 34.910 1.00 56.75 353 PRO A O 1
ATOM 2805 N N . ARG A 1 354 ? 28.547 -17.923 33.930 1.00 54.19 354 ARG A N 1
ATOM 2806 C CA . ARG A 1 354 ? 27.798 -18.122 35.189 1.00 54.19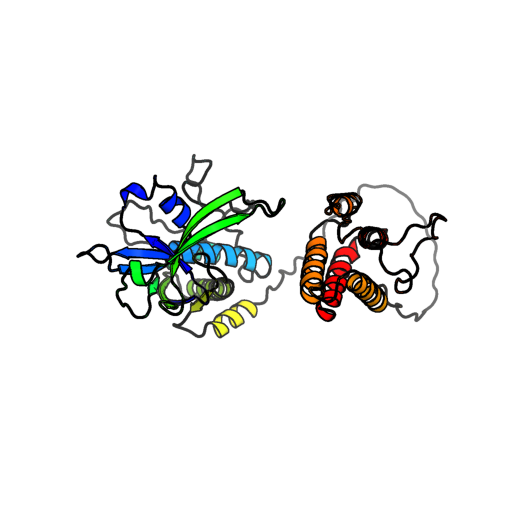 354 ARG A CA 1
ATOM 2807 C C . ARG A 1 354 ? 27.990 -19.527 35.792 1.00 54.19 354 ARG A C 1
ATOM 2809 O O . ARG A 1 354 ? 27.480 -19.788 36.875 1.00 54.19 354 ARG A O 1
ATOM 2816 N N . MET A 1 355 ? 28.725 -20.413 35.119 1.00 46.81 355 MET A N 1
ATOM 2817 C CA . MET A 1 355 ? 29.003 -21.792 35.531 1.00 46.81 355 MET A CA 1
ATOM 2818 C C . MET A 1 355 ? 30.513 -22.077 35.490 1.00 46.81 355 MET A C 1
ATOM 2820 O O . MET A 1 355 ? 31.221 -21.445 34.700 1.00 46.81 355 MET A O 1
ATOM 2824 N N . PRO A 1 356 ? 31.026 -23.007 36.319 1.00 43.09 356 PRO A N 1
ATOM 2825 C CA . PRO A 1 356 ? 32.434 -23.383 36.289 1.00 43.09 356 PRO A CA 1
ATOM 2826 C C . PRO A 1 356 ? 32.781 -23.993 34.927 1.00 43.09 356 PRO A C 1
ATOM 2828 O O . PRO A 1 356 ? 32.068 -24.858 34.420 1.00 43.09 356 PRO A O 1
ATOM 2831 N N . ALA A 1 357 ? 33.870 -23.508 34.332 1.00 47.88 357 ALA A N 1
ATOM 2832 C CA . ALA A 1 357 ? 34.401 -24.031 33.084 1.00 47.88 357 ALA A CA 1
ATOM 2833 C C . ALA A 1 357 ? 34.771 -25.512 33.260 1.00 47.88 357 ALA A C 1
ATOM 2835 O O . ALA A 1 357 ? 35.581 -25.850 34.121 1.00 47.88 357 ALA A O 1
ATOM 2836 N N . SER A 1 358 ? 34.179 -26.390 32.450 1.00 45.91 358 SER A N 1
ATOM 2837 C CA . SER A 1 358 ? 34.734 -27.722 32.205 1.00 45.91 358 SER A CA 1
ATOM 2838 C C . SER A 1 358 ? 36.126 -27.561 31.584 1.00 45.91 358 SER A C 1
ATOM 2840 O O . SER A 1 358 ? 36.288 -26.722 30.702 1.00 45.91 358 SER A O 1
ATOM 2842 N N . GLU A 1 359 ? 37.104 -28.354 32.025 1.00 45.47 359 GLU A N 1
ATOM 2843 C CA . GLU A 1 359 ? 38.537 -28.268 31.673 1.00 45.47 359 GLU A CA 1
ATOM 2844 C C . GLU A 1 359 ? 38.892 -28.514 30.187 1.00 45.47 359 GLU A C 1
ATOM 2846 O O . GLU A 1 359 ? 40.069 -28.572 29.841 1.00 45.47 359 GLU A O 1
ATOM 2851 N N . ASP A 1 360 ? 37.913 -28.603 29.287 1.00 49.25 360 ASP A N 1
ATOM 2852 C CA . ASP A 1 360 ? 38.163 -28.711 27.852 1.00 49.25 360 ASP A CA 1
ATOM 2853 C C . ASP A 1 360 ? 38.335 -27.320 27.221 1.00 49.25 360 ASP A C 1
ATOM 2855 O O . ASP A 1 360 ? 37.535 -26.408 27.448 1.00 49.25 360 ASP A O 1
ATOM 2859 N N . ASP A 1 361 ? 39.401 -27.163 26.429 1.00 49.78 361 ASP A N 1
ATOM 2860 C CA . ASP A 1 361 ? 39.870 -25.935 25.765 1.00 49.78 361 ASP A CA 1
ATOM 2861 C C . ASP A 1 361 ? 38.917 -25.440 24.657 1.00 49.78 361 ASP A C 1
ATOM 2863 O O . ASP A 1 361 ? 39.248 -25.334 23.476 1.00 49.78 361 ASP A O 1
ATOM 2867 N N . ASP A 1 362 ? 37.684 -25.144 25.045 1.00 62.66 362 ASP A N 1
ATOM 2868 C CA . ASP A 1 362 ? 36.583 -24.908 24.131 1.00 62.66 362 ASP A CA 1
ATOM 2869 C C . ASP A 1 362 ? 36.407 -23.394 23.958 1.00 62.66 362 ASP A C 1
ATOM 2871 O O . ASP A 1 362 ? 35.933 -22.671 24.842 1.00 62.66 362 ASP A O 1
ATOM 2875 N N . THR A 1 363 ? 36.882 -22.870 22.827 1.00 67.38 363 THR A N 1
ATOM 2876 C CA . THR A 1 363 ? 36.774 -21.440 22.508 1.00 67.38 363 THR A CA 1
ATOM 2877 C C . THR A 1 363 ? 35.297 -21.028 22.455 1.00 67.38 363 THR A C 1
ATOM 2879 O O . THR A 1 363 ? 34.512 -21.656 21.744 1.00 67.38 363 THR A O 1
ATOM 2882 N N . PRO A 1 364 ? 34.877 -19.980 23.192 1.00 77.31 364 PRO A N 1
ATOM 2883 C CA . PRO A 1 364 ? 33.474 -19.593 23.240 1.00 77.31 364 PRO A CA 1
ATOM 2884 C C . PRO A 1 364 ? 33.023 -19.117 21.857 1.00 77.31 364 PRO A C 1
ATOM 2886 O O . PRO A 1 364 ? 33.586 -18.180 21.294 1.00 77.31 364 PRO A O 1
ATOM 2889 N N . THR A 1 365 ? 32.005 -19.766 21.300 1.00 84.88 365 THR A N 1
ATOM 2890 C CA . THR A 1 365 ? 31.342 -19.331 20.066 1.00 84.88 365 THR A CA 1
ATOM 2891 C C . THR A 1 365 ? 30.115 -18.494 20.399 1.00 84.88 365 THR A C 1
ATOM 2893 O O . THR A 1 365 ? 29.560 -18.594 21.495 1.00 84.88 365 THR A O 1
ATOM 2896 N N . LEU A 1 366 ? 29.641 -17.690 19.443 1.00 83.88 366 LEU A N 1
ATOM 2897 C CA . LEU A 1 366 ? 28.411 -16.916 19.628 1.00 83.88 366 LEU A CA 1
ATOM 2898 C C . LEU A 1 366 ? 27.220 -17.822 19.971 1.00 83.88 366 LEU A C 1
ATOM 2900 O O . LEU A 1 366 ? 26.438 -17.493 20.856 1.00 83.88 366 LEU A O 1
ATOM 2904 N N . ARG A 1 367 ? 27.105 -18.992 19.332 1.00 86.31 367 ARG A N 1
ATOM 2905 C CA . ARG A 1 367 ? 26.055 -19.971 19.639 1.00 86.31 367 ARG A CA 1
ATOM 2906 C C . ARG A 1 367 ? 26.125 -20.446 21.093 1.00 86.31 367 ARG A C 1
ATOM 2908 O O . ARG A 1 367 ? 25.084 -20.526 21.735 1.00 86.31 367 ARG A O 1
ATOM 2915 N N . LYS A 1 368 ? 27.326 -20.727 21.615 1.00 83.19 368 LYS A N 1
ATOM 2916 C CA . LYS A 1 368 ? 27.530 -21.162 23.008 1.00 83.19 368 LYS A CA 1
ATOM 2917 C C . LYS A 1 368 ? 27.183 -20.050 23.998 1.00 83.19 368 LYS A C 1
ATOM 2919 O O . LYS A 1 368 ? 26.409 -20.287 24.913 1.00 83.19 368 LYS A O 1
ATOM 2924 N N . VAL A 1 369 ? 27.626 -18.818 23.730 1.00 83.69 369 VAL A N 1
ATOM 2925 C CA . VAL A 1 369 ? 27.261 -17.643 24.543 1.00 83.69 369 VAL A CA 1
ATOM 2926 C C . VAL A 1 369 ? 25.744 -17.454 24.588 1.00 83.69 369 VAL A C 1
ATOM 2928 O O . VAL A 1 369 ? 25.188 -17.245 25.658 1.00 83.69 369 VAL A O 1
ATOM 2931 N N . LEU A 1 370 ? 25.045 -17.580 23.455 1.00 83.88 370 LEU A N 1
ATOM 2932 C CA . LEU A 1 370 ? 23.583 -17.479 23.431 1.00 83.88 370 LEU A CA 1
ATOM 2933 C C . LEU A 1 370 ? 22.899 -18.604 24.228 1.00 83.88 370 LEU A C 1
ATOM 2935 O O . LEU A 1 370 ? 21.896 -18.337 24.882 1.00 83.88 370 LEU A O 1
ATOM 2939 N N . LYS A 1 371 ? 23.432 -19.834 24.203 1.00 82.56 371 LYS A N 1
ATOM 2940 C CA . LYS A 1 371 ? 22.921 -20.951 25.018 1.00 82.56 371 LYS A CA 1
ATOM 2941 C C . LYS A 1 371 ? 23.120 -20.706 26.514 1.00 82.56 371 LYS A C 1
ATOM 2943 O O . LYS A 1 371 ? 22.193 -20.916 27.293 1.00 82.56 371 LYS A O 1
ATOM 2948 N N . ASP A 1 372 ? 24.287 -20.204 26.902 1.00 79.50 372 ASP A N 1
ATOM 2949 C CA . ASP A 1 372 ? 24.605 -19.909 28.301 1.00 79.50 372 ASP A CA 1
ATOM 2950 C C . ASP A 1 372 ? 23.725 -18.778 28.867 1.00 79.50 372 ASP A C 1
ATOM 2952 O O . ASP A 1 372 ? 23.391 -18.791 30.050 1.00 79.50 372 ASP A O 1
ATOM 2956 N N . GLU A 1 373 ? 23.310 -17.817 28.031 1.00 74.94 373 GLU A N 1
ATOM 2957 C CA . GLU A 1 373 ? 22.391 -16.732 28.423 1.00 74.94 373 GLU A CA 1
ATOM 2958 C C . GLU A 1 373 ? 20.925 -17.186 28.529 1.00 74.94 373 GLU A C 1
ATOM 2960 O O . GLU A 1 373 ? 20.150 -16.602 29.286 1.00 74.94 373 GLU A O 1
ATOM 2965 N N . ILE A 1 374 ? 20.535 -18.236 27.800 1.00 72.50 374 ILE A N 1
ATOM 2966 C CA . ILE A 1 374 ? 19.201 -18.847 27.905 1.00 72.50 374 ILE A CA 1
ATOM 2967 C C . ILE A 1 374 ? 19.043 -19.610 29.221 1.00 72.50 374 ILE A C 1
ATOM 2969 O O . ILE A 1 374 ? 17.952 -19.615 29.798 1.00 72.50 374 ILE A O 1
ATOM 2973 N N . ASN A 1 375 ? 20.117 -20.249 29.692 1.00 65.56 375 ASN A N 1
ATOM 2974 C CA . ASN A 1 375 ? 20.072 -21.206 30.790 1.00 65.56 375 ASN A CA 1
ATOM 2975 C C . ASN A 1 375 ? 19.680 -20.514 32.115 1.00 65.56 375 ASN A C 1
ATOM 2977 O O . ASN A 1 375 ? 20.508 -19.937 32.822 1.00 65.56 375 ASN A O 1
ATOM 2981 N N . GLY A 1 376 ? 18.377 -20.533 32.423 1.00 59.38 376 GLY A N 1
ATOM 2982 C CA . GLY A 1 376 ? 17.777 -19.961 33.632 1.00 59.38 376 GLY A CA 1
ATOM 2983 C C . GLY A 1 376 ? 17.115 -18.581 33.492 1.00 59.38 376 GLY A C 1
ATOM 2984 O O . GLY A 1 376 ? 16.728 -18.021 34.516 1.00 59.38 376 GLY A O 1
ATOM 2985 N N . GLN A 1 377 ? 16.977 -18.004 32.285 1.00 68.00 377 GLN A N 1
ATOM 2986 C CA . GLN A 1 377 ? 16.390 -16.659 32.092 1.00 68.00 377 GLN A CA 1
ATOM 2987 C C . GLN A 1 377 ? 15.459 -16.530 30.864 1.00 68.00 377 GLN A C 1
ATOM 2989 O O . GLN A 1 377 ? 15.535 -15.548 30.120 1.00 68.00 377 GLN A O 1
ATOM 2994 N N . GLU A 1 378 ? 14.540 -17.482 30.660 1.00 68.88 378 GLU A N 1
ATOM 2995 C CA . GLU A 1 378 ? 13.604 -17.477 29.516 1.00 68.88 378 GLU A CA 1
ATOM 2996 C C . GLU A 1 378 ? 12.804 -16.165 29.385 1.00 68.88 378 GLU A C 1
ATOM 2998 O O . GLU A 1 378 ? 12.689 -15.608 28.288 1.00 68.88 378 GLU A O 1
ATOM 3003 N N . ASP A 1 379 ? 12.345 -15.603 30.508 1.00 72.88 379 ASP A N 1
ATOM 3004 C CA . ASP A 1 379 ? 11.575 -14.350 30.552 1.00 72.88 379 ASP A CA 1
ATOM 3005 C C . ASP A 1 379 ? 12.373 -13.120 30.082 1.00 72.88 379 ASP A C 1
ATOM 3007 O O . ASP A 1 379 ? 11.808 -12.087 29.705 1.00 72.88 379 ASP A O 1
ATOM 3011 N N . MET A 1 380 ? 13.705 -13.218 30.077 1.00 78.50 380 MET A N 1
ATOM 3012 C CA . MET A 1 380 ? 14.612 -12.129 29.712 1.00 78.50 380 MET A CA 1
ATOM 3013 C C . MET A 1 380 ? 15.190 -12.279 28.304 1.00 78.50 380 MET A C 1
ATOM 3015 O O . MET A 1 380 ? 15.762 -11.313 27.795 1.00 78.50 380 MET A O 1
ATOM 3019 N N . TRP A 1 381 ? 14.972 -13.417 27.634 1.00 85.69 381 TRP A N 1
ATOM 3020 C CA . TRP A 1 381 ? 15.489 -13.702 26.290 1.00 85.69 381 TRP A CA 1
ATOM 3021 C C . TRP A 1 381 ? 15.170 -12.597 25.287 1.00 85.69 381 TRP A C 1
ATOM 3023 O O . TRP A 1 381 ? 16.044 -12.073 24.596 1.00 85.69 381 TRP A O 1
ATOM 3033 N N . ARG A 1 382 ? 13.904 -12.169 25.255 1.00 85.81 382 ARG A N 1
ATOM 3034 C CA . ARG A 1 382 ? 13.462 -11.120 24.336 1.00 85.81 382 ARG A CA 1
ATOM 3035 C C . ARG A 1 382 ? 14.210 -9.806 24.567 1.00 85.81 382 ARG A C 1
ATOM 3037 O O . ARG A 1 382 ? 14.655 -9.186 23.603 1.00 85.81 382 ARG A O 1
ATOM 3044 N N . LYS A 1 383 ? 14.344 -9.389 25.831 1.00 86.06 383 LYS A N 1
ATOM 3045 C CA . LYS A 1 383 ? 15.038 -8.148 26.210 1.00 86.06 383 LYS A CA 1
ATOM 3046 C C . LYS A 1 383 ? 16.535 -8.245 25.921 1.00 86.06 383 LYS A C 1
ATOM 3048 O O . LYS A 1 383 ? 17.122 -7.273 25.456 1.00 86.06 383 LYS A O 1
ATOM 3053 N N . PHE A 1 384 ? 17.128 -9.415 26.146 1.00 88.00 384 PHE A N 1
ATOM 3054 C CA . PHE A 1 384 ? 18.520 -9.704 25.829 1.00 88.00 384 PHE A CA 1
ATOM 3055 C C . PHE A 1 384 ? 18.794 -9.586 24.322 1.00 88.00 384 PHE A C 1
ATOM 3057 O O . PHE A 1 384 ? 19.657 -8.806 23.923 1.00 88.00 384 PHE A O 1
ATOM 3064 N N . CYS A 1 385 ? 18.012 -10.262 23.471 1.00 89.75 385 CYS A N 1
ATOM 3065 C CA . CYS A 1 385 ? 18.151 -10.177 22.013 1.00 89.75 385 CYS A CA 1
ATOM 3066 C C . CYS A 1 385 ? 17.955 -8.750 21.482 1.00 89.75 385 CYS A C 1
ATOM 3068 O O . CYS A 1 385 ? 18.649 -8.325 20.559 1.00 89.75 385 CYS A O 1
ATOM 3070 N N . GLU A 1 386 ? 17.006 -7.996 22.046 1.00 88.81 386 GLU A N 1
ATOM 3071 C CA . GLU A 1 386 ? 16.786 -6.596 21.673 1.00 88.81 386 GLU A CA 1
ATOM 3072 C C . GLU A 1 386 ? 17.968 -5.707 22.066 1.00 88.81 386 GLU A C 1
ATOM 3074 O O . GLU A 1 386 ? 18.425 -4.913 21.244 1.00 88.81 386 GLU A O 1
ATOM 3079 N N . ALA A 1 387 ? 18.487 -5.858 23.285 1.00 88.31 387 ALA A N 1
ATOM 3080 C CA . ALA A 1 387 ? 19.619 -5.078 23.767 1.00 88.31 387 ALA A CA 1
ATOM 3081 C C . ALA A 1 387 ? 20.913 -5.411 23.006 1.00 88.31 387 ALA A C 1
ATOM 3083 O O . ALA A 1 387 ? 21.574 -4.495 22.527 1.00 88.31 387 ALA A O 1
ATOM 3084 N N . LEU A 1 388 ? 21.226 -6.695 22.804 1.00 90.56 388 LEU A N 1
ATOM 3085 C CA . LEU A 1 388 ? 22.403 -7.123 22.042 1.00 90.56 388 LEU A CA 1
ATOM 3086 C C . LEU A 1 388 ? 22.320 -6.704 20.573 1.00 90.56 388 LEU A C 1
ATOM 3088 O O . LEU A 1 388 ? 23.298 -6.216 20.009 1.00 90.56 388 LEU A O 1
ATOM 3092 N N . GLY A 1 389 ? 21.142 -6.834 19.961 1.00 91.19 389 GLY A N 1
ATOM 3093 C CA . GLY A 1 389 ? 20.910 -6.349 18.606 1.00 91.19 389 GLY A CA 1
ATOM 3094 C C . GLY A 1 389 ? 21.133 -4.842 18.474 1.00 91.19 389 GLY A C 1
ATOM 3095 O O . GLY A 1 389 ? 21.756 -4.407 17.512 1.00 91.19 389 GLY A O 1
ATOM 3096 N N . ASN A 1 390 ? 20.666 -4.042 19.437 1.00 90.56 390 ASN A N 1
ATOM 3097 C CA . ASN A 1 390 ? 20.895 -2.595 19.433 1.00 90.56 390 ASN A CA 1
ATOM 3098 C C . ASN A 1 390 ? 22.383 -2.251 19.614 1.00 90.56 390 ASN A C 1
ATOM 3100 O O . ASN A 1 390 ? 22.901 -1.449 18.848 1.00 90.56 390 ASN A O 1
ATOM 3104 N N . SER A 1 391 ? 23.094 -2.912 20.532 1.00 90.31 391 SER A N 1
ATOM 3105 C CA . SER A 1 391 ? 24.536 -2.688 20.712 1.00 90.31 391 SER A CA 1
ATOM 3106 C C . SER A 1 391 ? 25.349 -3.016 19.456 1.00 90.31 391 SER A C 1
ATOM 3108 O O . SER A 1 391 ? 26.307 -2.320 19.144 1.00 90.31 391 SER A O 1
ATOM 3110 N N . LEU A 1 392 ? 24.956 -4.035 18.687 1.00 89.94 392 LEU A N 1
ATOM 3111 C CA . LEU A 1 392 ? 25.598 -4.343 17.404 1.00 89.94 392 LEU A CA 1
ATOM 3112 C C . LEU A 1 392 ? 25.304 -3.308 16.315 1.00 89.94 392 LEU A C 1
ATOM 3114 O O . LEU A 1 392 ? 26.135 -3.110 15.433 1.00 89.94 392 LEU A O 1
ATOM 3118 N N . TYR A 1 393 ? 24.139 -2.660 16.368 1.00 88.94 393 TYR A N 1
ATOM 3119 C CA . TYR A 1 393 ? 23.818 -1.532 15.497 1.00 88.94 393 TYR A CA 1
ATOM 3120 C C . TYR A 1 393 ? 24.663 -0.300 15.826 1.00 88.94 393 TYR A C 1
ATOM 3122 O O . TYR A 1 393 ? 25.134 0.363 14.906 1.00 88.94 393 TYR A O 1
ATOM 3130 N N . ASP A 1 394 ? 24.892 -0.032 17.112 1.00 88.12 394 ASP A N 1
ATOM 3131 C CA . ASP A 1 394 ? 25.720 1.091 17.563 1.00 88.12 394 ASP A CA 1
ATOM 3132 C C . ASP A 1 394 ? 27.199 0.924 17.156 1.00 88.12 394 ASP A C 1
ATOM 3134 O O . ASP A 1 394 ? 27.897 1.914 16.943 1.00 88.12 394 ASP A O 1
ATOM 3138 N N . LEU A 1 395 ? 27.666 -0.322 16.993 1.00 84.81 395 LEU A N 1
ATOM 3139 C CA . LEU A 1 395 ? 29.012 -0.661 16.505 1.00 84.81 395 LEU A CA 1
ATOM 3140 C C . LEU A 1 395 ? 29.133 -0.716 14.966 1.00 84.81 395 LEU A C 1
ATOM 3142 O O . LEU A 1 395 ? 30.242 -0.877 14.453 1.00 84.81 395 LEU A O 1
ATOM 3146 N N . SER A 1 396 ? 28.021 -0.643 14.218 1.00 80.62 396 SER A N 1
ATOM 3147 C CA . SER A 1 396 ? 27.984 -0.830 12.752 1.00 80.62 396 SER A CA 1
ATOM 3148 C C . SER A 1 396 ? 28.012 0.465 11.951 1.00 80.62 396 SER A C 1
ATOM 3150 O O . SER A 1 396 ? 28.737 0.488 10.932 1.00 80.62 396 SER A O 1
#

Secondary structure (DSSP, 8-state):
-EEEEEEEEESSPEEEEE---TGGGGT-HHHHHGGGSEEEEEPTTTSSEEEEEE-HHHHHHHHHHHHHHHHTT--TT--------PPTT-SS-TT---PPP------S-SHHHHHTTSS----TT-TTS----SEEEPPEEETT---EEHHHHEEEEEEEEE-TTT--EEEEEEEEEE-TTT--EEEEEEEE-S-HHHHHHHHHHHHHHHHT--EETTEEEEEEETTTTHHHHHHHHHHS------------------------------------------HHHHHHHHHHHHTTS-GGGHHHHHHHHHHHHHHHTTS---HHHHHTSPPPSBTTB--GGGSBP-GGGSPPPSSPPPSS--PPBHHHHHHHHHTT-GGGHHHHHHHHHHHHHHT-